Protein 2O0B (pdb70)

GO terms:
  GO:0003866 3-phosphoshikimate 1-carboxyvinyltransferase activity (F, IDA)
  GO:0009423 chorismate biosynthetic process (P, IDA)
  GO:0003866 3-phosphoshikimate 1-carboxyvinyltransferase activity (F, IMP)
  GO:0003866 3-phosphoshikimate 1-carboxyvinyltransferase activity (F, TAS)
  GO:0009423 chorismate biosynthetic process (P, TAS)
  GO:0005829 cytosol (C, TAS)

CATH classification: 3.65.10.10 (+1 more: 3.65.10.10)

InterPro domains:
  IPR001986 Enolpyruvate transferase domain [PF00275] (8-417)
  IPR006264 3-phosphoshikimate 1-carboxyvinyltransferase [MF_00210] (11-425)
  IPR006264 3-phosphoshikimate 1-carboxyvinyltransferase [PIRSF000505] (2-427)
  IPR006264 3-phosphoshikimate 1-carboxyvinyltransferase [TIGR01356] (16-423)
  IPR006264 3-phosphoshikimate 1-carboxyvinyltransferase [cd01556] (13-422)
  IPR013792 RNA 3'-terminal phosphate cyclase/enolpyruvate transferase, alpha/beta [SSF55205] (10-421)
  IPR023193 3-phosphoshikimate 1-carboxyvinyltransferase, conserved site [PS00104] (90-104)
  IPR023193 3-phosphoshikimate 1-carboxyvinyltransferase, conserved site [PS00885] (338-356)
  IPR036968 Enolpyruvate transferase domain superfamily [G3DSA:3.65.10.10] (15-415)
  IPR036968 Enolpyruvate transferase domain superfamily [G3DSA:3.65.10.10] (23-240)

Structure (mmCIF, N/CA/C/O backbone):
data_2O0B
#
_entry.id   2O0B
#
_cell.length_a   40.592
_cell.length_b   72.794
_cell.length_c   127.679
_cell.angle_alpha   90.00
_cell.angle_beta   90.00
_cell.angle_gamma   90.00
#
_symmetry.space_group_name_H-M   'P 21 21 21'
#
loop_
_entity.id
_entity.type
_entity.pdbx_description
1 polymer '3-phosphoshikimate 1-carboxyvinyltransferase'
2 non-polymer 'PHOSPHATE ION'
3 non-polymer 'SULFATE ION'
4 non-polymer SHIKIMATE-3-PHOSPHATE
5 water water
#
loop_
_atom_site.group_PDB
_atom_site.id
_atom_site.type_symbol
_atom_site.label_atom_id
_atom_site.label_alt_id
_atom_site.label_comp_id
_atom_site.label_asym_id
_atom_site.label_entity_id
_atom_site.label_seq_id
_atom_site.pdbx_PDB_ins_code
_atom_site.Cartn_x
_atom_site.Cartn_y
_atom_site.Cartn_z
_atom_site.occupancy
_atom_site.B_iso_or_equiv
_atom_site.auth_seq_id
_atom_site.auth_comp_id
_atom_site.auth_asym_id
_atom_site.auth_atom_id
_atom_site.pdbx_PDB_model_num
ATOM 1 N N . MET A 1 1 ? 3.563 1.471 22.086 1.00 16.52 1 MET A N 1
ATOM 2 C CA . MET A 1 1 ? 4.567 2.354 22.701 1.00 14.70 1 MET A CA 1
ATOM 3 C C . MET A 1 1 ? 4.558 2.247 24.217 1.00 14.21 1 MET A C 1
ATOM 4 O O . MET A 1 1 ? 3.501 2.373 24.818 1.00 14.42 1 MET A O 1
ATOM 9 N N . LYS A 1 2 ? 5.711 2.081 24.840 1.00 13.07 2 LYS A N 1
ATOM 10 C CA . LYS A 1 2 ? 5.823 2.133 26.283 1.00 11.78 2 LYS A CA 1
ATOM 11 C C . LYS A 1 2 ? 5.467 3.550 26.795 1.00 11.58 2 LYS A C 1
ATOM 12 O O . LYS A 1 2 ? 5.791 4.572 26.182 1.00 12.25 2 LYS A O 1
ATOM 18 N N . THR A 1 3 ? 4.796 3.596 27.920 1.00 10.25 3 THR A N 1
ATOM 19 C CA . THR A 1 3 ? 4.548 4.883 28.582 1.00 9.59 3 THR A CA 1
ATOM 20 C C . THR A 1 3 ? 5.798 5.453 29.174 1.00 9.53 3 THR A C 1
ATOM 21 O O . THR A 1 3 ? 6.809 4.734 29.286 1.00 12.59 3 THR A O 1
ATOM 25 N N . TRP A 1 4 ? 5.749 6.708 29.563 1.00 9.40 4 TRP A N 1
ATOM 26 C CA . TRP A 1 4 ? 6.808 7.395 30.291 1.00 8.82 4 TRP A CA 1
ATOM 27 C C . TRP A 1 4 ? 6.282 7.708 31.682 1.00 8.87 4 TRP A C 1
ATOM 28 O O . TRP A 1 4 ? 5.371 8.497 31.834 1.00 8.87 4 TRP A O 1
ATOM 39 N N . PRO A 1 5 ? 6.883 7.109 32.715 1.00 11.73 5 PRO A N 1
ATOM 40 C CA . PRO A 1 5 ? 6.420 7.378 34.078 1.00 10.99 5 PRO A CA 1
ATOM 41 C C . PRO A 1 5 ? 6.921 8.774 34.489 1.00 11.31 5 PRO A C 1
ATOM 42 O O . PRO A 1 5 ? 8.104 9.073 34.421 1.00 13.56 5 PRO A O 1
ATOM 46 N N . ALA A 1 6 ? 6.016 9.642 34.947 1.00 8.90 6 ALA A N 1
ATOM 47 C CA . ALA A 1 6 ? 6.368 10.986 35.357 1.00 9.51 6 ALA A CA 1
ATOM 48 C C . ALA A 1 6 ? 6.946 10.919 36.750 1.00 9.65 6 ALA A C 1
ATOM 49 O O . ALA A 1 6 ? 6.247 10.469 37.672 1.00 10.26 6 ALA A O 1
ATOM 51 N N . PRO A 1 7 ? 8.222 11.285 36.939 1.00 9.07 7 PRO A N 1
ATOM 52 C CA . PRO A 1 7 ? 8.781 11.133 38.285 1.00 9.85 7 PRO A CA 1
ATOM 53 C C . PRO A 1 7 ? 8.089 12.049 39.269 1.00 9.47 7 PRO A C 1
ATOM 54 O O . PRO A 1 7 ? 7.745 13.184 38.975 1.00 10.23 7 PRO A O 1
ATOM 58 N N . THR A 1 8 ? 7.981 11.524 40.497 1.00 9.64 8 THR A N 1
ATOM 59 C CA . THR A 1 8 ? 7.434 12.319 41.582 1.00 10.21 8 THR A CA 1
ATOM 60 C C . THR A 1 8 ? 8.496 13.136 42.282 1.00 10.43 8 THR A C 1
ATOM 61 O O . THR A 1 8 ? 9.684 12.834 42.229 1.00 12.07 8 THR A O 1
ATOM 65 N N . ALA A 1 9 ? 8.036 14.187 42.949 1.00 10.29 9 ALA A N 1
ATOM 66 C CA . ALA A 1 9 ? 8.855 15.075 43.794 1.00 12.18 9 ALA A CA 1
ATOM 67 C C . ALA A 1 9 ? 8.347 14.942 45.241 1.00 13.33 9 ALA A C 1
ATOM 68 O O . ALA A 1 9 ? 7.457 15.644 45.680 1.00 14.46 9 ALA A O 1
ATOM 70 N N . PRO A 1 10 ? 8.835 13.954 46.008 1.00 13.91 10 PRO A N 1
ATOM 71 C CA . PRO A 1 10 ? 8.426 13.830 47.413 1.00 14.20 10 PRO A CA 1
ATOM 72 C C . PRO A 1 10 ? 8.994 14.939 48.303 1.00 15.71 10 PRO A C 1
ATOM 73 O O . PRO A 1 10 ? 8.545 15.058 49.431 1.00 17.85 10 PRO A O 1
ATOM 77 N N . THR A 1 11 ? 9.959 15.722 47.784 1.00 15.28 11 THR A N 1
ATOM 78 C CA . THR A 1 11 ? 10.624 16.853 48.455 1.00 15.64 11 THR A CA 1
ATOM 79 C C . THR A 1 11 ? 10.875 17.905 47.401 1.00 15.76 11 THR A C 1
ATOM 80 O O . THR A 1 11 ? 10.766 17.648 46.204 1.00 16.34 11 THR A O 1
ATOM 84 N N . PRO A 1 12 ? 11.180 19.109 47.835 1.00 15.20 12 PRO A N 1
ATOM 85 C CA . PRO A 1 12 ? 11.310 20.216 46.852 1.00 16.21 12 PRO A CA 1
ATOM 86 C C . PRO A 1 12 ? 12.294 19.956 45.752 1.00 15.00 12 PRO A C 1
ATOM 87 O O . PRO A 1 12 ? 13.407 19.492 45.995 1.00 17.17 12 PRO A O 1
ATOM 91 N N . VAL A 1 13 ? 11.935 20.353 44.528 1.00 14.42 13 VAL A N 1
ATOM 92 C CA . VAL A 1 13 ? 12.841 20.264 43.403 1.00 14.79 13 VAL A CA 1
ATOM 93 C C . VAL A 1 13 ? 13.805 21.397 43.460 1.00 14.97 13 VAL A C 1
ATOM 94 O O . VAL A 1 13 ? 13.392 22.561 43.536 1.00 18.30 13 VAL A O 1
ATOM 98 N N . ARG A 1 14 ? 15.116 21.103 43.327 1.00 14.33 14 ARG A N 1
ATOM 99 C CA . ARG A 1 14 ? 16.224 22.082 43.300 1.00 14.11 14 ARG A CA 1
ATOM 100 C C . ARG A 1 14 ? 17.132 21.812 42.134 1.00 13.61 14 ARG A C 1
ATOM 101 O O . ARG A 1 14 ? 17.788 20.770 42.066 1.00 15.09 14 ARG A O 1
ATOM 109 N N . ALA A 1 15 ? 17.195 22.726 41.174 1.00 11.15 15 ALA A N 1
ATOM 110 C CA . ALA A 1 15 ? 17.912 22.456 39.939 1.00 10.84 15 ALA A CA 1
ATOM 111 C C . ALA A 1 15 ? 18.229 23.723 39.180 1.00 10.55 15 ALA A C 1
ATOM 112 O O . ALA A 1 15 ? 17.480 24.718 39.253 1.00 12.20 15 ALA A O 1
ATOM 114 N N . THR A 1 16 ? 19.283 23.640 38.376 1.00 12.26 16 THR A N 1
ATOM 115 C CA . THR A 1 16 ? 19.613 24.604 37.333 1.00 11.68 16 THR A CA 1
ATOM 116 C C . THR A 1 16 ? 19.374 23.898 36.022 1.00 11.79 16 THR A C 1
ATOM 117 O O . THR A 1 16 ? 19.905 22.804 35.818 1.00 13.62 16 THR A O 1
ATOM 121 N N . VAL A 1 17 ? 18.590 24.520 35.125 1.00 10.19 17 VAL A N 1
ATOM 122 C CA . VAL A 1 17 ? 18.199 23.938 33.856 1.00 9.50 17 VAL A CA 1
ATOM 123 C C . VAL A 1 17 ? 18.560 24.876 32.731 1.00 8.53 17 VAL A C 1
ATOM 124 O O . VAL A 1 17 ? 18.375 26.099 32.823 1.00 9.14 17 VAL A O 1
ATOM 128 N N . THR A 1 18 ? 19.072 24.316 31.635 1.00 8.50 18 THR A N 1
ATOM 129 C CA . THR A 1 18 ? 19.233 25.022 30.378 1.00 8.37 18 THR A CA 1
ATOM 130 C C . THR A 1 18 ? 18.204 24.483 29.391 1.00 8.99 18 THR A C 1
ATOM 131 O O . THR A 1 18 ? 18.215 23.292 29.073 1.00 9.35 18 THR A O 1
ATOM 135 N N . VAL A 1 19 ? 17.330 25.365 28.913 1.00 8.87 19 VAL A N 1
ATOM 136 C CA . VAL A 1 19 ? 16.381 25.043 27.847 1.00 9.45 19 VAL A CA 1
ATOM 137 C C . VAL A 1 19 ? 16.965 25.493 26.521 1.00 9.17 19 VAL A C 1
ATOM 138 O O . VAL A 1 19 ? 17.639 26.510 26.456 1.00 10.07 19 VAL A O 1
ATOM 145 N N . PRO A 1 20 ? 16.697 24.727 25.462 1.00 8.67 20 PRO A N 1
ATOM 146 C CA . PRO A 1 20 ? 17.174 25.093 24.144 1.00 8.65 20 PRO A CA 1
ATOM 147 C C . PRO A 1 20 ? 16.406 26.317 23.572 1.00 8.02 20 PRO A C 1
ATOM 148 O O . PRO A 1 20 ? 15.550 26.914 24.254 1.00 8.77 20 PRO A O 1
ATOM 152 N N . GLY A 1 21 ? 16.747 26.688 22.348 1.00 7.81 21 GLY A N 1
ATOM 153 C CA . GLY A 1 21 ? 16.252 27.920 21.764 1.00 7.75 21 GLY A CA 1
ATOM 154 C C . GLY A 1 21 ? 14.773 27.997 21.592 1.00 7.48 21 GLY A C 1
ATOM 155 O O . GLY A 1 21 ? 14.042 27.019 21.504 1.00 7.73 21 GLY A O 1
ATOM 156 N N . SER A 1 22 ? 14.308 29.222 21.444 1.00 7.47 22 SER A N 1
ATOM 157 C CA . SER A 1 22 ? 12.879 29.532 21.122 1.00 7.66 22 SER A CA 1
ATOM 158 C C . SER A 1 22 ? 12.497 28.998 19.772 1.00 7.42 22 SER A C 1
ATOM 159 O O . SER A 1 22 ? 13.133 29.344 18.745 1.00 7.58 22 SER A O 1
ATOM 162 N N . LYS A 1 23 ? 11.418 28.215 19.711 1.00 7.04 23 LYS A N 1
ATOM 163 C CA . LYS A 1 23 ? 10.906 27.765 18.421 1.00 7.50 23 LYS A CA 1
ATOM 164 C C . LYS A 1 23 ? 10.425 28.956 17.586 1.00 7.07 23 LYS A C 1
ATOM 165 O O . LYS A 1 23 ? 10.673 29.028 16.384 1.00 7.57 23 LYS A O 1
ATOM 171 N N . SER A 1 24 ? 9.674 29.846 18.222 1.00 7.26 24 SER A N 1
ATOM 172 C CA . SER A 1 24 ? 9.085 30.990 17.492 1.00 7.23 24 SER A CA 1
ATOM 173 C C . SER A 1 24 ? 10.176 31.864 16.891 1.00 6.54 24 SER A C 1
ATOM 174 O O . SER A 1 24 ? 10.042 32.337 15.756 1.00 6.85 24 SER A O 1
ATOM 177 N N . GLN A 1 25 ? 11.223 32.143 17.680 1.00 6.90 25 GLN A N 1
ATOM 178 C CA . GLN A 1 25 ? 12.294 32.981 17.173 1.00 7.18 25 GLN A CA 1
ATOM 179 C C . GLN A 1 25 ? 13.117 32.271 16.137 1.00 6.24 25 GLN A C 1
ATOM 180 O O . GLN A 1 25 ? 13.483 32.874 15.132 1.00 6.93 25 GLN A O 1
ATOM 186 N N . THR A 1 26 ? 13.402 30.980 16.347 1.00 6.69 26 THR A N 1
ATOM 187 C CA . THR A 1 26 ? 14.224 30.224 15.368 1.00 6.29 26 THR A CA 1
ATOM 188 C C . THR A 1 26 ? 13.531 30.215 14.019 1.00 6.72 26 THR A C 1
ATOM 189 O O . THR A 1 26 ? 14.162 30.443 12.978 1.00 7.22 26 THR A O 1
ATOM 193 N N . ASN A 1 27 ? 12.234 29.928 14.010 1.00 6.58 27 ASN A N 1
ATOM 194 C CA . ASN A 1 27 ? 11.519 29.762 12.749 1.00 6.68 27 ASN A CA 1
ATOM 195 C C . ASN A 1 27 ? 11.326 31.100 12.044 1.00 6.48 27 ASN A C 1
ATOM 196 O O . ASN A 1 27 ? 11.402 31.144 10.813 1.00 7.30 27 ASN A O 1
ATOM 201 N N . ARG A 1 28 ? 11.166 32.220 12.770 1.00 6.36 28 ARG A N 1
ATOM 202 C CA . ARG A 1 28 ? 11.186 33.544 12.121 1.00 6.43 28 ARG A CA 1
ATOM 203 C C . ARG A 1 28 ? 12.552 33.823 11.523 1.00 6.78 28 ARG A C 1
ATOM 204 O O . ARG A 1 28 ? 12.642 34.376 10.420 1.00 7.42 28 ARG A O 1
ATOM 212 N N . ALA A 1 29 ? 13.626 33.541 12.248 1.00 6.93 29 ALA A N 1
ATOM 213 C CA . ALA A 1 29 ? 14.981 33.838 11.768 1.00 7.20 29 ALA A CA 1
ATOM 214 C C . ALA A 1 29 ? 15.257 33.013 10.516 1.00 7.47 29 ALA A C 1
ATOM 215 O O . ALA A 1 29 ? 15.891 33.502 9.601 1.00 7.81 29 ALA A O 1
ATOM 217 N N . LEU A 1 30 ? 14.805 31.759 10.462 1.00 6.77 30 LEU A N 1
ATOM 218 C CA . LEU A 1 30 ? 14.989 30.938 9.252 1.00 7.02 30 LEU A CA 1
ATOM 219 C C . LEU A 1 30 ? 14.287 31.611 8.058 1.00 7.31 30 LEU A C 1
ATOM 220 O O . LEU A 1 30 ? 14.852 31.674 6.994 1.00 7.78 30 LEU A O 1
ATOM 225 N N . VAL A 1 31 ? 13.022 32.048 8.231 1.00 7.40 31 VAL A N 1
ATOM 226 C CA . VAL A 1 31 ? 12.307 32.700 7.173 1.00 7.55 31 VAL A CA 1
ATOM 227 C C . VAL A 1 31 ? 12.993 33.983 6.720 1.00 7.84 31 VAL A C 1
ATOM 228 O O . VAL A 1 31 ? 13.151 34.209 5.520 1.00 8.09 31 VAL A O 1
ATOM 232 N N . LEU A 1 32 ? 13.408 34.817 7.658 1.00 7.40 32 LEU A N 1
ATOM 233 C CA . LEU A 1 32 ? 14.066 36.083 7.319 1.00 8.40 32 LEU A CA 1
ATOM 234 C C . LEU A 1 32 ? 15.415 35.829 6.626 1.00 8.60 32 LEU A C 1
ATOM 235 O O . LEU A 1 32 ? 15.777 36.530 5.673 1.00 9.69 32 LEU A O 1
ATOM 240 N N . ALA A 1 33 ? 16.180 34.856 7.101 1.00 8.66 33 ALA A N 1
ATOM 241 C CA . ALA A 1 33 ? 17.434 34.505 6.458 1.00 9.08 33 ALA A CA 1
ATOM 242 C C . ALA A 1 33 ? 17.202 34.006 5.045 1.00 8.74 33 ALA A C 1
ATOM 243 O O . ALA A 1 33 ? 17.972 34.303 4.116 1.00 9.57 33 ALA A O 1
ATOM 245 N N . ALA A 1 34 ? 16.141 33.250 4.844 1.00 8.99 34 ALA A N 1
ATOM 246 C CA . ALA A 1 34 ? 15.769 32.765 3.514 1.00 10.41 34 ALA A CA 1
ATOM 247 C C . ALA A 1 34 ? 15.438 33.908 2.565 1.00 9.44 34 ALA A C 1
ATOM 248 O O . ALA A 1 34 ? 15.889 33.919 1.426 1.00 10.62 34 ALA A O 1
ATOM 250 N N . LEU A 1 35 ? 14.696 34.895 3.057 1.00 9.32 35 LEU A N 1
ATOM 251 C CA . LEU A 1 35 ? 14.371 36.069 2.254 1.00 10.14 35 LEU A CA 1
ATOM 252 C C . LEU A 1 35 ? 15.603 36.848 1.884 1.00 9.72 35 LEU A C 1
ATOM 253 O O . LEU A 1 35 ? 15.717 37.243 0.690 1.00 11.96 35 LEU A O 1
ATOM 258 N N . ALA A 1 36 ? 16.498 37.044 2.822 1.00 9.65 36 ALA A N 1
ATOM 259 C CA . ALA A 1 36 ? 17.759 37.779 2.542 1.00 10.30 36 ALA A CA 1
ATOM 260 C C . ALA A 1 36 ? 18.577 37.045 1.511 1.00 9.97 36 ALA A C 1
ATOM 261 O O . ALA A 1 36 ? 19.083 37.637 0.528 1.00 11.23 36 ALA A O 1
ATOM 263 N N . ALA A 1 37 ? 18.680 35.733 1.653 1.00 10.39 37 ALA A N 1
ATOM 264 C CA . ALA A 1 37 ? 19.476 34.928 0.721 1.00 11.55 37 ALA A CA 1
ATOM 265 C C . ALA A 1 37 ? 18.853 34.972 -0.667 1.00 12.06 37 ALA A C 1
ATOM 266 O O . ALA A 1 37 ? 19.526 35.178 -1.714 1.00 12.25 37 ALA A O 1
ATOM 268 N N . ALA A 1 38 ? 17.526 34.821 -0.722 1.00 11.95 38 ALA A N 1
ATOM 269 C CA . ALA A 1 38 ? 16.798 34.820 -1.962 1.00 13.49 38 ALA A CA 1
ATOM 270 C C . ALA A 1 38 ? 16.872 36.103 -2.725 1.00 14.75 38 ALA A C 1
ATOM 271 O O . ALA A 1 38 ? 16.857 36.055 -3.977 1.00 16.59 38 ALA A O 1
ATOM 273 N N . GLN A 1 39 ? 17.016 37.214 -2.003 1.00 14.90 39 GLN A N 1
ATOM 274 C CA . GLN A 1 39 ? 17.178 38.560 -2.576 1.00 16.13 39 GLN A CA 1
ATOM 275 C C . GLN A 1 39 ? 18.627 38.848 -2.999 1.00 14.64 39 GLN A C 1
ATOM 276 O O . GLN A 1 39 ? 18.905 39.921 -3.481 1.00 17.12 39 GLN A O 1
ATOM 282 N N . GLY A 1 40 ? 19.550 37.939 -2.746 1.00 14.36 40 GLY A N 1
ATOM 283 C CA . GLY A 1 40 ? 20.943 38.125 -3.122 1.00 13.86 40 GLY A CA 1
ATOM 284 C C . GLY A 1 40 ? 21.868 38.733 -2.128 1.00 15.21 40 GLY A C 1
ATOM 285 O O . GLY A 1 40 ? 22.960 39.180 -2.503 1.00 18.22 40 GLY A O 1
ATOM 286 N N . ARG A 1 41 ? 21.465 38.711 -0.861 1.00 13.24 41 ARG A N 1
ATOM 287 C CA . ARG A 1 41 ? 22.239 39.337 0.190 1.00 14.35 41 ARG A CA 1
ATOM 288 C C . ARG A 1 41 ? 23.271 38.438 0.864 1.00 13.81 41 ARG A C 1
ATOM 289 O O . ARG A 1 41 ? 24.010 38.883 1.725 1.00 17.16 41 ARG A O 1
ATOM 297 N N . GLY A 1 42 ? 23.327 37.192 0.422 1.00 13.71 42 GLY A N 1
ATOM 298 C CA . GLY A 1 42 ? 24.256 36.236 0.940 1.00 13.08 42 GLY A CA 1
ATOM 299 C C . GLY A 1 42 ? 23.694 35.447 2.107 1.00 11.62 42 GLY A C 1
ATOM 300 O O . GLY A 1 42 ? 22.511 35.483 2.420 1.00 13.41 42 GLY A O 1
ATOM 301 N N . ALA A 1 43 ? 24.583 34.717 2.705 1.00 11.67 43 ALA A N 1
ATOM 302 C CA . ALA A 1 43 ? 24.282 33.749 3.751 1.00 10.35 43 ALA A CA 1
ATOM 303 C C . ALA A 1 43 ? 24.127 34.414 5.110 1.00 10.99 43 ALA A C 1
ATOM 304 O O . ALA A 1 43 ? 24.691 35.484 5.333 1.00 14.69 43 ALA A O 1
ATOM 306 N N . SER A 1 44 ? 23.305 33.850 5.973 1.00 10.76 44 SER A N 1
ATOM 307 C CA . SER A 1 44 ? 23.030 34.300 7.327 1.00 12.04 44 SER A CA 1
ATOM 308 C C . SER A 1 44 ? 23.223 33.092 8.256 1.00 9.50 44 SER A C 1
ATOM 309 O O . SER A 1 44 ? 22.825 32.008 7.863 1.00 10.98 44 SER A O 1
ATOM 312 N N . THR A 1 45 ? 23.724 33.296 9.473 1.00 9.58 45 THR A N 1
ATOM 313 C CA . THR A 1 45 ? 23.847 32.274 10.489 1.00 9.69 45 THR A CA 1
ATOM 314 C C . THR A 1 45 ? 22.943 32.610 11.669 1.00 9.22 45 THR A C 1
ATOM 315 O O . THR A 1 45 ? 22.860 33.755 12.133 1.00 10.90 45 THR A O 1
ATOM 319 N N . ILE A 1 46 ? 22.304 31.562 12.152 1.00 8.54 46 ILE A N 1
ATOM 320 C CA . ILE A 1 46 ? 21.445 31.611 13.321 1.00 9.05 46 ILE A CA 1
ATOM 321 C C . ILE A 1 46 ? 22.133 30.833 14.430 1.00 8.24 46 ILE A C 1
ATOM 322 O O . ILE A 1 46 ? 22.349 29.607 14.263 1.00 10.53 46 ILE A O 1
ATOM 327 N N . SER A 1 47 ? 22.518 31.509 15.507 1.00 8.17 47 SER A N 1
ATOM 328 C CA . SER A 1 47 ? 23.250 30.936 16.625 1.00 8.11 47 SER A CA 1
ATOM 329 C C . SER A 1 47 ? 22.314 30.622 17.755 1.00 7.92 47 SER A C 1
ATOM 330 O O . SER A 1 47 ? 21.467 31.451 18.117 1.00 9.40 47 SER A O 1
ATOM 333 N N . GLY A 1 48 ? 22.461 29.445 18.345 1.00 8.32 48 GLY A N 1
ATOM 334 C CA . GLY A 1 48 ? 21.569 29.028 19.411 1.00 8.43 48 GLY A CA 1
ATOM 335 C C . GLY A 1 48 ? 20.215 28.555 18.898 1.00 7.78 48 GLY A C 1
ATOM 336 O O . GLY A 1 48 ? 19.264 28.474 19.692 1.00 8.80 48 GLY A O 1
ATOM 337 N N . ALA A 1 49 ? 20.086 28.300 17.614 1.00 8.26 49 ALA A N 1
ATOM 338 C CA . ALA A 1 49 ? 18.835 27.809 17.041 1.00 7.66 49 ALA A CA 1
ATOM 339 C C . ALA A 1 49 ? 18.354 26.586 17.791 1.00 7.43 49 ALA A C 1
ATOM 340 O O . ALA A 1 49 ? 19.149 25.712 18.157 1.00 8.63 49 ALA A O 1
ATOM 342 N N . LEU A 1 50 ? 17.042 26.506 17.932 1.00 6.86 50 LEU A N 1
ATOM 343 C CA . LEU A 1 50 ? 16.420 25.248 18.379 1.00 7.47 50 LEU A CA 1
ATOM 344 C C . LEU A 1 50 ? 16.531 24.223 17.282 1.00 6.87 50 LEU A C 1
ATOM 345 O O . LEU A 1 50 ? 16.186 24.465 16.131 1.00 7.35 50 LEU A O 1
ATOM 350 N N . ARG A 1 51 ? 16.885 23.004 17.682 1.00 7.21 51 ARG A N 1
ATOM 351 C CA . ARG A 1 51 ? 16.782 21.797 16.855 1.00 7.49 51 ARG A CA 1
ATOM 352 C C . ARG A 1 51 ? 15.656 20.931 17.403 1.00 7.66 51 ARG A C 1
ATOM 353 O O . ARG A 1 51 ? 15.769 20.377 18.462 1.00 9.91 51 ARG A O 1
ATOM 361 N N . SER A 1 52 ? 14.549 20.889 16.709 1.00 7.24 52 SER A N 1
ATOM 362 C CA . SER A 1 52 ? 13.323 20.186 17.117 1.00 7.49 52 SER A CA 1
ATOM 363 C C . SER A 1 52 ? 12.571 19.832 15.876 1.00 7.54 52 SER A C 1
ATOM 364 O O . SER A 1 52 ? 12.911 20.257 14.764 1.00 7.14 52 SER A O 1
ATOM 367 N N . ARG A 1 53 ? 11.474 19.083 16.006 1.00 6.62 53 ARG A N 1
ATOM 368 C CA . ARG A 1 53 ? 10.727 18.778 14.805 1.00 7.47 53 ARG A CA 1
ATOM 369 C C . ARG A 1 53 ? 10.214 20.025 14.075 1.00 7.11 53 ARG A C 1
ATOM 370 O O . ARG A 1 53 ? 10.317 20.092 12.848 1.00 7.38 53 ARG A O 1
ATOM 378 N N . ASP A 1 54 ? 9.665 20.998 14.811 1.00 6.83 54 ASP A N 1
ATOM 379 C CA . ASP A 1 54 ? 9.152 22.177 14.124 1.00 6.97 54 ASP A CA 1
ATOM 380 C C . ASP A 1 54 ? 10.236 22.943 13.389 1.00 6.98 54 ASP A C 1
ATOM 381 O O . ASP A 1 54 ? 9.956 23.517 12.329 1.00 7.74 54 ASP A O 1
ATOM 386 N N . THR A 1 55 ? 11.427 23.059 13.950 1.00 6.49 55 THR A N 1
ATOM 387 C CA . THR A 1 55 ? 12.463 23.785 13.210 1.00 6.57 55 THR A CA 1
ATOM 388 C C . THR A 1 55 ? 13.084 22.961 12.076 1.00 6.56 55 THR A C 1
ATOM 389 O O . THR A 1 55 ? 13.509 23.503 11.070 1.00 7.42 55 THR A O 1
ATOM 393 N N . GLU A 1 56 ? 13.123 21.639 12.250 1.00 6.86 56 GLU A N 1
ATOM 394 C CA . GLU A 1 56 ? 13.558 20.770 11.167 1.00 7.31 56 GLU A CA 1
ATOM 395 C C . GLU A 1 56 ? 12.561 20.827 9.994 1.00 7.88 56 GLU A C 1
ATOM 396 O O . GLU A 1 56 ? 12.956 20.847 8.837 1.00 7.65 56 GLU A O 1
ATOM 402 N N . LEU A 1 57 ? 11.264 20.836 10.305 1.00 7.19 57 LEU A N 1
ATOM 403 C CA . LEU A 1 57 ? 10.230 20.986 9.265 1.00 7.04 57 LEU A CA 1
ATOM 404 C C . LEU A 1 57 ? 10.443 22.331 8.548 1.00 7.15 57 LEU A C 1
ATOM 405 O O . LEU A 1 57 ? 10.288 22.398 7.329 1.00 7.66 57 LEU A O 1
ATOM 410 N N . MET A 1 58 ? 10.792 23.378 9.298 1.00 6.37 58 MET A N 1
ATOM 411 C CA . MET A 1 58 ? 10.999 24.671 8.666 1.00 7.08 58 MET A CA 1
ATOM 412 C C A MET A 1 58 ? 12.273 24.635 7.798 0.50 7.10 58 MET A C 1
ATOM 413 C C B MET A 1 58 ? 12.298 24.553 7.841 0.50 6.31 58 MET A C 1
ATOM 414 O O A MET A 1 58 ? 12.252 25.059 6.646 0.50 6.39 58 MET A O 1
ATOM 415 O O B MET A 1 58 ? 12.323 24.940 6.669 0.50 6.94 58 MET A O 1
ATOM 420 N N A LEU A 1 59 ? 13.387 24.159 8.339 0.50 6.71 59 LEU A N 1
ATOM 421 N N B LEU A 1 59 ? 13.390 24.129 8.391 0.50 7.73 59 LEU A N 1
ATOM 422 C CA A LEU A 1 59 ? 14.554 24.095 7.489 0.50 7.56 59 LEU A CA 1
ATOM 423 C CA B LEU A 1 59 ? 14.641 23.927 7.615 0.50 7.21 59 LEU A CA 1
ATOM 424 C C A LEU A 1 59 ? 14.380 23.155 6.270 0.50 7.47 59 LEU A C 1
ATOM 425 C C B LEU A 1 59 ? 14.364 23.138 6.309 0.50 7.21 59 LEU A C 1
ATOM 426 O O A LEU A 1 59 ? 14.804 23.500 5.184 0.50 8.62 59 LEU A O 1
ATOM 427 O O B LEU A 1 59 ? 14.785 23.517 5.223 0.50 6.55 59 LEU A O 1
ATOM 436 N N A ASP A 1 60 ? 13.684 22.056 6.435 0.50 8.23 60 ASP A N 1
ATOM 437 N N B ASP A 1 60 ? 13.657 22.030 6.440 0.50 8.04 60 ASP A N 1
ATOM 438 C CA . ASP A 1 60 ? 13.346 21.203 5.290 1.00 8.93 60 ASP A CA 1
ATOM 439 C C . ASP A 1 60 ? 12.448 21.934 4.270 1.00 8.37 60 ASP A C 1
ATOM 440 O O . ASP A 1 60 ? 12.579 21.724 3.075 1.00 8.29 60 ASP A O 1
ATOM 445 N N . ALA A 1 61 ? 11.502 22.745 4.751 1.00 8.05 61 ALA A N 1
ATOM 446 C CA . ALA A 1 61 ? 10.628 23.476 3.887 1.00 7.86 61 ALA A CA 1
ATOM 447 C C . ALA A 1 61 ? 11.450 24.477 3.078 1.00 7.78 61 ALA A C 1
ATOM 448 O O . ALA A 1 61 ? 11.252 24.603 1.889 1.00 8.30 61 ALA A O 1
ATOM 450 N N . LEU A 1 62 ? 12.399 25.161 3.699 1.00 8.14 62 LEU A N 1
ATOM 451 C CA . LEU A 1 62 ? 13.273 26.060 2.945 1.00 8.07 62 LEU A CA 1
ATOM 452 C C . LEU A 1 62 ? 14.089 25.307 1.897 1.00 7.58 62 LEU A C 1
ATOM 453 O O . LEU A 1 62 ? 14.278 25.770 0.790 1.00 8.19 62 LEU A O 1
ATOM 458 N N . GLN A 1 63 ? 14.538 24.100 2.245 1.00 8.07 63 GLN A N 1
ATOM 459 C CA . GLN A 1 63 ? 15.306 23.294 1.267 1.00 7.60 63 GLN A CA 1
ATOM 460 C C . GLN A 1 63 ? 14.421 22.776 0.164 1.00 8.12 63 GLN A C 1
ATOM 461 O O . GLN A 1 63 ? 14.852 22.718 -0.985 1.00 8.58 63 GLN A O 1
ATOM 467 N N . THR A 1 64 ? 13.155 22.511 0.442 1.00 7.89 64 THR A N 1
ATOM 468 C CA . THR A 1 64 ? 12.165 22.165 -0.581 1.00 8.01 64 THR A CA 1
ATOM 469 C C . THR A 1 64 ? 11.998 23.361 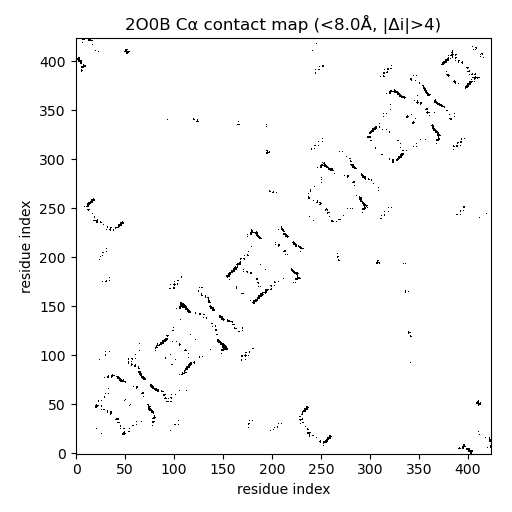-1.571 1.00 7.96 64 THR A C 1
ATOM 470 O O . THR A 1 64 ? 11.776 23.151 -2.774 1.00 8.94 64 THR A O 1
ATOM 474 N N . LEU A 1 65 ? 12.099 24.587 -1.073 1.00 7.95 65 LEU A N 1
ATOM 475 C CA . LEU A 1 65 ? 12.061 25.765 -1.892 1.00 8.88 65 LEU A CA 1
ATOM 476 C C . LEU A 1 65 ? 13.339 26.047 -2.649 1.00 9.18 65 LEU A C 1
ATOM 477 O O . LEU A 1 65 ? 13.358 26.942 -3.473 1.00 10.31 65 LEU A O 1
ATOM 482 N N . GLY A 1 66 ? 14.386 25.275 -2.395 1.00 9.35 66 GLY A N 1
ATOM 483 C CA . GLY A 1 66 ? 15.678 25.371 -3.102 1.00 9.54 66 GLY A CA 1
ATOM 484 C C . GLY A 1 66 ? 16.807 25.933 -2.313 1.00 9.84 66 GLY A C 1
ATOM 485 O O . GLY A 1 66 ? 17.951 25.913 -2.798 1.00 10.68 66 GLY A O 1
ATOM 486 N N . LEU A 1 67 ? 16.539 26.470 -1.126 1.00 9.12 67 LEU A N 1
ATOM 487 C CA . LEU A 1 67 ? 17.615 26.983 -0.286 1.00 10.21 67 LEU A CA 1
ATOM 488 C C . LEU A 1 67 ? 18.447 25.863 0.314 1.00 9.08 67 LEU A C 1
ATOM 489 O O . LEU A 1 67 ? 18.055 24.712 0.316 1.00 9.44 67 LEU A O 1
ATOM 494 N N . ARG A 1 68 ? 19.610 26.242 0.812 1.00 9.33 68 ARG A N 1
ATOM 495 C CA . ARG A 1 68 ? 20.489 25.352 1.554 1.00 8.85 68 ARG A CA 1
ATOM 496 C C . ARG A 1 68 ? 20.581 25.780 3.023 1.00 9.12 68 ARG A C 1
ATOM 497 O O . ARG A 1 68 ? 20.786 26.941 3.314 1.00 9.59 68 ARG A O 1
ATOM 505 N N . VAL A 1 69 ? 20.409 24.832 3.938 1.00 9.30 69 VAL A N 1
ATOM 506 C CA . VAL A 1 69 ? 20.545 25.123 5.371 1.00 9.30 69 VAL A CA 1
ATOM 507 C C . VAL A 1 69 ? 21.552 24.137 5.946 1.00 10.42 69 VAL A C 1
ATOM 508 O O . VAL A 1 69 ? 21.280 22.952 5.992 1.00 14.33 69 VAL A O 1
ATOM 512 N N . ASP A 1 70 ? 22.706 24.606 6.381 1.00 10.32 70 ASP A N 1
ATOM 513 C CA . ASP A 1 70 ? 23.781 23.809 6.920 1.00 11.12 70 ASP A CA 1
ATOM 514 C C . ASP A 1 70 ? 23.818 23.930 8.441 1.00 10.06 70 ASP A C 1
ATOM 515 O O . ASP A 1 70 ? 23.536 24.980 9.000 1.00 12.01 70 ASP A O 1
ATOM 520 N N . GLY A 1 71 ? 24.305 22.888 9.087 1.00 10.79 71 GLY A N 1
ATOM 521 C CA . GLY A 1 71 ? 24.625 22.858 10.504 1.00 11.72 71 GLY A CA 1
ATOM 522 C C . GLY A 1 71 ? 24.070 21.690 11.232 1.00 11.83 71 GLY A C 1
ATOM 523 O O . GLY A 1 71 ? 22.854 21.389 11.073 1.00 12.28 71 GLY A O 1
ATOM 524 N N . VAL A 1 72 ? 24.902 20.986 12.005 1.00 11.55 72 VAL A N 1
ATOM 525 C CA . VAL A 1 72 ? 24.442 19.792 12.674 1.00 11.61 72 VAL A CA 1
ATOM 526 C C . VAL A 1 72 ? 24.042 20.079 14.138 1.00 11.36 72 VAL A C 1
ATOM 527 O O . VAL A 1 72 ? 23.499 19.176 14.809 1.00 12.99 72 VAL A O 1
ATOM 531 N N . GLY A 1 73 ? 24.355 21.240 14.640 1.00 10.85 73 GLY A N 1
ATOM 532 C CA . GLY A 1 73 ? 24.037 21.647 16.004 1.00 11.11 73 GLY A CA 1
ATOM 533 C C . GLY A 1 73 ? 23.126 22.845 16.012 1.00 9.79 73 GLY A C 1
ATOM 534 O O . GLY A 1 73 ? 22.241 22.988 15.169 1.00 10.76 73 GLY A O 1
ATOM 535 N N . SER A 1 74 ? 23.360 23.730 16.968 1.00 8.74 74 SER A N 1
ATOM 536 C CA . SER A 1 74 ? 22.518 24.910 17.106 1.00 9.03 74 SER A CA 1
ATOM 537 C C . SER A 1 74 ? 22.892 26.061 16.211 1.00 8.76 74 SER A C 1
ATOM 538 O O . SER A 1 74 ? 22.281 27.125 16.241 1.00 9.85 74 SER A O 1
ATOM 541 N N . GLU A 1 75 ? 23.927 25.933 15.398 1.00 8.02 75 GLU A N 1
ATOM 542 C CA . GLU A 1 75 ? 24.359 27.027 14.521 1.00 9.59 75 GLU A CA 1
ATOM 543 C C . GLU A 1 75 ? 23.963 26.638 13.110 1.00 8.93 75 GLU A C 1
ATOM 544 O O . GLU A 1 75 ? 24.562 25.744 12.497 1.00 10.50 75 GLU A O 1
ATOM 550 N N . LEU A 1 76 ? 22.953 27.337 12.568 1.00 8.81 76 LEU A N 1
ATOM 551 C CA . LEU A 1 76 ? 22.398 27.065 11.225 1.00 8.98 76 LEU A CA 1
ATOM 552 C C . LEU A 1 76 ? 22.741 28.147 10.274 1.00 9.09 76 LEU A C 1
ATOM 553 O O . LEU A 1 76 ? 22.581 29.305 10.618 1.00 12.01 76 LEU A O 1
ATOM 558 N N . THR A 1 77 ? 23.196 27.807 9.065 1.00 9.16 77 THR A N 1
ATOM 559 C CA . THR A 1 77 ? 23.511 28.784 8.032 1.00 8.89 77 THR A CA 1
ATOM 560 C C . THR A 1 77 ? 22.630 28.574 6.850 1.00 8.96 77 THR A C 1
ATOM 561 O O . THR A 1 77 ? 22.594 27.496 6.308 1.00 10.23 77 THR A O 1
ATOM 565 N N . VAL A 1 78 ? 21.952 29.659 6.451 1.00 8.78 78 VAL A N 1
ATOM 566 C CA . VAL A 1 78 ? 21.034 29.649 5.315 1.00 8.36 78 VAL A CA 1
ATOM 567 C C . VAL A 1 78 ? 21.631 30.369 4.141 1.00 9.12 78 VAL A C 1
ATOM 568 O O . VAL A 1 78 ? 22.178 31.472 4.287 1.00 9.31 78 VAL A O 1
ATOM 572 N N . SER A 1 79 ? 21.556 29.769 2.956 1.00 8.99 79 SER A N 1
ATOM 573 C CA . SER A 1 79 ? 22.115 30.402 1.769 1.00 10.04 79 SER A CA 1
ATOM 574 C C . SER A 1 79 ? 21.340 29.897 0.555 1.00 10.14 79 SER A C 1
ATOM 575 O O . SER A 1 79 ? 20.511 28.969 0.629 1.00 10.71 79 SER A O 1
ATOM 578 N N . GLY A 1 80 ? 21.545 30.544 -0.611 1.00 11.08 80 GLY A N 1
ATOM 579 C CA . GLY A 1 80 ? 20.933 30.113 -1.852 1.00 12.85 80 GLY A CA 1
ATOM 580 C C . GLY A 1 80 ? 19.814 30.989 -2.321 1.00 12.19 80 GLY A C 1
ATOM 581 O O . GLY A 1 80 ? 19.724 32.166 -2.000 1.00 14.16 80 GLY A O 1
ATOM 582 N N . ARG A 1 81 ? 18.946 30.363 -3.120 1.00 13.18 81 ARG A N 1
ATOM 583 C CA . ARG A 1 81 ? 17.894 31.033 -3.888 1.00 14.73 81 ARG A CA 1
ATOM 584 C C . ARG A 1 81 ? 16.582 30.263 -3.720 1.00 13.70 81 ARG A C 1
ATOM 585 O O . ARG A 1 81 ? 16.597 29.070 -3.455 1.00 14.26 81 ARG A O 1
ATOM 593 N N . ILE A 1 82 ? 15.456 30.936 -3.887 1.00 13.55 82 ILE A N 1
ATOM 594 C CA . ILE A 1 82 ? 14.184 30.224 -4.017 1.00 13.13 82 ILE A CA 1
ATOM 595 C C . ILE A 1 82 ? 14.071 29.713 -5.486 1.00 12.61 82 ILE A C 1
ATOM 596 O O . ILE A 1 82 ? 14.002 30.498 -6.430 1.00 15.96 82 ILE A O 1
ATOM 601 N N . GLU A 1 83 ? 14.212 28.414 -5.623 1.00 11.34 83 GLU A N 1
ATOM 602 C CA . GLU A 1 83 ? 14.232 27.745 -6.932 1.00 11.36 83 GLU A CA 1
ATOM 603 C C . GLU A 1 83 ? 13.698 26.331 -6.787 1.00 10.49 83 GLU A C 1
ATOM 604 O O . GLU A 1 83 ? 14.439 25.354 -6.776 1.00 11.45 83 GLU A O 1
ATOM 610 N N . PRO A 1 84 ? 12.404 26.206 -6.472 1.00 10.23 84 PRO A N 1
ATOM 611 C CA . PRO A 1 84 ? 11.866 24.897 -6.152 1.00 10.16 84 PRO A CA 1
ATOM 612 C C . PRO A 1 84 ? 11.871 23.938 -7.354 1.00 9.82 84 PRO A C 1
ATOM 613 O O . PRO A 1 84 ? 11.766 24.406 -8.504 1.00 10.83 84 PRO A O 1
ATOM 617 N N . GLY A 1 85 ? 12.048 22.651 -7.108 1.00 10.06 85 GLY A N 1
ATOM 618 C CA . GLY A 1 85 ? 12.020 21.646 -8.157 1.00 11.79 85 GLY A CA 1
ATOM 619 C C . GLY A 1 85 ? 10.596 21.397 -8.615 1.00 11.84 85 GLY A C 1
ATOM 620 O O . GLY A 1 85 ? 9.641 21.827 -7.984 1.00 11.67 85 GLY A O 1
ATOM 621 N N . PRO A 1 86 ? 10.474 20.687 -9.729 1.00 12.96 86 PRO A N 1
ATOM 622 C CA . PRO A 1 86 ? 9.167 20.273 -10.226 1.00 15.51 86 PRO A CA 1
ATOM 623 C C . PRO A 1 86 ? 8.371 19.494 -9.169 1.00 17.02 86 PRO A C 1
ATOM 624 O O . PRO A 1 86 ? 8.879 18.562 -8.607 1.00 21.75 86 PRO A O 1
ATOM 628 N N . GLY A 1 87 ? 7.149 19.914 -8.923 1.00 18.94 87 GLY A N 1
ATOM 629 C CA . GLY A 1 87 ? 6.307 19.267 -7.923 1.00 18.19 87 GLY A CA 1
ATOM 630 C C . GLY A 1 87 ? 6.807 19.362 -6.482 1.00 16.43 87 GLY A C 1
ATOM 631 O O . GLY A 1 87 ? 6.432 18.510 -5.622 1.00 20.12 87 GLY A O 1
ATOM 632 N N . ALA A 1 88 ? 7.510 20.432 -6.177 1.00 13.73 88 ALA A N 1
ATOM 633 C CA . ALA A 1 88 ? 7.960 20.689 -4.824 1.00 10.43 88 ALA A CA 1
ATOM 634 C C . ALA A 1 88 ? 6.780 20.545 -3.870 1.00 10.69 88 ALA A C 1
ATOM 635 O O . ALA A 1 88 ? 5.706 21.127 -4.120 1.00 12.93 88 ALA A O 1
ATOM 637 N N . ARG A 1 89 ? 7.021 19.867 -2.749 1.00 9.76 89 ARG A N 1
ATOM 638 C CA . ARG A 1 89 ? 6.014 19.567 -1.759 1.00 10.06 89 ARG A CA 1
ATOM 639 C C . ARG A 1 89 ? 6.576 19.797 -0.381 1.00 8.49 89 ARG A C 1
ATOM 640 O O . ARG A 1 89 ? 7.426 19.060 0.112 1.00 8.65 89 ARG A O 1
ATOM 653 N N . VAL A 1 90 ? 6.079 20.822 0.299 1.00 8.53 90 VAL A N 1
ATOM 654 C CA . VAL A 1 90 ? 6.474 21.140 1.672 1.00 8.36 90 VAL A CA 1
ATOM 655 C C . VAL A 1 90 ? 5.662 20.304 2.634 1.00 8.50 90 VAL A C 1
ATOM 656 O O . VAL A 1 90 ? 4.433 20.315 2.633 1.00 9.15 90 VAL A O 1
ATOM 660 N N . ASP A 1 91 ? 6.361 19.606 3.501 1.00 8.30 91 ASP A N 1
ATOM 661 C CA . ASP A 1 91 ? 5.762 18.874 4.616 1.00 8.80 91 ASP A CA 1
ATOM 662 C C . ASP A 1 91 ? 5.664 19.804 5.835 1.00 7.80 91 ASP A C 1
ATOM 663 O O . ASP A 1 91 ? 6.668 20.234 6.383 1.00 9.09 91 ASP A O 1
ATOM 668 N N . CYS A 1 92 ? 4.444 20.126 6.236 1.00 7.71 92 CYS A N 1
ATOM 669 C CA . CYS A 1 92 ? 4.242 21.004 7.334 1.00 8.65 92 CYS A CA 1
ATOM 670 C C . CYS A 1 92 ? 4.190 20.317 8.710 1.00 8.14 92 CYS A C 1
ATOM 671 O O . CYS A 1 92 ? 4.147 21.010 9.733 1.00 7.94 92 CYS A O 1
ATOM 674 N N . GLY A 1 93 ? 4.176 18.979 8.728 1.00 8.07 93 GLY A N 1
ATOM 675 C CA . GLY A 1 93 ? 4.083 18.256 10.004 1.00 7.93 93 GLY A CA 1
ATOM 676 C C . GLY A 1 93 ? 2.865 18.749 10.769 1.00 7.73 93 GLY A C 1
ATOM 677 O O . GLY A 1 93 ? 1.764 18.855 10.186 1.00 8.45 93 GLY A O 1
ATOM 678 N N . LEU A 1 94 ? 3.074 19.095 12.045 1.00 7.76 94 LEU A N 1
ATOM 679 C CA . LEU A 1 94 ? 2.036 19.731 12.860 1.00 8.78 94 LEU A CA 1
ATOM 680 C C . LEU A 1 94 ? 2.505 21.156 13.185 1.00 7.87 94 LEU A C 1
ATOM 681 O O . LEU A 1 94 ? 1.977 21.777 14.112 1.00 9.76 94 LEU A O 1
ATOM 686 N N . ALA A 1 95 ? 3.461 21.703 12.428 1.00 7.30 95 ALA A N 1
ATOM 687 C CA . ALA A 1 95 ? 4.038 23.036 12.669 1.00 7.36 95 ALA A CA 1
ATOM 688 C C . ALA A 1 95 ? 3.216 24.113 12.059 1.00 7.60 95 ALA A C 1
ATOM 689 O O . ALA A 1 95 ? 3.235 24.327 10.843 1.00 8.15 95 ALA A O 1
ATOM 691 N N . GLY A 1 96 ? 2.477 24.843 12.899 1.00 8.09 96 GLY A N 1
ATOM 692 C CA . GLY A 1 96 ? 1.713 25.999 12.431 1.00 7.75 96 GLY A CA 1
ATOM 693 C C . GLY A 1 96 ? 2.611 26.993 11.747 1.00 7.69 96 GLY A C 1
ATOM 694 O O . GLY A 1 96 ? 2.235 27.558 10.735 1.00 7.97 96 GLY A O 1
ATOM 695 N N . THR A 1 97 ? 3.812 27.211 12.258 1.00 7.04 97 THR A N 1
ATOM 696 C CA . THR A 1 97 ? 4.671 28.189 11.670 1.00 7.66 97 THR A CA 1
ATOM 697 C C . THR A 1 97 ? 5.078 27.819 10.244 1.00 6.76 97 THR A C 1
ATOM 698 O O . THR A 1 97 ? 5.245 28.709 9.414 1.00 8.01 97 THR A O 1
ATOM 702 N N . VAL A 1 98 ? 5.245 26.564 9.945 1.00 6.38 98 VAL A N 1
ATOM 703 C CA . VAL A 1 98 ? 5.566 26.171 8.574 1.00 7.44 98 VAL A CA 1
ATOM 704 C C . VAL A 1 98 ? 4.322 26.343 7.684 1.00 7.25 98 VAL A C 1
ATOM 705 O O . VAL A 1 98 ? 4.373 26.922 6.577 1.00 8.12 98 VAL A O 1
ATOM 709 N N . LEU A 1 99 ? 3.185 25.861 8.183 1.00 6.88 99 LEU A N 1
ATOM 710 C CA . LEU A 1 99 ? 1.919 25.964 7.505 1.00 7.60 99 LEU A CA 1
ATOM 711 C C . LEU A 1 99 ? 1.507 27.402 7.149 1.00 7.41 99 LEU A C 1
ATOM 712 O O . LEU A 1 99 ? 0.903 27.629 6.097 1.00 7.45 99 LEU A O 1
ATOM 717 N N . ARG A 1 100 ? 1.791 28.360 8.050 1.00 6.95 100 ARG A N 1
ATOM 718 C CA . ARG A 1 100 ? 1.381 29.721 7.878 1.00 7.16 100 ARG A CA 1
ATOM 719 C C . ARG A 1 100 ? 2.487 30.646 7.347 1.00 6.80 100 ARG A C 1
ATOM 720 O O . ARG A 1 100 ? 2.148 31.622 6.700 1.00 8.12 100 ARG A O 1
ATOM 728 N N . PHE A 1 101 ? 3.770 30.393 7.621 1.00 7.08 101 PHE A N 1
ATOM 729 C CA . PHE A 1 101 ? 4.819 31.308 7.217 1.00 7.43 101 PHE A CA 1
ATOM 730 C C . PHE A 1 101 ? 5.379 30.942 5.843 1.00 7.44 101 PHE A C 1
ATOM 731 O O . PHE A 1 101 ? 5.904 31.833 5.156 1.00 8.30 101 PHE A O 1
ATOM 739 N N . VAL A 1 102 ? 5.315 29.703 5.439 1.00 7.31 102 VAL A N 1
ATOM 740 C CA . VAL A 1 102 ? 5.965 29.274 4.183 1.00 7.63 102 VAL A CA 1
ATOM 741 C C . VAL A 1 102 ? 5.128 29.517 2.948 1.00 8.02 102 VAL A C 1
ATOM 742 O O . VAL A 1 102 ? 5.694 29.897 1.913 1.00 8.48 102 VAL A O 1
ATOM 746 N N . PRO A 1 103 ? 3.780 29.408 2.968 1.00 7.29 103 PRO A N 1
ATOM 747 C CA . PRO A 1 103 ? 3.035 29.739 1.739 1.00 8.01 103 PRO A CA 1
ATOM 748 C C . PRO A 1 103 ? 3.310 31.117 1.152 1.00 9.30 103 PRO A C 1
ATOM 749 O O . PRO A 1 103 ? 3.490 31.233 -0.042 1.00 9.90 103 PRO A O 1
ATOM 753 N N . PRO A 1 104 ? 3.362 32.173 1.976 1.00 9.84 104 PRO A N 1
ATOM 754 C CA . PRO A 1 104 ? 3.723 33.510 1.465 1.00 11.83 104 PRO A CA 1
ATOM 755 C C A PRO A 1 104 ? 5.028 33.578 0.839 0.50 9.62 104 PRO A C 1
ATOM 756 C C B PRO A 1 104 ? 5.164 33.384 0.689 0.50 13.96 104 PRO A C 1
ATOM 757 O O A PRO A 1 104 ? 5.226 34.207 -0.172 0.50 10.06 104 PRO A O 1
ATOM 758 O O B PRO A 1 104 ? 5.377 33.947 -0.418 0.50 16.10 104 PRO A O 1
ATOM 762 N N A LEU A 1 105 ? 5.991 32.944 1.485 0.50 7.46 105 LEU A N 1
ATOM 763 N N B LEU A 1 105 ? 6.165 32.584 1.156 0.50 14.44 105 LEU A N 1
ATOM 764 C CA A LEU A 1 105 ? 7.354 32.944 1.008 0.50 7.37 105 LEU A CA 1
ATOM 765 C CA B LEU A 1 105 ? 7.492 32.365 0.428 0.50 14.35 105 LEU A CA 1
ATOM 766 C C A LEU A 1 105 ? 7.411 32.253 -0.351 0.50 7.70 105 LEU A C 1
ATOM 767 C C B LEU A 1 105 ? 7.369 31.631 -0.898 0.50 16.55 105 LEU A C 1
ATOM 768 O O A LEU A 1 105 ? 7.973 32.793 -1.304 0.50 8.58 105 LEU A O 1
ATOM 769 O O B LEU A 1 105 ? 8.090 31.879 -1.880 0.50 16.21 105 LEU A O 1
ATOM 778 N N A ALA A 1 106 ? 6.759 31.100 -0.465 0.50 8.23 106 ALA A N 1
ATOM 779 N N B ALA A 1 106 ? 6.506 30.655 -0.955 0.50 16.76 106 ALA A N 1
ATOM 780 C CA A ALA A 1 106 ? 6.683 30.370 -1.724 0.50 8.79 106 ALA A CA 1
ATOM 781 C CA B ALA A 1 106 ? 6.360 29.946 -2.172 0.50 16.73 106 ALA A CA 1
ATOM 782 C C A ALA A 1 106 ? 6.011 31.164 -2.867 0.50 9.35 106 ALA A C 1
ATOM 783 C C B ALA A 1 106 ? 5.726 30.932 -3.163 0.50 17.15 106 ALA A C 1
ATOM 784 O O A ALA A 1 106 ? 6.346 31.010 -4.035 0.50 10.58 106 ALA A O 1
ATOM 785 O O B ALA A 1 106 ? 5.984 30.817 -4.377 0.50 17.56 106 ALA A O 1
ATOM 788 N N A ALA A 1 107 ? 5.022 31.966 -2.525 0.50 11.47 107 ALA A N 1
ATOM 789 N N B ALA A 1 107 ? 4.943 31.867 -2.620 0.50 15.67 107 ALA A N 1
ATOM 790 C CA A ALA A 1 107 ? 4.352 32.784 -3.512 0.50 12.43 107 ALA A CA 1
ATOM 791 C CA B ALA A 1 107 ? 4.056 32.786 -3.360 0.50 14.90 107 ALA A CA 1
ATOM 792 C C A ALA A 1 107 ? 5.333 33.766 -4.197 0.50 12.49 107 ALA A C 1
ATOM 793 C C B ALA A 1 107 ? 4.805 33.987 -3.929 0.50 14.40 107 ALA A C 1
ATOM 794 O O A ALA A 1 107 ? 4.992 34.383 -5.198 0.50 13.97 107 ALA A O 1
ATOM 795 O O B ALA A 1 107 ? 4.330 34.575 -4.871 0.50 14.96 107 ALA A O 1
ATOM 798 N N A LEU A 1 108 ? 6.564 33.870 -3.683 0.50 11.66 108 LEU A N 1
ATOM 799 N N B LEU A 1 108 ? 5.934 34.377 -3.342 0.50 15.16 108 LEU A N 1
ATOM 800 C CA A LEU A 1 108 ? 7.618 34.700 -4.303 0.50 12.16 108 LEU A CA 1
ATOM 801 C CA B LEU A 1 108 ? 6.695 35.514 -3.876 0.50 16.08 108 LEU A CA 1
ATOM 802 C C A LEU A 1 108 ? 8.339 34.004 -5.454 0.50 13.80 108 LEU A C 1
ATOM 803 C C B LEU A 1 108 ? 7.374 35.081 -5.177 0.50 16.51 108 LEU A C 1
ATOM 804 O O A LEU A 1 108 ? 8.996 34.664 -6.252 0.50 16.51 108 LEU A O 1
ATOM 805 O O B LEU A 1 108 ? 7.846 35.918 -5.969 0.50 18.84 108 LEU A O 1
ATOM 814 N N A GLY A 1 109 ? 8.265 32.685 -5.536 0.50 12.68 109 GLY A N 1
ATOM 815 N N B GLY A 1 109 ? 7.410 33.784 -5.430 0.50 16.74 109 GLY A N 1
ATOM 816 C CA A GLY A 1 109 ? 8.947 31.950 -6.584 0.50 13.94 109 GLY A CA 1
ATOM 817 C CA B GLY A 1 109 ? 8.046 33.210 -6.605 0.50 17.76 109 GLY A CA 1
ATOM 818 C C A GLY A 1 109 ? 8.094 31.865 -7.837 0.50 14.04 109 GLY A C 1
ATOM 819 C C B GLY A 1 109 ? 7.076 32.887 -7.749 0.50 18.28 109 GLY A C 1
ATOM 820 O O A GLY A 1 109 ? 7.024 32.439 -7.892 0.50 13.98 109 GLY A O 1
ATOM 821 O O B GLY A 1 109 ? 5.859 33.110 -7.663 0.50 20.17 109 GLY A O 1
ATOM 822 N N A SER A 1 110 ? 8.591 31.160 -8.850 0.50 14.15 110 SER A N 1
ATOM 823 N N B SER A 1 110 ? 7.644 32.321 -8.810 0.50 19.91 110 SER A N 1
ATOM 824 C CA A SER A 1 110 ? 7.894 31.088 -10.141 0.50 14.07 110 SER A CA 1
ATOM 825 C CA B SER A 1 110 ? 6.958 31.939 -10.023 0.50 19.29 110 SER A CA 1
ATOM 826 C C A SER A 1 110 ? 7.482 29.666 -10.414 0.50 14.20 110 SER A C 1
ATOM 827 C C B SER A 1 110 ? 6.594 30.426 -9.995 0.50 17.34 110 SER A C 1
ATOM 828 O O A SER A 1 110 ? 7.141 29.285 -11.527 0.50 16.35 110 SER A O 1
ATOM 829 O O B SER A 1 110 ? 5.698 29.956 -10.701 0.50 20.76 110 SER A O 1
ATOM 834 N N A VAL A 1 111 ? 7.521 28.893 -9.355 0.50 13.99 111 VAL A N 1
ATOM 835 N N B VAL A 1 111 ? 7.314 29.637 -9.213 0.50 16.66 111 VAL A N 1
ATOM 836 C CA A VAL A 1 111 ? 7.262 27.498 -9.432 0.50 14.11 111 VAL A CA 1
ATOM 837 C CA B VAL A 1 111 ? 7.152 28.167 -9.323 0.50 15.55 111 VAL A CA 1
ATOM 838 C C A VAL A 1 111 ? 6.201 27.250 -8.372 0.50 14.71 111 VAL A C 1
ATOM 839 C C B VAL A 1 111 ? 6.094 27.653 -8.317 0.50 16.15 111 VAL A C 1
ATOM 840 O O A VAL A 1 111 ? 6.288 27.717 -7.243 0.50 15.85 111 VAL A O 1
ATOM 841 O O B VAL A 1 111 ? 6.104 28.101 -7.174 0.50 16.10 111 VAL A O 1
ATOM 848 N N A PRO A 1 112 ? 5.197 26.504 -8.769 0.50 13.26 112 PRO A N 1
ATOM 849 N N B PRO A 1 112 ? 5.280 26.631 -8.721 0.50 15.99 112 PRO A N 1
ATOM 850 C CA A PRO A 1 112 ? 4.158 26.100 -7.826 0.50 13.01 112 PRO A CA 1
ATOM 851 C CA B PRO A 1 112 ? 4.269 26.102 -7.787 0.50 15.85 112 PRO A CA 1
ATOM 852 C C A PRO A 1 112 ? 4.716 25.165 -6.746 0.50 13.46 112 PRO A C 1
ATOM 853 C C B PRO A 1 112 ? 4.899 25.303 -6.673 0.50 15.10 112 PRO A C 1
ATOM 854 O O A PRO A 1 112 ? 5.526 24.294 -7.007 0.50 12.72 112 PRO A O 1
ATOM 855 O O B PRO A 1 112 ? 5.868 24.578 -6.871 0.50 14.15 112 PRO A O 1
ATOM 862 N N A VAL A 1 113 ? 4.258 25.410 -5.531 0.50 12.28 113 VAL A N 1
ATOM 863 N N B VAL A 1 113 ? 4.252 25.371 -5.511 0.50 13.32 113 VAL A N 1
ATOM 864 C CA . VAL A 1 113 ? 4.657 24.625 -4.319 1.00 12.20 113 VAL A CA 1
ATOM 865 C C . VAL A 1 113 ? 3.386 24.120 -3.650 1.00 12.22 113 VAL A C 1
ATOM 866 O O . VAL A 1 113 ? 2.469 24.868 -3.329 1.00 12.44 113 VAL A O 1
ATOM 870 N N . THR A 1 114 ? 3.329 22.816 -3.486 1.00 11.18 114 THR A N 1
ATOM 871 C CA . THR A 1 114 ? 2.311 22.109 -2.714 1.00 11.26 114 THR A CA 1
ATOM 872 C C . THR A 1 114 ? 2.671 22.047 -1.245 1.00 9.77 114 THR A C 1
ATOM 873 O O . THR A 1 114 ? 3.858 21.929 -0.891 1.00 11.37 114 THR A O 1
ATOM 877 N N . PHE A 1 115 ? 1.638 22.108 -0.392 1.00 8.74 115 PHE A N 1
ATOM 878 C CA . PHE A 1 115 ? 1.757 22.020 1.072 1.00 8.85 115 PHE A CA 1
ATOM 879 C C . PHE A 1 115 ? 0.861 20.885 1.543 1.00 8.71 115 PHE A C 1
ATOM 880 O O . PHE A 1 115 ? -0.314 20.824 1.207 1.00 9.10 115 PHE A O 1
ATOM 888 N N . ASP A 1 116 ? 1.459 20.001 2.326 1.00 8.31 116 ASP A N 1
ATOM 889 C CA . ASP A 1 116 ? 0.750 18.918 3.000 1.00 8.71 116 ASP A CA 1
ATOM 890 C C . ASP A 1 116 ? 1.176 18.904 4.457 1.00 9.20 116 ASP A C 1
ATOM 891 O O . ASP A 1 116 ? 2.103 19.601 4.822 1.00 10.91 116 ASP A O 1
ATOM 896 N N . GLY A 1 117 ? 0.519 18.098 5.285 1.00 10.37 117 GLY A N 1
ATOM 897 C CA . GLY A 1 117 ? 0.953 17.979 6.680 1.00 10.66 117 GLY A CA 1
ATOM 898 C C . GLY A 1 117 ? 0.427 16.708 7.281 1.00 10.12 117 GLY A C 1
ATOM 899 O O . GLY A 1 117 ? -0.208 15.891 6.622 1.00 13.22 117 GLY A O 1
ATOM 900 N N . ASP A 1 118 ? 0.636 16.576 8.564 1.00 9.61 118 ASP A N 1
ATOM 901 C CA . ASP A 1 118 ? 0.142 15.423 9.247 1.00 9.34 118 ASP A CA 1
ATOM 902 C C . ASP A 1 118 ? -1.413 15.433 9.1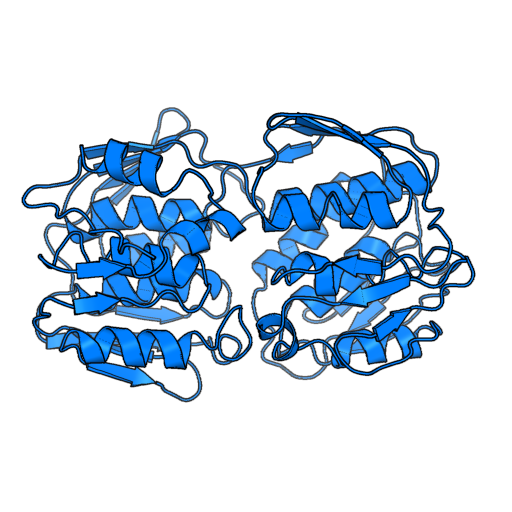75 1.00 9.89 118 ASP A C 1
ATOM 903 O O . ASP A 1 118 ? -2.072 16.459 9.104 1.00 9.50 118 ASP A O 1
ATOM 908 N N . GLN A 1 119 ? -2.008 14.235 9.275 1.00 9.59 119 GLN A N 1
ATOM 909 C CA . GLN A 1 119 ? -3.464 14.073 9.387 1.00 9.01 119 GLN A CA 1
ATOM 910 C C . GLN A 1 119 ? -4.039 15.102 10.394 1.00 9.33 119 GLN A C 1
ATOM 911 O O . GLN A 1 119 ? -5.032 15.780 10.124 1.00 9.71 119 GLN A O 1
ATOM 917 N N . GLN A 1 120 ? -3.426 15.172 11.571 1.00 9.49 120 GLN A N 1
ATOM 918 C CA . GLN A 1 120 ? -3.934 16.019 12.649 1.00 9.35 120 GLN A CA 1
ATOM 919 C C . GLN A 1 120 ? -3.804 17.488 12.293 1.00 9.10 120 GLN A C 1
ATOM 920 O O . GLN A 1 120 ? -4.597 18.271 12.787 1.00 10.57 120 GLN A O 1
ATOM 926 N N . ALA A 1 121 ? -2.848 17.869 11.448 1.00 8.44 121 ALA A N 1
ATOM 927 C CA . ALA A 1 121 ? -2.725 19.279 11.057 1.00 8.69 121 ALA A CA 1
ATOM 928 C C . ALA A 1 121 ? -3.875 19.715 10.220 1.00 8.15 121 ALA A C 1
ATOM 929 O O . ALA A 1 121 ? -4.163 20.891 10.106 1.00 8.74 121 ALA A O 1
ATOM 931 N N . ARG A 1 122 ? -4.515 18.756 9.534 1.00 9.31 122 ARG A N 1
ATOM 932 C CA . ARG A 1 122 ? -5.571 19.089 8.575 1.00 10.59 122 ARG A CA 1
ATOM 933 C C . ARG A 1 122 ? -6.785 19.686 9.252 1.00 10.08 122 ARG A C 1
ATOM 934 O O . ARG A 1 122 ? -7.593 20.300 8.616 1.00 14.49 122 ARG A O 1
ATOM 942 N N . GLY A 1 123 ? -6.888 19.494 10.552 1.00 11.47 123 GLY A N 1
ATOM 943 C CA . GLY A 1 123 ? -7.920 20.119 11.373 1.00 12.85 123 GLY A CA 1
ATOM 944 C C . GLY A 1 123 ? -7.655 21.537 11.817 1.00 12.48 123 GLY A C 1
ATOM 945 O O . GLY A 1 123 ? -8.549 22.125 12.414 1.00 15.14 123 GLY A O 1
ATOM 946 N N . ARG A 1 124 ? -6.483 22.114 11.595 1.00 10.47 124 ARG A N 1
ATOM 947 C CA . ARG A 1 124 ? -6.123 23.416 12.126 1.00 9.19 124 ARG A CA 1
ATOM 948 C C . ARG A 1 124 ? -6.467 24.531 11.150 1.00 8.51 124 ARG A C 1
ATOM 949 O O . ARG A 1 124 ? -6.490 24.348 9.910 1.00 10.60 124 ARG A O 1
ATOM 957 N N . PRO A 1 125 ? -6.719 25.749 11.642 1.00 8.34 125 PRO A N 1
ATOM 958 C CA . PRO A 1 125 ? -7.104 26.831 10.782 1.00 9.32 125 PRO A CA 1
ATOM 959 C C . PRO A 1 125 ? -6.076 27.218 9.732 1.00 8.96 125 PRO A C 1
ATOM 960 O O . PRO A 1 125 ? -4.886 27.425 10.057 1.00 8.78 125 PRO A O 1
ATOM 964 N N . ILE A 1 126 ? -6.535 27.425 8.491 1.00 8.57 126 ILE A N 1
ATOM 965 C CA . ILE A 1 126 ? -5.648 27.871 7.417 1.00 8.37 126 ILE A CA 1
ATOM 966 C C . ILE A 1 126 ? -6.387 28.660 6.353 1.00 8.48 126 ILE A C 1
ATOM 967 O O . ILE A 1 126 ? -5.790 29.522 5.655 1.00 8.47 126 ILE A O 1
ATOM 972 N N . ALA A 1 127 ? -7.683 28.375 6.081 1.00 8.89 127 ALA A N 1
ATOM 973 C CA . ALA A 1 127 ? -8.356 28.962 4.960 1.00 9.97 127 ALA A CA 1
ATOM 974 C C . ALA A 1 127 ? -8.293 30.489 4.879 1.00 9.58 127 ALA A C 1
ATOM 975 O O . ALA A 1 127 ? -8.156 31.071 3.802 1.00 10.39 127 ALA A O 1
ATOM 977 N N . PRO A 1 128 ? -8.393 31.204 6.036 1.00 10.02 128 PRO A N 1
ATOM 978 C CA . PRO A 1 128 ? -8.355 32.697 5.900 1.00 11.26 128 PRO A CA 1
ATOM 979 C C . PRO A 1 128 ? -7.038 33.210 5.303 1.00 9.85 128 PRO A C 1
ATOM 980 O O . PRO A 1 128 ? -7.021 34.190 4.550 1.00 10.07 128 PRO A O 1
ATOM 984 N N . LEU A 1 129 ? -5.914 32.566 5.608 1.00 9.07 129 LEU A N 1
ATOM 985 C CA . LEU A 1 129 ? -4.640 32.995 5.025 1.00 9.04 129 LEU A CA 1
ATOM 986 C C . LEU A 1 129 ? -4.623 32.704 3.516 1.00 9.31 129 LEU A C 1
ATOM 987 O O . LEU A 1 129 ? -4.109 33.523 2.726 1.00 9.79 129 LEU A O 1
ATOM 992 N N . LEU A 1 130 ? -5.140 31.562 3.102 1.00 9.21 130 LEU A N 1
ATOM 993 C CA . LEU A 1 130 ? -5.166 31.218 1.667 1.00 9.63 130 LEU A CA 1
ATOM 994 C C . LEU A 1 130 ? -6.025 32.217 0.892 1.00 10.28 130 LEU A C 1
ATOM 995 O O . LEU A 1 130 ? -5.641 32.659 -0.184 1.00 11.02 130 LEU A O 1
ATOM 1000 N N . ASP A 1 131 ? -7.142 32.629 1.486 1.00 9.42 131 ASP A N 1
ATOM 1001 C CA . ASP A 1 131 ? -7.976 33.657 0.846 1.00 11.24 131 ASP A CA 1
ATOM 1002 C C . ASP A 1 131 ? -7.265 34.998 0.760 1.00 10.96 131 ASP A C 1
ATOM 1003 O O . ASP A 1 131 ? -7.419 35.703 -0.228 1.00 12.41 131 ASP A O 1
ATOM 1008 N N . ALA A 1 132 ? -6.512 35.360 1.793 1.00 10.94 132 ALA A N 1
ATOM 1009 C CA . ALA A 1 132 ? -5.754 36.609 1.778 1.00 10.23 132 ALA A CA 1
ATOM 1010 C C . ALA A 1 132 ? -4.698 36.527 0.654 1.00 11.31 132 ALA A C 1
ATOM 1011 O O . ALA A 1 132 ? -4.527 37.511 -0.093 1.00 11.95 132 ALA A O 1
ATOM 1013 N N . LEU A 1 133 ? -4.028 35.395 0.493 1.00 11.17 133 LEU A N 1
ATOM 1014 C CA . LEU A 1 133 ? -3.079 35.263 -0.598 1.00 11.11 133 LEU A CA 1
ATOM 1015 C C . LEU A 1 133 ? -3.741 35.392 -1.952 1.00 11.69 133 LEU A C 1
ATOM 1016 O O . LEU A 1 133 ? -3.208 36.030 -2.868 1.00 12.73 133 LEU A O 1
ATOM 1021 N N . ARG A 1 134 ? -4.912 34.821 -2.107 1.00 11.45 134 ARG A N 1
ATOM 1022 C CA . ARG A 1 134 ? -5.641 34.995 -3.384 1.00 13.81 134 ARG A CA 1
ATOM 1023 C C . ARG A 1 134 ? -6.010 36.427 -3.626 1.00 14.30 134 ARG A C 1
ATOM 1024 O O . ARG A 1 134 ? -5.947 36.868 -4.787 1.00 17.15 134 ARG A O 1
ATOM 1032 N N . GLU A 1 135 ? -6.415 37.147 -2.596 1.00 15.03 135 GLU A N 1
ATOM 1033 C CA . GLU A 1 135 ? -6.719 38.567 -2.752 1.00 16.34 135 GLU A CA 1
ATOM 1034 C C . GLU A 1 135 ? -5.520 39.349 -3.159 1.00 16.87 135 GLU A C 1
ATOM 1035 O O . GLU A 1 135 ? -5.630 40.376 -3.881 1.00 22.35 135 GLU A O 1
ATOM 1041 N N . LEU A 1 136 ? -4.347 38.905 -2.777 1.00 16.52 136 LEU A N 1
ATOM 1042 C CA . LEU A 1 136 ? -3.139 39.490 -3.230 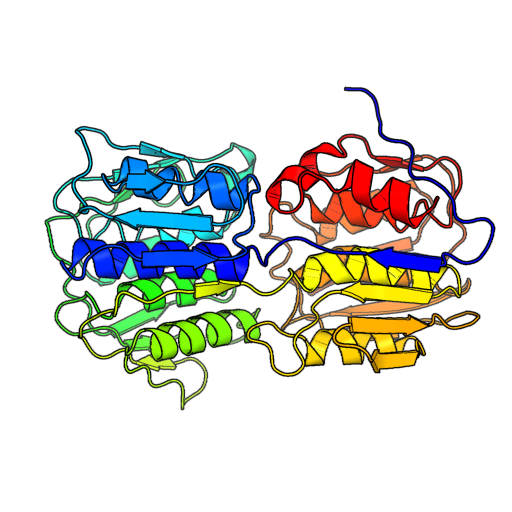1.00 18.71 136 LEU A CA 1
ATOM 1043 C C . LEU A 1 136 ? -2.695 38.944 -4.603 1.00 19.64 136 LEU A C 1
ATOM 1044 O O . LEU A 1 136 ? -1.676 39.413 -5.101 1.00 23.73 136 LEU A O 1
ATOM 1049 N N . GLY A 1 137 ? -3.532 38.189 -5.302 1.00 18.40 137 GLY A N 1
ATOM 1050 C CA . GLY A 1 137 ? -3.234 37.771 -6.668 1.00 18.81 137 GLY A CA 1
ATOM 1051 C C . GLY A 1 137 ? -2.463 36.483 -6.851 1.00 18.93 137 GLY A C 1
ATOM 1052 O O . GLY A 1 137 ? -2.146 36.108 -7.969 1.00 22.08 137 GLY A O 1
ATOM 1053 N N . VAL A 1 138 ? -2.187 35.768 -5.767 1.00 16.00 138 VAL A N 1
ATOM 1054 C CA . VAL A 1 138 ? -1.530 34.477 -5.846 1.00 15.59 138 VAL A CA 1
ATOM 1055 C C . VAL A 1 138 ? -2.561 33.458 -6.204 1.00 13.64 138 VAL A C 1
ATOM 1056 O O . VAL A 1 138 ? -3.615 33.411 -5.597 1.00 17.44 138 VAL A O 1
ATOM 1060 N N . ALA A 1 139 ? -2.289 32.602 -7.153 1.00 14.20 139 ALA A N 1
ATOM 1061 C CA . ALA A 1 139 ? -3.172 31.482 -7.427 1.00 15.20 139 ALA A CA 1
ATOM 1062 C C . ALA A 1 139 ? -2.959 30.437 -6.341 1.00 14.69 139 ALA A C 1
ATOM 1063 O O . ALA A 1 139 ? -1.841 30.001 -6.147 1.00 14.70 139 ALA A O 1
ATOM 1065 N N . VAL A 1 140 ? -4.013 30.033 -5.654 1.00 13.08 140 VAL A N 1
ATOM 1066 C CA . VAL A 1 140 ? -3.912 28.997 -4.688 1.00 11.98 140 VAL A CA 1
ATOM 1067 C C . VAL A 1 140 ? -5.010 27.996 -4.952 1.00 11.90 140 VAL A C 1
ATOM 1068 O O . VAL A 1 140 ? -6.211 28.306 -4.955 1.00 14.65 140 VAL A O 1
ATOM 1072 N N . ASP A 1 141 ? -4.637 26.752 -5.153 1.00 11.09 141 ASP A N 1
ATOM 1073 C CA . ASP A 1 141 ? -5.548 25.651 -5.361 1.00 12.54 141 ASP A CA 1
ATOM 1074 C C . ASP A 1 141 ? -5.771 24.939 -4.037 1.00 12.09 141 ASP A C 1
ATOM 1075 O O . ASP A 1 141 ? -4.849 24.394 -3.441 1.00 12.28 141 ASP A O 1
ATOM 1080 N N . GLY A 1 142 ? -6.993 24.973 -3.545 1.00 12.53 142 GLY A N 1
ATOM 1081 C CA . GLY A 1 142 ? -7.330 24.350 -2.322 1.00 11.71 142 GLY A CA 1
ATOM 1082 C C . GLY A 1 142 ? -7.641 25.345 -1.218 1.00 11.62 142 GLY A C 1
ATOM 1083 O O . GLY A 1 142 ? -7.115 26.478 -1.182 1.00 13.69 142 GLY A O 1
ATOM 1084 N N . THR A 1 143 ? -8.474 24.932 -0.282 1.00 11.65 143 THR A N 1
ATOM 1085 C CA . THR A 1 143 ? -8.805 25.712 0.893 1.00 12.09 143 THR A CA 1
ATOM 1086 C C . THR A 1 143 ? -8.350 25.127 2.220 1.00 12.03 143 THR A C 1
ATOM 1087 O O . THR A 1 143 ? -8.629 25.687 3.292 1.00 14.41 143 THR A O 1
ATOM 1091 N N . GLY A 1 144 ? -7.641 24.029 2.139 1.00 11.45 144 GLY A N 1
ATOM 1092 C CA . GLY A 1 144 ? -7.045 23.392 3.287 1.00 10.26 144 GLY A CA 1
ATOM 1093 C C . GLY A 1 144 ? -6.014 22.425 2.771 1.00 9.90 144 GLY A C 1
ATOM 1094 O O . GLY A 1 144 ? -5.805 22.300 1.574 1.00 10.52 144 GLY A O 1
ATOM 1095 N N . LEU A 1 145 ? -5.344 21.711 3.669 1.00 9.64 145 LEU A N 1
ATOM 1096 C CA . LEU A 1 145 ? -4.299 20.811 3.282 1.00 9.30 145 LEU A CA 1
ATOM 1097 C C . LEU A 1 145 ? -4.862 19.585 2.584 1.00 10.12 145 LEU A C 1
ATOM 1098 O O . LEU A 1 145 ? -5.864 19.059 3.057 1.00 10.65 145 LEU A O 1
ATOM 1103 N N . PRO A 1 146 ? -4.213 19.126 1.492 1.00 10.31 146 PRO A N 1
ATOM 1104 C CA . PRO A 1 146 ? -3.120 19.804 0.764 1.00 9.77 146 PRO A CA 1
ATOM 1105 C C . PRO A 1 146 ? -3.586 20.914 -0.156 1.00 9.12 146 PRO A C 1
ATOM 1106 O O . PRO A 1 146 ? -4.648 20.784 -0.774 1.00 10.67 146 PRO A O 1
ATOM 1110 N N . PHE A 1 147 ? -2.793 21.932 -0.264 1.00 8.62 147 PHE A N 1
ATOM 1111 C CA . PHE A 1 147 ? -3.086 23.045 -1.146 1.00 9.45 147 PHE A CA 1
ATOM 1112 C C . PHE A 1 147 ? -1.797 23.386 -1.919 1.00 9.39 147 PHE A C 1
ATOM 1113 O O . PHE A 1 147 ? -0.720 22.930 -1.568 1.00 10.61 147 PHE A O 1
ATOM 1121 N N . ARG A 1 148 ? -1.942 24.144 -3.006 1.00 9.54 148 ARG A N 1
ATOM 1122 C CA . ARG A 1 148 ? -0.822 24.492 -3.882 1.00 10.31 148 ARG A CA 1
ATOM 1123 C C . ARG A 1 148 ? -0.827 25.969 -4.167 1.00 11.18 148 ARG A C 1
ATOM 1124 O O . ARG A 1 148 ? -1.834 26.540 -4.543 1.00 13.97 148 ARG A O 1
ATOM 1132 N N . VAL A 1 149 ? 0.320 26.587 -3.948 1.00 10.58 149 VAL A N 1
ATOM 1133 C CA . VAL A 1 149 ? 0.508 28.002 -4.202 1.00 12.45 149 VAL A CA 1
ATOM 1134 C C A VAL A 1 149 ? 1.218 28.071 -5.563 0.50 12.86 149 VAL A C 1
ATOM 1135 C C B VAL A 1 149 ? 1.189 28.228 -5.489 0.50 11.16 149 VAL A C 1
ATOM 1136 O O A VAL A 1 149 ? 2.237 27.450 -5.758 0.50 12.53 149 VAL A O 1
ATOM 1137 O O B VAL A 1 149 ? 2.224 27.576 -5.658 0.50 9.81 149 VAL A O 1
ATOM 1141 N N A ARG A 1 150 ? 0.656 28.817 -6.498 0.50 13.48 150 ARG A N 1
ATOM 1142 N N B ARG A 1 150 ? 0.835 29.371 -6.263 0.50 12.58 150 ARG A N 1
ATOM 1143 C CA A ARG A 1 150 ? 1.165 28.784 -7.872 0.50 15.88 150 ARG A CA 1
ATOM 1144 C CA B ARG A 1 150 ? 1.661 29.868 -7.386 0.50 16.22 150 ARG A CA 1
ATOM 1145 C C A ARG A 1 150 ? 1.874 30.091 -8.110 0.50 14.67 150 ARG A C 1
ATOM 1146 C C B ARG A 1 150 ? 1.564 31.393 -7.551 0.50 15.87 150 ARG A C 1
ATOM 1147 O O A ARG A 1 150 ? 1.419 30.945 -8.834 0.50 14.25 150 ARG A O 1
ATOM 1148 O O B ARG A 1 150 ? 0.486 31.938 -7.838 0.50 14.91 150 ARG A O 1
ATOM 1163 N N A GLY A 1 151 ? 3.031 30.239 -7.501 0.50 15.58 151 GLY A N 1
ATOM 1164 N N B GLY A 1 151 ? 2.684 32.087 -7.360 0.50 16.49 151 GLY A N 1
ATOM 1165 C CA A GLY A 1 151 ? 3.796 31.442 -7.685 0.50 16.21 151 GLY A CA 1
ATOM 1166 C CA B GLY A 1 151 ? 2.766 33.541 -7.611 0.50 18.01 151 GLY A CA 1
ATOM 1167 C C A GLY A 1 151 ? 4.228 31.643 -9.127 0.50 17.15 151 GLY A C 1
ATOM 1168 C C B GLY A 1 151 ? 3.279 33.691 -9.048 0.50 18.43 151 GLY A C 1
ATOM 1169 O O A GLY A 1 151 ? 4.497 30.703 -9.868 0.50 16.53 151 GLY A O 1
ATOM 1170 O O B GLY A 1 151 ? 3.400 32.713 -9.771 0.50 18.58 151 GLY A O 1
ATOM 1171 N N A ASN A 1 152 ? 4.294 32.903 -9.509 0.50 17.13 152 ASN A N 1
ATOM 1172 N N B ASN A 1 152 ? 3.596 34.883 -9.525 0.50 20.37 152 ASN A N 1
ATOM 1173 C CA A ASN A 1 152 ? 4.808 33.269 -10.821 0.50 20.33 152 ASN A CA 1
ATOM 1174 C CA B ASN A 1 152 ? 4.321 34.829 -10.820 0.50 22.08 152 ASN A CA 1
ATOM 1175 C C A ASN A 1 152 ? 5.948 34.292 -10.783 0.50 19.87 152 ASN A C 1
ATOM 1176 C C B ASN A 1 152 ? 5.761 35.323 -10.752 0.50 23.27 152 ASN A C 1
ATOM 1177 O O A ASN A 1 152 ? 6.200 34.984 -11.757 0.50 22.09 152 ASN A O 1
ATOM 1178 O O B ASN A 1 152 ? 6.151 36.238 -11.512 0.50 23.50 152 ASN A O 1
ATOM 1187 N N A GLY A 1 153 ? 6.646 34.358 -9.664 0.50 21.07 153 GLY A N 1
ATOM 1188 N N B GLY A 1 153 ? 6.558 34.647 -9.901 0.50 22.49 153 GLY A N 1
ATOM 1189 C CA . GLY A 1 153 ? 7.969 34.937 -9.631 0.50 20.85 153 GLY A CA 1
ATOM 1190 C C . GLY A 1 153 ? 7.920 36.310 -9.009 0.50 20.13 153 GLY A C 1
ATOM 1191 O O . GLY A 1 153 ? 8.940 36.945 -8.779 0.50 20.41 153 GLY A O 1
ATOM 1192 N N . SER A 1 154 ? 6.711 36.739 -8.698 0.50 20.98 154 SER A N 1
ATOM 1193 C CA . SER A 1 154 ? 6.535 37.906 -7.851 0.50 21.25 154 SER A CA 1
ATOM 1194 C C . SER A 1 154 ? 5.167 37.889 -7.185 0.50 21.26 154 SER A C 1
ATOM 1195 O O . SER A 1 154 ? 4.281 37.159 -7.605 0.50 22.57 154 SER A O 1
ATOM 1198 N N A LEU A 1 155 ? 5.028 38.645 -6.102 0.50 19.65 155 LEU A N 1
ATOM 1199 N N B LEU A 1 155 ? 5.126 39.169 -6.443 0.50 23.51 155 LEU A N 1
ATOM 1200 C CA A LEU A 1 155 ? 3.717 38.855 -5.477 0.50 19.05 155 LEU A CA 1
ATOM 1201 C CA B LEU A 1 155 ? 3.860 39.733 -5.928 0.50 24.13 155 LEU A CA 1
ATOM 1202 C C A LEU A 1 155 ? 3.501 40.350 -5.361 0.50 18.16 155 LEU A C 1
ATOM 1203 C C B LEU A 1 155 ? 3.873 41.309 -5.812 0.50 25.20 155 LEU A C 1
ATOM 1204 O O A LEU A 1 155 ? 4.327 41.055 -4.816 0.50 16.70 155 LEU A O 1
ATOM 1205 O O B LEU A 1 155 ? 4.835 41.879 -5.328 0.50 24.50 155 LEU A O 1
ATOM 1214 N N A ALA A 1 156 ? 2.386 40.837 -5.891 0.50 18.12 156 ALA A N 1
ATOM 1215 N N B ALA A 1 156 ? 2.820 42.004 -6.266 0.50 23.94 156 ALA A N 1
ATOM 1216 C CA A ALA A 1 156 ? 2.177 42.276 -6.011 0.50 18.84 156 ALA A CA 1
ATOM 1217 C CA B ALA A 1 156 ? 2.682 43.454 -6.030 0.50 23.00 156 ALA A CA 1
ATOM 1218 C C A ALA A 1 156 ? 2.057 42.980 -4.628 0.50 18.36 156 ALA A C 1
ATOM 1219 C C B ALA A 1 156 ? 2.290 43.813 -4.563 0.50 21.96 156 ALA A C 1
ATOM 1220 O O A ALA A 1 156 ? 2.536 44.083 -4.439 0.50 17.12 156 ALA A O 1
ATOM 1221 O O B ALA A 1 156 ? 2.716 44.879 -4.040 0.50 20.73 156 ALA A O 1
ATOM 1224 N N A GLY A 1 157 ? 1.427 42.306 -3.684 0.50 19.22 157 GLY A N 1
ATOM 1225 N N B GLY A 1 157 ? 1.509 42.915 -3.949 0.50 22.32 157 GLY A N 1
ATOM 1226 C CA . GLY A 1 157 ? 1.060 42.956 -2.440 1.00 21.03 157 GLY A CA 1
ATOM 1227 C C . GLY A 1 157 ? -0.019 44.016 -2.576 1.00 20.79 157 GLY A C 1
ATOM 1228 O O . GLY A 1 157 ? -0.849 43.936 -3.466 1.00 24.55 157 GLY A O 1
ATOM 1229 N N . GLY A 1 158 ? -0.022 44.984 -1.666 1.00 19.82 158 GLY A N 1
ATOM 1230 C CA . GLY A 1 158 ? -1.060 45.959 -1.551 1.00 18.76 158 GLY A CA 1
ATOM 1231 C C . GLY A 1 158 ? -1.792 45.852 -0.200 1.00 17.28 158 GLY A C 1
ATOM 1232 O O . GLY A 1 158 ? -1.203 45.629 0.808 1.00 20.79 158 GLY A O 1
ATOM 1233 N N . THR A 1 159 ? -3.087 46.013 -0.172 1.00 16.25 159 THR A N 1
ATOM 1234 C CA . THR A 1 159 ? -3.871 46.016 1.041 1.00 16.72 159 THR A CA 1
ATOM 1235 C C . THR A 1 159 ? -4.718 44.785 1.106 1.00 15.29 159 THR A C 1
ATOM 1236 O O . THR A 1 159 ? -5.259 44.371 0.093 1.00 18.45 159 THR A O 1
ATOM 1243 N N . VAL A 1 160 ? -4.853 44.206 2.295 1.00 13.19 160 VAL A N 1
ATOM 1244 C CA . VAL A 1 160 ? -5.717 43.079 2.479 1.00 12.64 160 VAL A CA 1
ATOM 1245 C C . VAL A 1 160 ? -6.293 43.067 3.900 1.00 12.04 160 VAL A C 1
ATOM 1246 O O . VAL A 1 160 ? -5.633 43.455 4.853 1.00 13.29 160 VAL A O 1
ATOM 1250 N N . ALA A 1 161 ? -7.558 42.668 4.006 1.00 12.34 161 ALA A N 1
ATOM 1251 C CA . ALA A 1 161 ? -8.278 42.491 5.232 1.00 12.40 161 ALA A CA 1
ATOM 1252 C C . ALA A 1 161 ? -8.443 41.023 5.514 1.00 11.76 161 ALA A C 1
ATOM 1253 O O . ALA A 1 161 ? -8.788 40.272 4.631 1.00 14.08 161 ALA A O 1
ATOM 1255 N N . ILE A 1 162 ? -8.185 40.620 6.768 1.00 11.58 162 ILE A N 1
ATOM 1256 C CA . ILE A 1 162 ? -8.247 39.224 7.192 1.00 11.03 162 ILE A CA 1
ATOM 1257 C C . ILE A 1 162 ? -8.845 39.113 8.550 1.00 11.06 162 ILE A C 1
ATOM 1258 O O . ILE A 1 162 ? -8.572 39.914 9.415 1.00 11.37 162 ILE A O 1
ATOM 1263 N N . ASP A 1 163 ? -9.630 38.052 8.758 1.00 10.39 163 ASP A N 1
ATOM 1264 C CA . ASP A 1 163 ? -10.048 37.586 10.080 1.00 11.21 163 ASP A CA 1
ATOM 1265 C C . ASP A 1 163 ? -8.985 36.701 10.656 1.00 9.30 163 ASP A C 1
ATOM 1266 O O . ASP A 1 163 ? -8.879 35.527 10.252 1.00 11.21 163 ASP A O 1
ATOM 1271 N N . ALA A 1 164 ? -8.138 37.219 11.541 1.00 8.96 164 ALA A N 1
ATOM 1272 C CA . ALA A 1 164 ? -7.067 36.433 12.170 1.00 8.29 164 ALA A CA 1
ATOM 1273 C C . ALA A 1 164 ? -7.428 36.032 13.575 1.00 7.63 164 ALA A C 1
ATOM 1274 O O . ALA A 1 164 ? -6.533 35.681 14.368 1.00 8.66 164 ALA A O 1
ATOM 1276 N N . SER A 1 165 ? -8.721 36.004 13.944 1.00 7.45 165 SER A N 1
ATOM 1277 C CA . SER A 1 165 ? -9.091 35.579 15.309 1.00 7.80 165 SER A CA 1
ATOM 1278 C C . SER A 1 165 ? -8.728 34.162 15.614 1.00 7.72 165 SER A C 1
ATOM 1279 O O . SER A 1 165 ? -8.503 33.824 16.794 1.00 8.66 165 SER A O 1
ATOM 1282 N N . ALA A 1 166 ? -8.606 33.284 14.629 1.00 8.11 166 ALA A N 1
ATOM 1283 C CA . ALA A 1 166 ? -8.212 31.934 14.884 1.00 8.27 166 ALA A CA 1
ATOM 1284 C C . ALA A 1 166 ? -6.728 31.751 15.082 1.00 8.69 166 ALA A C 1
ATOM 1285 O O . ALA A 1 166 ? -6.366 30.719 15.653 1.00 10.19 166 ALA A O 1
ATOM 1287 N N . SER A 1 167 ? -5.892 32.661 14.601 1.00 8.14 167 SER A N 1
ATOM 1288 C CA . SER A 1 167 ? -4.432 32.498 14.733 1.00 8.19 167 SER A CA 1
ATOM 1289 C C . SER A 1 167 ? -3.747 33.797 14.409 1.00 7.36 167 SER A C 1
ATOM 1290 O O . SER A 1 167 ? -3.833 34.318 13.292 1.00 8.30 167 SER A O 1
ATOM 1293 N N . SER A 1 168 ? -2.895 34.205 15.309 1.00 7.82 168 SER A N 1
ATOM 1294 C CA . SER A 1 168 ? -1.968 35.337 15.034 1.00 8.22 168 SER A CA 1
ATOM 1295 C C . SER A 1 168 ? -1.002 35.014 13.912 1.00 7.57 168 SER A C 1
ATOM 1296 O O . SER A 1 168 ? -0.460 35.931 13.305 1.00 7.58 168 SER A O 1
ATOM 1299 N N . GLN A 1 169 ? -0.764 33.734 13.627 1.00 6.73 169 GLN A N 1
ATOM 1300 C CA . GLN A 1 169 ? 0.194 33.357 12.619 1.00 7.09 169 GLN A CA 1
ATOM 1301 C C . GLN A 1 169 ? -0.232 33.769 11.241 1.00 7.91 169 GLN A C 1
ATOM 1302 O O . GLN A 1 169 ? 0.562 33.859 10.329 1.00 8.33 169 GLN A O 1
ATOM 1308 N N . PHE A 1 170 ? -1.557 33.977 11.061 1.00 8.00 170 PHE A N 1
ATOM 1309 C CA . PHE A 1 170 ? -1.999 34.523 9.780 1.00 9.02 170 PHE A CA 1
ATOM 1310 C C . PHE A 1 170 ? -1.403 35.905 9.537 1.00 9.37 170 PHE A C 1
ATOM 1311 O O . PHE A 1 170 ? -1.000 36.223 8.405 1.00 12.68 170 PHE A O 1
ATOM 1319 N N . VAL A 1 171 ? -1.375 36.734 10.578 1.00 7.00 171 VAL A N 1
ATOM 1320 C CA . VAL A 1 171 ? -0.751 38.050 10.467 1.00 7.70 171 VAL A CA 1
ATOM 1321 C C . VAL A 1 171 ? 0.747 37.897 10.352 1.00 6.85 171 VAL A C 1
ATOM 1322 O O . VAL A 1 171 ? 1.354 38.433 9.407 1.00 7.73 171 VAL A O 1
ATOM 1326 N N . SER A 1 172 ? 1.410 37.180 11.230 1.00 6.71 172 SER A N 1
ATOM 1327 C CA . SER A 1 172 ? 2.848 37.042 11.168 1.00 6.98 172 SER A CA 1
ATOM 1328 C C . SER A 1 172 ? 3.318 36.508 9.832 1.00 7.39 172 SER A C 1
ATOM 1329 O O . SER A 1 172 ? 4.334 36.964 9.272 1.00 7.77 172 SER A O 1
ATOM 1332 N N . GLY A 1 173 ? 2.637 35.504 9.279 1.00 7.52 173 GLY A N 1
ATOM 1333 C CA . GLY A 1 173 ? 3.053 34.914 8.010 1.00 7.89 173 GLY A CA 1
ATOM 1334 C C . GLY A 1 173 ? 3.014 35.929 6.863 1.00 8.38 173 GLY A C 1
ATOM 1335 O O . GLY A 1 173 ? 3.893 35.929 6.006 1.00 9.99 173 GLY A O 1
ATOM 1336 N N . LEU A 1 174 ? 1.991 36.747 6.816 1.00 8.01 174 LEU A N 1
ATOM 1337 C CA . LEU A 1 174 ? 1.938 37.821 5.816 1.00 8.89 174 LEU A CA 1
ATOM 1338 C C . LEU A 1 174 ? 3.006 38.838 6.030 1.00 8.82 174 LEU A C 1
ATOM 1339 O O . LEU A 1 174 ? 3.649 39.320 5.075 1.00 10.68 174 LEU A O 1
ATOM 1344 N N . LEU A 1 175 ? 3.255 39.248 7.256 1.00 7.85 175 LEU A N 1
ATOM 1345 C CA . LEU A 1 175 ? 4.231 40.285 7.564 1.00 8.53 175 LEU A CA 1
ATOM 1346 C C . LEU A 1 175 ? 5.641 39.841 7.211 1.00 8.08 175 LEU A C 1
ATOM 1347 O O . LEU A 1 175 ? 6.433 40.681 6.752 1.00 8.83 175 LEU A O 1
ATOM 1352 N N . LEU A 1 176 ? 6.004 38.582 7.437 1.00 8.10 176 LEU A N 1
ATOM 1353 C CA . LEU A 1 176 ? 7.384 38.151 7.222 1.00 8.78 176 LEU A CA 1
ATOM 1354 C C . LEU A 1 176 ? 7.868 38.368 5.810 1.00 11.22 176 LEU A C 1
ATOM 1355 O O . LEU A 1 176 ? 9.012 38.754 5.616 1.00 12.96 176 LEU A O 1
ATOM 1360 N N . SER A 1 177 ? 7.020 38.093 4.847 1.00 11.02 177 SER A N 1
ATOM 1361 C CA . SER A 1 177 ? 7.400 38.110 3.424 1.00 11.78 177 SER A CA 1
ATOM 1362 C C . SER A 1 177 ? 7.059 39.413 2.762 1.00 12.45 177 SER A C 1
ATOM 1363 O O . SER A 1 177 ? 7.548 39.684 1.630 1.00 14.89 177 SER A O 1
ATOM 1366 N N . ALA A 1 178 ? 6.299 40.290 3.440 1.00 11.44 178 ALA A N 1
ATOM 1367 C CA . ALA A 1 178 ? 5.756 41.485 2.809 1.00 13.06 178 ALA A CA 1
ATOM 1368 C C . ALA A 1 178 ? 6.792 42.429 2.219 1.00 13.41 178 ALA A C 1
ATOM 1369 O O . ALA A 1 178 ? 6.487 43.096 1.216 1.00 15.11 178 ALA A O 1
ATOM 1371 N N . ALA A 1 179 ? 7.963 42.558 2.813 1.00 13.65 179 ALA A N 1
ATOM 1372 C CA . ALA A 1 179 ? 8.996 43.518 2.307 1.00 14.92 179 ALA A CA 1
ATOM 1373 C C . ALA A 1 179 ? 9.401 43.146 0.884 1.00 15.76 179 ALA A C 1
ATOM 1374 O O . ALA A 1 179 ? 9.883 44.012 0.131 1.00 18.79 179 ALA A O 1
ATOM 1376 N N . SER A 1 180 ? 9.167 41.903 0.481 1.00 14.95 180 SER A N 1
ATOM 1377 C CA . SER A 1 180 ? 9.502 41.423 -0.866 1.00 17.11 180 SER A CA 1
ATOM 1378 C C . SER A 1 180 ? 8.346 41.524 -1.853 1.00 18.76 180 SER A C 1
ATOM 1379 O O . SER A 1 180 ? 8.512 41.153 -3.040 1.00 20.31 180 SER A O 1
ATOM 1382 N N A PHE A 1 181 ? 7.203 41.985 -1.402 0.50 17.46 181 PHE A N 1
ATOM 1383 N N B PHE A 1 181 ? 7.156 41.956 -1.419 0.50 18.50 181 PHE A N 1
ATOM 1384 C CA A PHE A 1 181 ? 6.121 42.231 -2.283 0.50 18.35 181 PHE A CA 1
ATOM 1385 C CA B PHE A 1 181 ? 6.070 42.319 -2.342 0.50 19.52 181 PHE A CA 1
ATOM 1386 C C A PHE A 1 181 ? 6.321 43.623 -2.951 0.50 19.24 181 PHE A C 1
ATOM 1387 C C B PHE A 1 181 ? 6.474 43.554 -3.002 0.50 20.30 181 PHE A C 1
ATOM 1388 O O A PHE A 1 181 ? 6.683 44.636 -2.316 0.50 17.33 181 PHE A O 1
ATOM 1389 O O B PHE A 1 181 ? 7.127 44.369 -2.396 0.50 17.95 181 PHE A O 1
ATOM 1404 N N . THR A 1 182 ? 6.086 43.657 -4.257 1.00 22.55 182 THR A N 1
ATOM 1405 C CA . THR A 1 182 ? 6.306 44.851 -5.035 1.00 23.37 182 THR A CA 1
ATOM 1406 C C . THR A 1 182 ? 5.936 46.181 -4.333 1.00 23.06 182 THR A C 1
ATOM 1407 O O . THR A 1 182 ? 6.741 47.081 -4.240 1.00 25.08 182 THR A O 1
ATOM 1411 N N . ASP A 1 183 ? 4.731 46.272 -3.764 1.00 22.82 183 ASP A N 1
ATOM 1412 C CA . ASP A 1 183 ? 4.314 47.516 -3.074 1.00 21.57 183 ASP A CA 1
ATOM 1413 C C . ASP A 1 183 ? 4.199 47.275 -1.545 1.00 19.59 183 ASP A C 1
ATOM 1414 O O . ASP A 1 183 ? 3.537 48.034 -0.855 1.00 22.10 183 ASP A O 1
ATOM 1419 N N . GLY A 1 184 ? 4.876 46.275 -1.040 1.00 17.09 184 GLY A N 1
ATOM 1420 C CA . GLY A 1 184 ? 4.703 45.946 0.392 1.00 14.83 184 GLY A CA 1
ATOM 1421 C C . GLY A 1 184 ? 3.304 45.469 0.695 1.00 14.35 184 GLY A C 1
ATOM 1422 O O . GLY A 1 184 ? 2.601 44.920 -0.155 1.00 16.10 184 GLY A O 1
ATOM 1423 N N . LEU A 1 185 ? 2.894 45.664 1.927 1.00 11.69 185 LEU A N 1
ATOM 1424 C CA A LEU A 1 185 ? 1.584 45.198 2.329 0.50 11.02 185 LEU A CA 1
ATOM 1425 C CA B LEU A 1 185 ? 1.634 45.137 2.402 0.50 10.85 185 LEU A CA 1
ATOM 1426 C C . LEU A 1 185 ? 1.042 46.046 3.459 1.00 11.28 185 LEU A C 1
ATOM 1427 O O . LEU A 1 185 ? 1.764 46.444 4.390 1.00 14.34 185 LEU A O 1
ATOM 1436 N N . THR A 1 186 ? -0.244 46.287 3.397 1.00 11.05 186 THR A N 1
ATOM 1437 C CA . THR A 1 186 ? -1.014 46.808 4.577 1.00 12.64 186 THR A CA 1
ATOM 1438 C C . THR A 1 186 ? -1.992 45.715 4.939 1.00 12.28 186 THR A C 1
ATOM 1439 O O . THR A 1 186 ? -2.788 45.295 4.084 1.00 14.92 186 THR A O 1
ATOM 1443 N N . VAL A 1 187 ? -1.847 45.093 6.090 1.00 20.00 187 VAL A N 1
ATOM 1444 C CA . VAL A 1 187 ? -2.748 44.064 6.596 1.00 20.00 187 VAL A CA 1
ATOM 1445 C C . VAL A 1 187 ? -3.683 44.627 7.661 1.00 20.00 187 VAL A C 1
ATOM 1446 O O . VAL A 1 187 ? -3.199 45.385 8.548 1.00 10.04 187 VAL A O 1
ATOM 1450 N N . GLN A 1 188 ? -4.951 44.402 7.543 1.00 9.84 188 GLN A N 1
ATOM 1451 C CA . GLN A 1 188 ? -5.938 44.830 8.547 1.00 9.92 188 GLN A CA 1
ATOM 1452 C C . GLN A 1 188 ? -6.620 43.589 9.112 1.00 9.67 188 GLN A C 1
ATOM 1453 O O . GLN A 1 188 ? -7.200 42.830 8.354 1.00 10.42 188 GLN A O 1
ATOM 1459 N N . HIS A 1 189 ? -6.516 43.371 10.413 1.00 9.16 189 HIS A N 1
ATOM 1460 C CA . HIS A 1 189 ? -7.358 42.368 11.050 1.00 9.47 189 HIS A CA 1
ATOM 1461 C C . HIS A 1 189 ? -8.758 42.943 11.266 1.00 11.21 189 HIS A C 1
ATOM 1462 O O . HIS A 1 189 ? -8.924 44.012 11.824 1.00 12.67 189 HIS A O 1
ATOM 1469 N N . THR A 1 190 ? -9.759 42.223 10.796 1.00 10.69 190 THR A N 1
ATOM 1470 C CA A THR A 1 190 ? -11.110 42.729 10.914 0.60 12.75 190 THR A CA 1
ATOM 1471 C CA B THR A 1 190 ? -11.160 42.608 10.879 0.40 13.28 190 THR A CA 1
ATOM 1472 C C A THR A 1 190 ? -11.737 42.146 12.182 0.60 10.43 190 THR A C 1
ATOM 1473 C C B THR A 1 190 ? -12.089 41.530 11.498 0.40 14.30 190 THR A C 1
ATOM 1474 O O A THR A 1 190 ? -11.357 41.047 12.635 0.60 11.92 190 THR A O 1
ATOM 1475 O O B THR A 1 190 ? -13.330 41.597 11.327 0.40 16.52 190 THR A O 1
ATOM 1482 N N A GLY A 1 191 ? -12.674 42.894 12.763 0.60 12.57 191 GLY A N 1
ATOM 1483 N N B GLY A 1 191 ? -11.516 40.558 12.199 0.40 10.63 191 GLY A N 1
ATOM 1484 C CA A GLY A 1 191 ? -13.279 42.512 14.027 0.60 13.28 191 GLY A CA 1
ATOM 1485 C CA B GLY A 1 191 ? -12.294 39.636 13.001 0.40 12.05 191 GLY A CA 1
ATOM 1486 C C A GLY A 1 191 ? -12.348 42.605 15.227 0.60 13.03 191 GLY A C 1
ATOM 1487 C C B GLY A 1 191 ? -12.666 40.136 14.368 0.40 11.04 191 GLY A C 1
ATOM 1488 O O A GLY A 1 191 ? -11.565 43.539 15.357 0.60 13.48 191 GLY A O 1
ATOM 1489 O O B GLY A 1 191 ? -12.929 41.314 14.555 0.40 13.94 191 GLY A O 1
ATOM 1490 N N A SER A 1 192 ? -12.454 41.621 16.112 0.60 13.26 192 SER A N 1
ATOM 1491 N N B SER A 1 192 ? -12.779 39.201 15.316 0.40 10.48 192 SER A N 1
ATOM 1492 C CA A SER A 1 192 ? -11.893 41.713 17.465 0.60 13.51 192 SER A CA 1
ATOM 1493 C CA B SER A 1 192 ? -13.073 39.469 16.703 0.40 11.64 192 SER A CA 1
ATOM 1494 C C A SER A 1 192 ? -11.203 40.396 17.790 0.60 12.19 192 SER A C 1
ATOM 1495 C C B SER A 1 192 ? -11.786 39.686 17.514 0.40 10.54 192 SER A C 1
ATOM 1496 O O A SER A 1 192 ? -10.941 39.619 16.932 0.60 11.73 192 SER A O 1
ATOM 1497 O O B SER A 1 192 ? -10.884 40.436 17.115 0.40 11.72 192 SER A O 1
ATOM 1502 N N A SER A 1 193 ? -10.894 40.206 19.059 0.60 11.76 193 SER A N 1
ATOM 1503 N N B SER A 1 193 ? -11.688 39.023 18.639 0.40 10.06 193 SER A N 1
ATOM 1504 C CA A SER A 1 193 ? -10.393 38.955 19.556 0.60 12.45 193 SER A CA 1
ATOM 1505 C CA B SER A 1 193 ? -10.474 39.115 19.419 0.40 10.88 193 SER A CA 1
ATOM 1506 C C A SER A 1 193 ? -9.232 38.476 18.701 0.60 12.71 193 SER A C 1
ATOM 1507 C C B SER A 1 193 ? -9.272 38.579 18.617 0.40 8.74 193 SER A C 1
ATOM 1508 O O A SER A 1 193 ? -9.311 37.431 18.086 0.60 15.51 193 SER A O 1
ATOM 1509 O O B SER A 1 193 ? -9.373 37.561 17.893 0.40 8.30 193 SER A O 1
ATOM 1514 N N A LEU A 1 194 ? -8.140 39.220 18.715 0.60 10.83 194 LEU A N 1
ATOM 1515 N N B LEU A 1 194 ? -8.105 39.181 18.830 0.40 8.79 194 LEU A N 1
ATOM 1516 C CA . LEU A 1 194 ? -6.851 38.817 18.077 1.00 9.20 194 LEU A CA 1
ATOM 1517 C C . LEU A 1 194 ? -5.903 38.251 19.115 1.00 8.60 194 LEU A C 1
ATOM 1518 O O . LEU A 1 194 ? -5.440 38.972 20.003 1.00 9.85 194 LEU A O 1
ATOM 1523 N N . PRO A 1 195 ? -5.646 36.964 19.071 1.00 7.96 195 PRO A N 1
ATOM 1524 C CA . PRO A 1 195 ? -4.872 36.325 20.132 1.00 8.47 195 PRO A CA 1
ATOM 1525 C C . PRO A 1 195 ? -3.354 36.590 19.907 1.00 7.39 195 PRO A C 1
ATOM 1526 O O . PRO A 1 195 ? -2.913 36.953 18.813 1.00 8.03 195 PRO A O 1
ATOM 1530 N N . SER A 1 196 ? -2.573 36.317 20.947 1.00 7.45 196 SER A N 1
ATOM 1531 C CA . SER A 1 196 ? -1.124 36.178 20.794 1.00 7.32 196 SER A CA 1
ATOM 1532 C C . SER A 1 196 ? -0.466 37.452 20.345 1.00 7.05 196 SER A C 1
ATOM 1533 O O . SER A 1 196 ? 0.515 37.442 19.580 1.00 7.21 196 SER A O 1
ATOM 1536 N N . ALA A 1 197 ? -0.877 38.640 20.840 1.00 7.11 197 ALA A N 1
ATOM 1537 C CA . ALA A 1 197 ? -0.225 39.888 20.526 1.00 7.02 197 ALA A CA 1
ATOM 1538 C C . ALA A 1 197 ? 1.279 39.833 20.636 1.00 6.84 197 ALA A C 1
ATOM 1539 O O . ALA A 1 197 ? 1.965 40.410 19.773 1.00 6.51 197 ALA A O 1
ATOM 1541 N N . PRO A 1 198 ? 1.891 39.195 21.663 1.00 6.04 198 PRO A N 1
ATOM 1542 C CA . PRO A 1 198 ? 3.328 39.163 21.727 1.00 6.84 198 PRO A CA 1
ATOM 1543 C C . PRO A 1 198 ? 3.978 38.501 20.544 1.00 7.34 198 PRO A C 1
ATOM 1544 O O . PRO A 1 198 ? 5.136 38.879 20.203 1.00 7.76 198 PRO A O 1
ATOM 1548 N N . HIS A 1 199 ? 3.364 37.524 19.921 1.00 6.69 199 HIS A N 1
ATOM 1549 C CA . HIS A 1 199 ? 3.980 36.871 18.758 1.00 7.05 199 HIS A CA 1
ATOM 1550 C C . HIS A 1 199 ? 3.933 37.687 17.496 1.00 6.66 199 HIS A C 1
ATOM 1551 O O . HIS A 1 199 ? 4.839 37.632 16.690 1.00 7.38 199 HIS A O 1
ATOM 1558 N N . ILE A 1 200 ? 2.866 38.507 17.333 1.00 6.84 200 ILE A N 1
ATOM 1559 C CA . ILE A 1 200 ? 2.846 39.474 16.244 1.00 7.43 200 ILE A CA 1
ATOM 1560 C C . ILE A 1 200 ? 3.937 40.531 16.467 1.00 7.75 200 ILE A C 1
ATOM 1561 O O . ILE A 1 200 ? 4.679 40.925 15.575 1.00 6.93 200 ILE A O 1
ATOM 1566 N N . ALA A 1 201 ? 4.108 40.950 17.710 1.00 6.59 201 ALA A N 1
ATOM 1567 C CA . ALA A 1 201 ? 5.146 41.912 18.086 1.00 7.52 201 ALA A CA 1
ATOM 1568 C C . ALA A 1 201 ? 6.533 41.345 17.887 1.00 7.38 201 ALA A C 1
ATOM 1569 O O . ALA A 1 201 ? 7.459 42.072 17.520 1.00 7.86 201 ALA A O 1
ATOM 1571 N N . MET A 1 202 ? 6.716 40.054 18.124 1.00 6.94 202 MET A N 1
ATOM 1572 C CA . MET A 1 202 ? 7.975 39.388 17.845 1.00 7.03 202 MET A CA 1
ATOM 1573 C C . MET A 1 202 ? 8.325 39.500 16.366 1.00 7.35 202 MET A C 1
ATOM 1574 O O . MET A 1 202 ? 9.470 39.791 16.017 1.00 7.18 202 MET A O 1
ATOM 1579 N N . THR A 1 203 ? 7.338 39.198 15.524 1.00 6.45 203 THR A N 1
ATOM 1580 C CA . THR A 1 203 ? 7.511 39.337 14.101 1.00 6.56 203 THR A CA 1
ATOM 1581 C C . THR A 1 203 ? 7.966 40.764 13.753 1.00 7.10 203 THR A C 1
ATOM 1582 O O . THR A 1 203 ? 8.922 40.957 12.988 1.00 7.51 203 THR A O 1
ATOM 1586 N N . ALA A 1 204 ? 7.270 41.766 14.244 1.00 6.89 204 ALA A N 1
ATOM 1587 C CA . ALA A 1 204 ? 7.610 43.153 13.938 1.00 7.61 204 ALA A CA 1
ATOM 1588 C C . ALA A 1 204 ? 9.011 43.481 14.425 1.00 8.30 204 ALA A C 1
ATOM 1589 O O . ALA A 1 204 ? 9.768 44.132 13.675 1.00 8.68 204 ALA A O 1
ATOM 1591 N N . ALA A 1 205 ? 9.380 43.060 15.606 1.00 7.67 205 ALA A N 1
ATOM 1592 C CA . ALA A 1 205 ? 10.715 43.338 16.151 1.00 8.17 205 ALA A CA 1
ATOM 1593 C C . ALA A 1 205 ? 11.792 42.710 15.285 1.00 8.40 205 ALA A C 1
ATOM 1594 O O . ALA A 1 205 ? 12.824 43.369 15.027 1.00 8.14 205 ALA A O 1
ATOM 1596 N N . MET A 1 206 ? 11.627 41.461 14.864 1.00 7.17 206 MET A N 1
ATOM 1597 C CA . MET A 1 206 ? 12.638 40.809 14.073 1.00 7.68 206 MET A CA 1
ATOM 1598 C C . MET A 1 206 ? 12.730 41.392 12.691 1.00 7.92 206 MET A C 1
ATOM 1599 O O . MET A 1 206 ? 13.828 41.520 12.142 1.00 7.89 206 MET A O 1
ATOM 1604 N N . LEU A 1 207 ? 11.611 41.790 12.114 1.00 7.58 207 LEU A N 1
ATOM 1605 C CA . LEU A 1 207 ? 11.640 42.524 10.857 1.00 7.68 207 LEU A CA 1
ATOM 1606 C C . LEU A 1 207 ? 12.491 43.767 10.968 1.00 8.26 207 LEU A C 1
ATOM 1607 O O . LEU A 1 207 ? 13.319 44.060 10.116 1.00 9.13 207 LEU A O 1
ATOM 1612 N N . ARG A 1 208 ? 12.331 44.542 12.054 1.00 8.66 208 ARG A N 1
ATOM 1613 C CA . ARG A 1 208 ? 13.092 45.752 12.247 1.00 8.51 208 ARG A CA 1
ATOM 1614 C C . ARG A 1 208 ? 14.556 45.412 12.422 1.00 8.70 208 ARG A C 1
ATOM 1615 O O . ARG A 1 208 ? 15.428 46.155 11.911 1.00 10.68 208 ARG A O 1
ATOM 1623 N N . GLN A 1 209 ? 14.879 44.315 13.091 1.00 9.34 209 GLN A N 1
ATOM 1624 C CA . GLN A 1 209 ? 16.285 43.898 13.189 1.00 10.18 209 GLN A CA 1
ATOM 1625 C C . GLN A 1 209 ? 16.914 43.629 11.818 1.00 10.21 209 GLN A C 1
ATOM 1626 O O . GLN A 1 209 ? 18.099 43.847 11.647 1.00 12.26 209 GLN A O 1
ATOM 1632 N N . ALA A 1 210 ? 16.103 43.178 10.860 1.00 9.96 210 ALA A N 1
ATOM 1633 C CA . ALA A 1 210 ? 16.551 42.925 9.501 1.00 11.03 210 ALA A CA 1
ATOM 1634 C C . ALA A 1 210 ? 16.413 44.153 8.615 1.00 10.84 210 ALA A C 1
ATOM 1635 O O . ALA A 1 210 ? 16.622 44.049 7.407 1.00 11.36 210 ALA A O 1
ATOM 1637 N N . GLY A 1 211 ? 16.092 45.324 9.179 1.00 10.18 211 GLY A N 1
ATOM 1638 C CA . GLY A 1 211 ? 16.012 46.550 8.424 1.00 11.52 211 GLY A CA 1
ATOM 1639 C C . GLY A 1 211 ? 14.730 46.835 7.677 1.00 11.66 211 GLY A C 1
ATOM 1640 O O . GLY A 1 211 ? 14.690 47.710 6.832 1.00 13.33 211 GLY A O 1
ATOM 1641 N N . VAL A 1 212 ? 13.671 46.066 7.945 1.00 10.65 212 VAL A N 1
ATOM 1642 C CA . VAL A 1 212 ? 12.381 46.294 7.340 1.00 10.63 212 VAL A CA 1
ATOM 1643 C C . VAL A 1 212 ? 11.638 47.374 8.122 1.00 11.27 212 VAL A C 1
ATOM 1644 O O . VAL A 1 212 ? 11.667 47.407 9.352 1.00 12.71 212 VAL A O 1
ATOM 1648 N N . ASP A 1 213 ? 10.946 48.229 7.381 1.00 12.09 213 ASP A N 1
ATOM 1649 C CA . ASP A 1 213 ? 10.134 49.305 7.953 1.00 12.52 213 ASP A CA 1
ATOM 1650 C C . ASP A 1 213 ? 8.698 48.799 8.070 1.00 11.73 213 ASP A C 1
ATOM 1651 O O . ASP A 1 213 ? 8.048 48.519 7.092 1.00 12.69 213 ASP A O 1
ATOM 1656 N N . ILE A 1 214 ? 8.265 48.637 9.310 1.00 10.77 214 ILE A N 1
ATOM 1657 C CA . ILE A 1 214 ? 6.905 48.218 9.643 1.00 10.92 214 ILE A CA 1
ATOM 1658 C C . ILE A 1 214 ? 6.298 49.195 10.609 1.00 12.48 214 ILE A C 1
ATOM 1659 O O . ILE A 1 214 ? 6.844 49.472 11.670 1.00 14.87 214 ILE A O 1
ATOM 1664 N N . ASP A 1 215 ? 5.101 49.628 10.234 1.00 12.07 215 ASP A N 1
ATOM 1665 C CA . ASP A 1 215 ? 4.275 50.533 11.065 1.00 12.05 215 ASP A CA 1
ATOM 1666 C C . ASP A 1 215 ? 3.162 49.724 11.741 1.00 11.06 215 ASP A C 1
ATOM 1667 O O . ASP A 1 215 ? 2.292 49.238 11.077 1.00 13.00 215 ASP A O 1
ATOM 1672 N N . ASP A 1 216 ? 3.276 49.618 13.051 1.00 10.79 216 ASP A N 1
ATOM 1673 C CA . ASP A 1 216 ? 2.318 48.948 13.881 1.00 11.08 216 ASP A CA 1
ATOM 1674 C C . ASP A 1 216 ? 1.701 49.886 14.889 1.00 11.05 216 ASP A C 1
ATOM 1675 O O . ASP A 1 216 ? 1.314 49.455 15.988 1.00 12.28 216 ASP A O 1
ATOM 1680 N N . SER A 1 217 ? 1.608 51.168 14.549 1.00 11.93 217 SER A N 1
ATOM 1681 C CA . SER A 1 217 ? 1.147 52.184 15.495 1.00 12.80 217 SER A CA 1
ATOM 1682 C C . SER A 1 217 ? -0.329 52.177 15.772 1.00 11.93 217 SER A C 1
ATOM 1683 O O . SER A 1 217 ? -0.741 52.728 16.768 1.00 13.54 217 SER A O 1
ATOM 1688 N N . THR A 1 218 ? -1.139 51.645 14.857 1.00 11.87 218 THR A N 1
ATOM 1689 C CA . THR A 1 218 ? -2.571 51.558 15.055 1.00 12.07 218 THR A CA 1
ATOM 1690 C C . THR A 1 218 ? -2.930 50.106 15.335 1.00 10.79 218 THR A C 1
ATOM 1691 O O . THR A 1 218 ? -2.569 49.216 14.532 1.00 10.56 218 THR A O 1
ATOM 1695 N N . PRO A 1 219 ? -3.674 49.813 16.409 1.00 10.40 219 PRO A N 1
ATOM 1696 C CA . PRO A 1 219 ? -4.031 48.397 16.654 1.00 10.77 219 PRO A CA 1
ATOM 1697 C C . PRO A 1 219 ? -4.769 47.768 15.499 1.00 9.55 219 PRO A C 1
ATOM 1698 O O . PRO A 1 219 ? -5.569 48.418 14.836 1.00 10.31 219 PRO A O 1
ATOM 1702 N N . ASN A 1 220 ? -4.486 46.506 15.249 1.00 9.69 220 ASN A N 1
ATOM 1703 C CA . ASN A 1 220 ? -5.116 45.685 14.260 1.00 9.77 220 ASN A CA 1
ATOM 1704 C C . ASN A 1 220 ? -4.780 46.031 12.833 1.00 9.67 220 ASN A C 1
ATOM 1705 O O . ASN A 1 220 ? -5.381 45.484 11.900 1.00 10.38 220 ASN A O 1
ATOM 1710 N N . ARG A 1 221 ? -3.734 46.855 12.630 1.00 10.11 221 ARG A N 1
ATOM 1711 C CA . ARG A 1 221 ? -3.276 47.214 11.269 1.00 10.82 221 ARG A CA 1
ATOM 1712 C C . ARG A 1 221 ? -1.758 47.261 11.265 1.00 9.69 221 ARG A C 1
ATOM 1713 O O . ARG A 1 221 ? -1.132 47.759 12.203 1.00 10.59 221 ARG A O 1
ATOM 1726 N N . TRP A 1 222 ? -1.193 46.785 10.166 1.00 8.27 222 TRP A N 1
ATOM 1727 C CA . TRP A 1 222 ? 0.266 46.767 9.996 1.00 9.48 222 TRP A CA 1
ATOM 1728 C C . TRP A 1 222 ? 0.575 47.157 8.577 1.00 9.36 222 TRP A C 1
ATOM 1729 O O . TRP A 1 222 ? -0.034 46.678 7.649 1.00 11.70 222 TRP A O 1
ATOM 1740 N N . GLN A 1 223 ? 1.514 48.055 8.425 1.00 10.61 223 GLN A N 1
ATOM 1741 C CA . GLN A 1 223 ? 2.001 48.456 7.100 1.00 11.83 223 GLN A CA 1
ATOM 1742 C C . GLN A 1 223 ? 3.478 48.197 6.964 1.00 11.94 223 GLN A C 1
ATOM 1743 O O . GLN A 1 223 ? 4.290 48.749 7.738 1.00 13.01 223 GLN A O 1
ATOM 1753 N N . VAL A 1 224 ? 3.834 47.376 5.979 1.00 11.67 224 VAL A N 1
ATOM 1754 C CA . VAL A 1 224 ? 5.232 47.052 5.699 1.00 11.77 224 VAL A CA 1
ATOM 1755 C C . VAL A 1 224 ? 5.602 47.652 4.368 1.00 11.88 224 VAL A C 1
ATOM 1756 O O . VAL A 1 224 ? 4.937 47.435 3.379 1.00 12.14 224 VAL A O 1
ATOM 1760 N N . ARG A 1 225 ? 6.674 48.406 4.379 1.00 12.96 225 ARG A N 1
ATOM 1761 C CA . ARG A 1 225 ? 7.168 49.070 3.157 1.00 16.83 225 ARG A CA 1
ATOM 1762 C C . ARG A 1 225 ? 8.039 48.094 2.380 1.00 14.79 225 ARG A C 1
ATOM 1763 O O . ARG A 1 225 ? 8.736 47.292 3.000 1.00 14.28 225 ARG A O 1
ATOM 1771 N N . PRO A 1 226 ? 7.957 48.133 1.037 1.00 15.41 226 PRO A N 1
ATOM 1772 C CA . PRO A 1 226 ? 8.803 47.281 0.247 1.00 16.08 226 PRO A CA 1
ATOM 1773 C C . PRO A 1 226 ? 10.263 47.643 0.473 1.00 14.49 226 PRO A C 1
ATOM 1774 O O . PRO A 1 226 ? 10.605 48.838 0.554 1.00 16.45 226 PRO A O 1
ATOM 1778 N N . GLY A 1 227 ? 11.127 46.658 0.565 1.00 15.00 227 GLY A N 1
ATOM 1779 C CA . GLY A 1 227 ? 12.530 46.935 0.729 1.00 15.26 227 GLY A CA 1
ATOM 1780 C C . GLY A 1 227 ? 13.366 45.697 1.013 1.00 16.26 227 GLY A C 1
ATOM 1781 O O . GLY A 1 227 ? 12.836 44.604 1.133 1.00 18.14 227 GLY A O 1
ATOM 1782 N N . PRO A 1 228 ? 14.684 45.855 1.165 1.00 15.49 228 PRO A N 1
ATOM 1783 C CA . PRO A 1 228 ? 15.562 44.740 1.399 1.00 16.43 228 PRO A CA 1
ATOM 1784 C C . PRO A 1 228 ? 15.375 44.141 2.765 1.00 15.17 228 PRO A C 1
ATOM 1785 O O . PRO A 1 228 ? 15.066 44.842 3.726 1.00 16.86 228 PRO A O 1
ATOM 1789 N N . VAL A 1 229 ? 15.664 42.863 2.848 1.00 14.80 229 VAL A N 1
ATOM 1790 C CA . VAL A 1 229 ? 15.810 42.116 4.117 1.00 13.53 229 VAL A CA 1
ATOM 1791 C C . VAL A 1 229 ? 17.284 41.857 4.307 1.00 12.88 229 VAL A C 1
ATOM 1792 O O . VAL A 1 229 ? 17.873 41.204 3.471 1.00 13.86 229 VAL A O 1
ATOM 1796 N N . ALA A 1 230 ? 17.886 42.381 5.350 1.00 13.43 230 ALA A N 1
ATOM 1797 C CA . ALA A 1 230 ? 19.331 42.250 5.540 1.00 13.36 230 ALA A CA 1
ATOM 1798 C C . ALA A 1 230 ? 19.698 40.830 5.942 1.00 12.73 230 ALA A C 1
ATOM 1799 O O . ALA A 1 230 ? 19.000 40.142 6.653 1.00 14.73 230 ALA A O 1
ATOM 1801 N N . ALA A 1 231 ? 20.858 40.352 5.484 1.00 12.83 231 ALA A N 1
ATOM 1802 C CA . ALA A 1 231 ? 21.502 39.125 5.970 1.00 13.21 231 ALA A CA 1
ATOM 1803 C C . ALA A 1 231 ? 22.223 39.577 7.243 1.00 15.90 231 ALA A C 1
ATOM 1804 O O . ALA A 1 231 ? 22.929 40.603 7.248 1.00 20.28 231 ALA A O 1
ATOM 1806 N N . ARG A 1 232 ? 21.948 38.936 8.355 1.00 13.52 232 ARG A N 1
ATOM 1807 C CA . ARG A 1 232 ? 22.556 39.254 9.636 1.00 11.67 232 ARG A CA 1
ATOM 1808 C C . ARG A 1 232 ? 22.759 37.947 10.411 1.00 11.56 232 ARG A C 1
ATOM 1809 O O . ARG A 1 232 ? 22.132 36.931 10.069 1.00 12.74 232 ARG A O 1
ATOM 1817 N N . ARG A 1 233 ? 23.536 38.006 11.464 1.00 9.81 233 ARG A N 1
ATOM 1818 C CA . ARG A 1 233 ? 23.633 36.910 12.405 1.00 8.83 233 ARG A CA 1
ATOM 1819 C C . ARG A 1 233 ? 22.548 37.050 13.480 1.00 9.85 233 ARG A C 1
ATOM 1820 O O . ARG A 1 233 ? 22.382 38.107 14.047 1.00 12.01 233 ARG A O 1
ATOM 1828 N N . TRP A 1 234 ? 21.824 35.963 13.733 1.00 9.75 234 TRP A N 1
ATOM 1829 C CA . TRP A 1 234 ? 20.740 35.908 14.711 1.00 9.75 234 TRP A CA 1
ATOM 1830 C C . TRP A 1 234 ? 21.178 35.225 15.951 1.00 10.14 234 TRP A C 1
ATOM 1831 O O . TRP A 1 234 ? 21.855 34.189 15.890 1.00 12.42 234 TRP A O 1
ATOM 1842 N N . ASP A 1 235 ? 20.843 35.769 17.116 1.00 10.30 235 ASP A N 1
ATOM 1843 C CA . ASP A 1 235 ? 21.138 35.162 18.402 1.00 9.83 235 ASP A CA 1
ATOM 1844 C C . ASP A 1 235 ? 19.821 34.764 19.016 1.00 10.63 235 ASP A C 1
ATOM 1845 O O . ASP A 1 235 ? 19.017 35.584 19.467 1.00 11.36 235 ASP A O 1
ATOM 1850 N N . ILE A 1 236 ? 19.603 33.472 19.132 1.00 9.34 236 ILE A N 1
ATOM 1851 C CA . ILE A 1 236 ? 18.323 32.963 19.626 1.00 8.54 236 ILE A CA 1
ATOM 1852 C C . ILE A 1 236 ? 18.348 32.777 21.141 1.00 8.79 236 ILE A C 1
ATOM 1853 O O . ILE A 1 236 ? 19.258 32.182 21.735 1.00 9.74 236 ILE A O 1
ATOM 1858 N N . GLU A 1 237 ? 17.274 33.268 21.761 1.00 7.86 237 GLU A N 1
ATOM 1859 C CA . GLU A 1 237 ? 17.050 33.185 23.196 1.00 8.32 237 GLU A CA 1
ATOM 1860 C C . GLU A 1 237 ? 16.570 31.783 23.592 1.00 8.58 237 GLU A C 1
ATOM 1861 O O . GLU A 1 237 ? 15.935 31.101 22.758 1.00 8.36 237 GLU A O 1
ATOM 1867 N N . PRO A 1 238 ? 16.685 31.375 24.846 1.00 8.31 238 PRO A N 1
ATOM 1868 C CA . PRO A 1 238 ? 16.019 30.150 25.316 1.00 8.55 238 PRO A CA 1
ATOM 1869 C C . PRO A 1 238 ? 14.522 30.276 25.147 1.00 8.27 238 PRO A C 1
ATOM 1870 O O . PRO A 1 238 ? 13.975 31.381 25.272 1.00 8.80 238 PRO A O 1
ATOM 1874 N N . ASP A 1 239 ? 13.869 29.149 24.974 1.00 7.90 239 ASP A N 1
ATOM 1875 C CA . ASP A 1 239 ? 12.422 29.138 24.817 1.00 7.71 239 ASP A CA 1
ATOM 1876 C C . ASP A 1 239 ? 11.729 29.323 26.154 1.00 7.41 239 ASP A C 1
ATOM 1877 O O . ASP A 1 239 ? 11.765 28.453 27.017 1.00 8.10 239 ASP A O 1
ATOM 1882 N N . LEU A 1 240 ? 11.150 30.526 26.350 1.00 7.99 240 LEU A N 1
ATOM 1883 C CA . LEU A 1 240 ? 10.592 30.844 27.686 1.00 7.91 240 LEU A CA 1
ATOM 1884 C C . LEU A 1 240 ? 9.360 30.071 28.030 1.00 8.33 240 LEU A C 1
ATOM 1885 O O . LEU A 1 240 ? 9.058 29.820 29.170 1.00 8.75 240 LEU A O 1
ATOM 1890 N N . THR A 1 241 ? 8.603 29.683 27.010 1.00 9.47 241 THR A N 1
ATOM 1891 C CA . THR A 1 241 ? 7.419 28.889 27.212 1.00 10.42 241 THR A CA 1
ATOM 1892 C C . THR A 1 241 ? 7.789 27.490 27.706 1.00 9.00 241 THR A C 1
ATOM 1893 O O . THR A 1 241 ? 7.223 26.965 28.658 1.00 9.89 241 THR A O 1
ATOM 1897 N N . ASN A 1 242 ? 8.799 26.884 27.085 1.00 8.49 242 ASN A N 1
ATOM 1898 C CA . ASN A 1 242 ? 9.258 25.593 27.588 1.00 8.85 242 ASN A CA 1
ATOM 1899 C C . ASN A 1 242 ? 9.886 25.752 28.970 1.00 9.45 242 ASN A C 1
ATOM 1900 O O . ASN A 1 242 ? 9.781 24.879 29.835 1.00 9.82 242 ASN A O 1
ATOM 1905 N N . ALA A 1 243 ? 10.543 26.874 29.243 1.00 8.46 243 ALA A N 1
ATOM 1906 C CA . ALA A 1 243 ? 11.095 27.083 30.568 1.00 8.34 243 ALA A CA 1
ATOM 1907 C C . ALA A 1 243 ? 10.024 27.030 31.647 1.00 7.63 243 ALA A C 1
ATOM 1908 O O . ALA A 1 243 ? 10.323 26.556 32.734 1.00 8.07 243 ALA A O 1
ATOM 1910 N N . VAL A 1 244 ? 8.821 27.486 31.332 1.00 8.06 244 VAL A N 1
ATOM 1911 C CA . VAL A 1 244 ? 7.733 27.471 32.300 1.00 8.57 244 VAL A CA 1
ATOM 1912 C C . VAL A 1 244 ? 7.444 26.081 32.778 1.00 7.77 244 VAL A C 1
ATOM 1913 O O . VAL A 1 244 ? 7.052 25.896 33.937 1.00 8.33 244 VAL A O 1
ATOM 1917 N N . ALA A 1 245 ? 7.557 25.063 31.938 1.00 8.21 245 ALA A N 1
ATOM 1918 C CA . ALA A 1 245 ? 7.319 23.710 32.419 1.00 8.39 245 ALA A CA 1
ATOM 1919 C C . ALA A 1 245 ? 8.263 23.323 33.590 1.00 8.80 245 ALA A C 1
ATOM 1920 O O . ALA A 1 245 ? 7.882 22.717 34.570 1.00 9.54 245 ALA A O 1
ATOM 1922 N N . PHE A 1 246 ? 9.548 23.685 33.433 1.00 8.11 246 PHE A N 1
ATOM 1923 C CA . PHE A 1 246 ? 10.562 23.452 34.423 1.00 8.71 246 PHE A CA 1
ATOM 1924 C C . PHE A 1 246 ? 10.351 24.339 35.677 1.00 8.57 246 PHE A C 1
ATOM 1925 O O . PHE A 1 246 ? 10.457 23.875 36.790 1.00 10.14 246 PHE A O 1
ATOM 1933 N N . LEU A 1 247 ? 10.028 25.596 35.448 1.00 8.17 247 LEU A N 1
ATOM 1934 C CA . LEU A 1 247 ? 9.763 26.513 36.552 1.00 8.61 247 LEU A CA 1
ATOM 1935 C C . LEU A 1 247 ? 8.549 26.030 37.376 1.00 8.79 247 LEU A C 1
ATOM 1936 O O . LEU A 1 247 ? 8.503 26.227 38.597 1.00 10.05 247 LEU A O 1
ATOM 1941 N N . SER A 1 248 ? 7.581 25.441 36.678 1.00 8.61 248 SER A N 1
ATOM 1942 C CA . SER A 1 248 ? 6.418 24.900 37.340 1.00 9.09 248 SER A CA 1
ATOM 1943 C C . SER A 1 248 ? 6.779 23.841 38.376 1.00 8.81 248 SER A C 1
ATOM 1944 O O . SER A 1 248 ? 6.091 23.688 39.372 1.00 9.83 248 SER A O 1
ATOM 1947 N N . ALA A 1 249 ? 7.872 23.105 38.167 1.00 9.42 249 ALA A N 1
ATOM 1948 C CA . ALA A 1 249 ? 8.336 22.150 39.150 1.00 9.28 249 ALA A CA 1
ATOM 1949 C C . ALA A 1 249 ? 8.689 22.808 40.458 1.00 10.36 249 ALA A C 1
ATOM 1950 O O . ALA A 1 249 ? 8.444 22.230 41.530 1.00 11.41 249 ALA A O 1
ATOM 1952 N N . ALA A 1 250 ? 9.303 23.973 40.431 1.00 9.91 250 ALA A N 1
ATOM 1953 C CA . ALA A 1 250 ? 9.560 24.750 41.620 1.00 9.52 250 ALA A CA 1
ATOM 1954 C C . ALA A 1 250 ? 8.263 25.144 42.280 1.00 9.35 250 ALA A C 1
ATOM 1955 O O . ALA A 1 250 ? 8.124 25.063 43.502 1.00 10.99 250 ALA A O 1
ATOM 1957 N N . VAL A 1 251 ? 7.344 25.652 41.493 1.00 9.53 251 VAL A N 1
ATOM 1958 C CA . VAL A 1 251 ? 6.115 26.138 42.022 1.00 9.31 251 VAL A CA 1
ATOM 1959 C C . VAL A 1 251 ? 5.328 25.074 42.804 1.00 9.92 251 VAL A C 1
ATOM 1960 O O . VAL A 1 251 ? 4.854 25.317 43.892 1.00 11.75 251 VAL A O 1
ATOM 1964 N N . VAL A 1 252 ? 5.180 23.887 42.205 1.00 9.40 252 VAL A N 1
ATOM 1965 C CA . VAL A 1 252 ? 4.309 22.866 42.824 1.00 10.28 252 VAL A CA 1
ATOM 1966 C C . VAL A 1 252 ? 4.956 22.154 43.983 1.00 11.02 252 VAL A C 1
ATOM 1967 O O . VAL A 1 252 ? 4.261 21.547 44.788 1.00 12.85 252 VAL A O 1
ATOM 1971 N N . SER A 1 253 ? 6.282 22.197 44.037 1.00 11.41 253 SER A N 1
ATOM 1972 C CA . SER A 1 253 ? 7.014 21.435 45.092 1.00 12.88 253 SER A CA 1
ATOM 1973 C C . SER A 1 253 ? 7.605 22.322 46.153 1.00 12.90 253 SER A C 1
ATOM 1974 O O . SER A 1 253 ? 8.199 21.822 47.108 1.00 14.50 253 SER A O 1
ATOM 1977 N N . GLY A 1 254 ? 7.441 23.629 46.066 1.00 12.88 254 GLY A N 1
ATOM 1978 C CA . GLY A 1 254 ? 8.086 24.588 46.977 1.00 14.56 254 GLY A CA 1
ATOM 1979 C C . GLY A 1 254 ? 9.588 24.608 46.879 1.00 13.36 254 GLY A C 1
ATOM 1980 O O . GLY A 1 254 ? 10.292 24.849 47.832 1.00 18.00 254 GLY A O 1
ATOM 1981 N N . GLY A 1 255 ? 10.077 24.332 45.682 1.00 12.41 255 GLY A N 1
ATOM 1982 C CA . GLY A 1 255 ? 11.502 24.223 45.419 1.00 12.72 255 GLY A CA 1
ATOM 1983 C C . GLY A 1 255 ? 12.046 25.462 44.706 1.00 11.23 255 GLY A C 1
ATOM 1984 O O . GLY A 1 255 ? 11.456 26.558 44.761 1.00 12.49 255 GLY A O 1
ATOM 1985 N N . THR A 1 256 ? 13.194 25.284 44.068 1.00 11.91 256 THR A N 1
ATOM 1986 C CA . THR A 1 256 ? 13.954 26.370 43.451 1.00 12.41 256 THR A CA 1
ATOM 1987 C C . THR A 1 256 ? 14.505 25.880 42.150 1.00 12.63 256 THR A C 1
ATOM 1988 O O . THR A 1 256 ? 15.346 24.952 42.132 1.00 14.47 256 THR A O 1
ATOM 1992 N N . VAL A 1 257 ? 14.098 26.506 41.041 1.00 10.21 257 VAL A N 1
ATOM 1993 C CA . VAL A 1 257 ? 14.631 26.160 39.723 1.00 10.45 257 VAL A CA 1
ATOM 1994 C C . VAL A 1 257 ? 15.166 27.424 39.087 1.00 9.56 257 VAL A C 1
ATOM 1995 O O . VAL A 1 257 ? 14.528 28.495 39.137 1.00 10.48 257 VAL A O 1
ATOM 1999 N N . ARG A 1 258 ? 16.370 27.328 38.549 1.00 9.83 258 ARG A N 1
ATOM 2000 C CA . ARG A 1 258 ? 17.003 28.371 37.815 1.00 10.34 258 ARG A CA 1
ATOM 2001 C C . ARG A 1 258 ? 17.052 28.035 36.335 1.00 9.25 258 ARG A C 1
ATOM 2002 O O . ARG A 1 258 ? 17.341 26.893 35.990 1.00 12.23 258 ARG A O 1
ATOM 2015 N N . ILE A 1 259 ? 16.781 28.990 35.462 1.00 8.17 259 ILE A N 1
ATOM 2016 C CA . ILE A 1 259 ? 16.918 28.811 34.024 1.00 8.90 259 ILE A CA 1
ATOM 2017 C C . ILE A 1 259 ? 18.091 29.696 33.536 1.00 8.69 259 ILE A C 1
ATOM 2018 O O . ILE A 1 259 ? 18.127 30.907 33.755 1.00 9.68 259 ILE A O 1
ATOM 2023 N N . THR A 1 260 ? 19.058 29.039 32.902 1.00 9.14 260 THR A N 1
ATOM 2024 C CA . THR A 1 260 ? 20.261 29.716 32.482 1.00 9.88 260 THR A CA 1
ATOM 2025 C C . THR A 1 260 ? 19.989 30.576 31.254 1.00 10.09 260 THR A C 1
ATOM 2026 O O . THR A 1 260 ? 19.137 30.291 30.396 1.00 10.44 260 THR A O 1
ATOM 2030 N N . GLY A 1 261 ? 20.716 31.660 31.086 1.00 10.59 261 GLY A N 1
ATOM 2031 C CA . GLY A 1 261 ? 20.646 32.497 29.882 1.00 11.56 261 GLY A CA 1
ATOM 2032 C C . GLY A 1 261 ? 19.322 33.207 29.680 1.00 10.82 261 GLY A C 1
ATOM 2033 O O . GLY A 1 261 ? 18.959 33.541 28.542 1.00 12.80 261 GLY A O 1
ATOM 2034 N N . TRP A 1 262 ? 18.579 33.446 30.740 1.00 11.86 262 TRP A N 1
ATOM 2035 C CA . TRP A 1 262 ? 17.291 34.151 30.620 1.00 10.97 262 TRP A CA 1
ATOM 2036 C C . TRP A 1 262 ? 17.477 35.579 30.263 1.00 12.37 262 TRP A C 1
ATOM 2037 O O . TRP A 1 262 ? 18.187 36.296 31.006 1.00 16.62 262 TRP A O 1
ATOM 2048 N N . PRO A 1 263 ? 16.854 36.052 29.189 1.00 13.90 263 PRO A N 1
ATOM 2049 C CA . PRO A 1 263 ? 17.057 37.418 28.707 1.00 16.34 263 PRO A CA 1
ATOM 2050 C C . PRO A 1 263 ? 16.348 38.498 29.602 1.00 15.36 263 PRO A C 1
ATOM 2051 O O . PRO A 1 263 ? 15.160 38.377 29.884 1.00 17.18 263 PRO A O 1
ATOM 2055 N N A ARG A 1 264 ? 17.039 39.560 30.020 0.50 18.49 264 ARG A N 1
ATOM 2056 N N B ARG A 1 264 ? 17.091 39.527 30.013 0.50 18.38 264 ARG A N 1
ATOM 2057 C CA A ARG A 1 264 ? 16.372 40.622 30.798 0.50 18.45 264 ARG A CA 1
ATOM 2058 C CA B ARG A 1 264 ? 16.527 40.683 30.718 0.50 18.09 264 ARG A CA 1
ATOM 2059 C C A ARG A 1 264 ? 15.480 41.496 29.928 0.50 17.33 264 ARG A C 1
ATOM 2060 C C B ARG A 1 264 ? 15.467 41.399 29.889 0.50 17.57 264 ARG A C 1
ATOM 2061 O O A ARG A 1 264 ? 14.484 42.059 30.448 0.50 18.61 264 ARG A O 1
ATOM 2062 O O B ARG A 1 264 ? 14.349 41.719 30.373 0.50 19.36 264 ARG A O 1
ATOM 2077 N N . VAL A 1 265 ? 15.813 41.599 28.640 1.00 16.75 265 VAL A N 1
ATOM 2078 C CA . VAL A 1 265 ? 14.956 42.219 27.631 1.00 16.99 265 VAL A CA 1
ATOM 2079 C C . VAL A 1 265 ? 14.744 41.191 26.536 1.00 15.63 265 VAL A C 1
ATOM 2080 O O . VAL A 1 265 ? 15.690 40.777 25.894 1.00 18.54 265 VAL A O 1
ATOM 2084 N N . SER A 1 266 ? 13.513 40.793 26.306 1.00 14.38 266 SER A N 1
ATOM 2085 C CA . SER A 1 266 ? 13.248 39.630 25.439 1.00 13.20 266 SER A CA 1
ATOM 2086 C C . SER A 1 266 ? 12.333 39.945 24.312 1.00 14.68 266 SER A C 1
ATOM 2087 O O . SER A 1 266 ? 11.424 40.729 24.482 1.00 15.53 266 SER A O 1
ATOM 2090 N N . VAL A 1 267 ? 12.475 39.242 23.165 1.00 12.68 267 VAL A N 1
ATOM 2091 C CA . VAL A 1 267 ? 11.467 39.269 22.104 1.00 13.25 267 VAL A CA 1
ATOM 2092 C C . VAL A 1 267 ? 10.269 38.367 22.346 1.00 11.66 267 VAL A C 1
ATOM 2093 O O . VAL A 1 267 ? 9.331 38.346 21.582 1.00 13.43 267 VAL A O 1
ATOM 2097 N N . GLN A 1 268 ? 10.339 37.597 23.418 1.00 9.51 268 GLN A N 1
ATOM 2098 C CA . GLN A 1 268 ? 9.274 36.703 23.881 1.00 9.55 268 GLN A CA 1
ATOM 2099 C C . GLN A 1 268 ? 8.517 37.356 25.004 1.00 9.09 268 GLN A C 1
ATOM 2100 O O . GLN A 1 268 ? 8.955 38.334 25.606 1.00 10.30 268 GLN A O 1
ATOM 2106 N N . PRO A 1 269 ? 7.333 36.839 25.413 1.00 9.10 269 PRO A N 1
ATOM 2107 C CA . PRO A 1 269 ? 6.484 37.449 26.464 1.00 9.54 269 PRO A CA 1
ATOM 2108 C C . PRO A 1 269 ? 6.942 37.169 27.876 1.00 8.47 269 PRO A C 1
ATOM 2109 O O . PRO A 1 269 ? 6.195 36.681 28.727 1.00 8.83 269 PRO A O 1
ATOM 2113 N N . ALA A 1 270 ? 8.199 37.461 28.159 1.00 8.03 270 ALA A N 1
ATOM 2114 C CA . ALA A 1 270 ? 8.759 37.301 29.462 1.00 8.55 270 ALA A CA 1
ATOM 2115 C C . ALA A 1 270 ? 7.955 37.965 30.578 1.00 8.65 270 ALA A C 1
ATOM 2116 O O . ALA A 1 270 ? 7.773 37.395 31.640 1.00 8.98 270 ALA A O 1
ATOM 2118 N N . ASP A 1 271 ? 7.532 39.191 30.336 1.00 8.52 271 ASP A N 1
ATOM 2119 C CA . ASP A 1 271 ? 6.858 39.933 31.417 1.00 8.43 271 ASP A CA 1
ATOM 2120 C C . ASP A 1 271 ? 5.503 39.276 31.770 1.00 8.10 271 ASP A C 1
ATOM 2121 O O . ASP A 1 271 ? 5.148 39.213 32.944 1.00 8.11 271 ASP A O 1
ATOM 2126 N N . HIS A 1 272 ? 4.788 38.781 30.758 1.00 8.41 272 HIS A N 1
ATOM 2127 C CA . HIS A 1 272 ? 3.528 38.062 31.045 1.00 8.24 272 HIS A CA 1
ATOM 2128 C C . HIS A 1 272 ? 3.821 36.797 31.864 1.00 8.64 272 HIS A C 1
ATOM 2129 O O . HIS A 1 272 ? 3.052 36.452 32.745 1.00 8.84 272 HIS A O 1
ATOM 2136 N N . ILE A 1 273 ? 4.874 36.068 31.482 1.00 8.55 273 ILE A N 1
ATOM 2137 C CA . ILE A 1 273 ? 5.239 34.831 32.180 1.00 8.63 273 ILE A CA 1
ATOM 2138 C C . ILE A 1 273 ? 5.562 35.074 33.635 1.00 9.60 273 ILE A C 1
ATOM 2139 O O . ILE A 1 273 ? 5.065 34.378 34.542 1.00 10.07 273 ILE A O 1
ATOM 2144 N N . LEU A 1 274 ? 6.451 36.036 33.878 1.00 9.26 274 LEU A N 1
ATOM 2145 C CA . LEU A 1 274 ? 6.873 36.292 35.228 1.00 10.00 274 LEU A CA 1
ATOM 2146 C C . LEU A 1 274 ? 5.739 36.783 36.098 1.00 9.74 274 LEU A C 1
ATOM 2147 O O . LEU A 1 274 ? 5.672 36.428 37.287 1.00 10.78 274 LEU A O 1
ATOM 2152 N N . ALA A 1 275 ? 4.841 37.578 35.553 1.00 8.63 275 ALA A N 1
ATOM 2153 C CA . ALA A 1 275 ? 3.665 38.057 36.304 1.00 9.39 275 ALA A CA 1
ATOM 2154 C C . ALA A 1 275 ? 2.777 36.884 36.688 1.00 8.81 275 ALA A C 1
ATOM 2155 O O . ALA A 1 275 ? 2.303 36.824 37.825 1.00 10.48 275 ALA A O 1
ATOM 2157 N N . ILE A 1 276 ? 2.544 35.924 35.783 1.00 9.20 276 ILE A N 1
ATOM 2158 C CA . ILE A 1 276 ? 1.707 34.770 36.126 1.00 9.60 276 ILE A CA 1
ATOM 2159 C C . ILE A 1 276 ? 2.354 33.976 37.281 1.00 10.53 276 ILE A C 1
ATOM 2160 O O . ILE A 1 276 ? 1.643 33.589 38.204 1.00 11.91 276 ILE A O 1
ATOM 2165 N N . LEU A 1 277 ? 3.676 33.745 37.226 1.00 10.17 277 LEU A N 1
ATOM 2166 C CA . LEU A 1 277 ? 4.279 32.981 38.310 1.00 11.54 277 LEU A CA 1
ATOM 2167 C C . LEU A 1 277 ? 4.126 33.729 39.637 1.00 11.37 277 LEU A C 1
ATOM 2168 O O . LEU A 1 277 ? 3.906 33.101 40.697 1.00 13.30 277 LEU A O 1
ATOM 2173 N N . ARG A 1 278 ? 4.228 35.042 39.601 1.00 11.13 278 ARG A N 1
ATOM 2174 C CA . ARG A 1 278 ? 4.053 35.824 40.777 1.00 12.71 278 ARG A CA 1
ATOM 2175 C C . ARG A 1 278 ? 2.603 35.827 41.284 1.00 13.60 278 ARG A C 1
ATOM 2176 O O . ARG A 1 278 ? 2.394 35.999 42.522 1.00 14.66 278 ARG A O 1
ATOM 2184 N N . GLN A 1 279 ? 1.620 35.615 40.402 1.00 14.23 279 GLN A N 1
ATOM 2185 C CA . GLN A 1 279 ? 0.195 35.426 40.840 1.00 13.96 279 GLN A CA 1
ATOM 2186 C C . GLN A 1 279 ? 0.085 34.319 41.873 1.00 14.64 279 GLN A C 1
ATOM 2187 O O . GLN A 1 279 ? -0.786 34.379 42.728 1.00 16.41 279 GLN A O 1
ATOM 2193 N N . LEU A 1 280 ? 0.901 33.277 41.722 1.00 12.80 280 LEU A N 1
ATOM 2194 C CA . LEU A 1 280 ? 0.866 32.114 42.609 1.00 14.17 280 LEU A CA 1
ATOM 2195 C C . LEU A 1 280 ? 1.786 32.302 43.817 1.00 14.11 280 LEU A C 1
ATOM 2196 O O . LEU A 1 280 ? 1.996 31.380 44.603 1.00 16.66 280 LEU A O 1
ATOM 2201 N N . ASN A 1 281 ? 2.338 33.472 43.989 1.00 14.22 281 ASN A N 1
ATOM 2202 C CA . ASN A 1 281 ? 3.234 33.765 45.088 1.00 14.17 281 ASN A CA 1
ATOM 2203 C C . ASN A 1 281 ? 4.562 33.096 45.027 1.00 13.11 281 ASN A C 1
ATOM 2204 O O . ASN A 1 281 ? 5.263 32.989 46.035 1.00 14.72 281 ASN A O 1
ATOM 2209 N N . ALA A 1 282 ? 4.986 32.690 43.832 1.00 12.00 282 ALA A N 1
ATOM 2210 C CA . ALA A 1 282 ? 6.404 32.324 43.625 1.00 11.86 282 ALA A CA 1
ATOM 2211 C C . ALA A 1 282 ? 7.215 33.607 43.717 1.00 12.88 282 ALA A C 1
ATOM 2212 O O . ALA A 1 282 ? 6.758 34.691 43.302 1.00 13.94 282 ALA A O 1
ATOM 2214 N N . VAL A 1 283 ? 8.435 33.472 44.195 1.00 12.53 283 VAL A N 1
ATOM 2215 C CA . VAL A 1 283 ? 9.409 34.546 44.158 1.00 12.19 283 VAL A CA 1
ATOM 2216 C C . VAL A 1 283 ? 10.330 34.400 42.989 1.00 11.48 283 VAL A C 1
ATOM 2217 O O . VAL A 1 283 ? 10.939 33.346 42.837 1.00 13.41 283 VAL A O 1
ATOM 2221 N N . VAL A 1 284 ? 10.402 35.445 42.172 1.00 11.38 284 VAL A N 1
ATOM 2222 C CA . VAL A 1 284 ? 11.086 35.422 40.874 1.00 11.60 284 VAL A CA 1
ATOM 2223 C C . VAL A 1 284 ? 12.170 36.453 40.887 1.00 12.25 284 VAL A C 1
ATOM 2224 O O . VAL A 1 284 ? 11.894 37.627 41.113 1.00 12.88 284 VAL A O 1
ATOM 2228 N N . ILE A 1 285 ? 13.405 36.027 40.670 1.00 12.91 285 ILE A N 1
ATOM 2229 C CA . ILE A 1 285 ? 14.501 36.966 40.588 1.00 13.92 285 ILE A CA 1
ATOM 2230 C C . ILE A 1 285 ? 15.400 36.716 39.401 1.00 12.26 285 ILE A C 1
ATOM 2231 O O . ILE A 1 285 ? 15.483 35.625 38.878 1.00 14.88 285 ILE A O 1
ATOM 2236 N N . HIS A 1 286 ? 16.062 37.771 38.979 1.00 13.14 286 HIS A N 1
ATOM 2237 C CA . HIS A 1 286 ? 17.122 37.734 37.960 1.00 14.05 286 HIS A CA 1
ATOM 2238 C C . HIS A 1 286 ? 18.454 37.744 38.679 1.00 15.26 286 HIS A C 1
ATOM 2239 O O . HIS A 1 286 ? 18.723 38.679 39.414 1.00 16.49 286 HIS A O 1
ATOM 2246 N N . ALA A 1 287 ? 19.316 36.776 38.451 1.00 17.52 287 ALA A N 1
ATOM 2247 C CA . ALA A 1 287 ? 20.636 36.702 39.110 1.00 20.59 287 ALA A CA 1
ATOM 2248 C C . ALA A 1 287 ? 21.611 35.937 38.260 1.00 22.82 287 ALA A C 1
ATOM 2249 O O . ALA A 1 287 ? 21.247 34.834 37.779 1.00 23.35 287 ALA A O 1
ATOM 2251 N N . ASP A 1 288 ? 22.858 36.423 38.129 1.00 24.69 288 ASP A N 1
ATOM 2252 C CA . ASP A 1 288 ? 23.901 35.641 37.484 1.00 25.56 288 ASP A CA 1
ATOM 2253 C C . ASP A 1 288 ? 23.481 35.218 36.095 1.00 24.92 288 ASP A C 1
ATOM 2254 O O . ASP A 1 288 ? 23.798 34.074 35.688 1.00 28.83 288 ASP A O 1
ATOM 2259 N N . SER A 1 289 ? 22.901 36.120 35.324 1.00 23.89 289 SER A N 1
ATOM 2260 C CA . SER A 1 289 ? 22.436 35.864 33.970 1.00 23.13 289 SER A CA 1
ATOM 2261 C C . SER A 1 289 ? 21.352 34.738 33.853 1.00 20.70 289 SER A C 1
ATOM 2262 O O . SER A 1 289 ? 21.080 34.322 32.722 1.00 20.58 289 SER A O 1
ATOM 2265 N N . SER A 1 290 ? 20.785 34.279 34.993 1.00 17.88 290 SER A N 1
ATOM 2266 C CA . SER A 1 290 ? 19.745 33.286 35.064 1.00 15.25 290 SER A CA 1
ATOM 2267 C C . SER A 1 290 ? 18.464 33.904 35.683 1.00 12.85 290 SER A C 1
ATOM 2268 O O . SER A 1 290 ? 18.487 34.972 36.303 1.00 15.24 290 SER A O 1
ATOM 2273 N N . LEU A 1 291 ? 17.375 33.153 35.533 1.00 10.43 291 LEU A N 1
ATOM 2274 C CA . LEU A 1 291 ? 16.147 33.442 36.240 1.00 10.29 291 LEU A CA 1
ATOM 2275 C C . LEU A 1 291 ? 15.978 32.405 37.307 1.00 11.44 291 LEU A C 1
ATOM 2276 O O . LEU A 1 291 ? 16.089 31.226 37.027 1.00 15.29 291 LEU A O 1
ATOM 2281 N N . GLU A 1 292 ? 15.727 32.822 38.543 1.00 10.47 292 GLU A N 1
ATOM 2282 C CA . GLU A 1 292 ? 15.459 31.878 39.626 1.00 11.73 2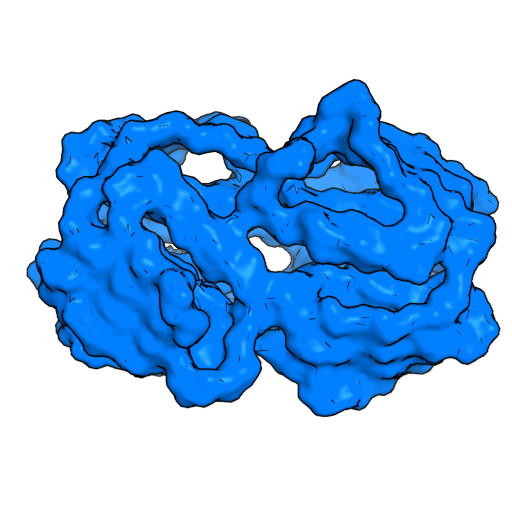92 GLU A CA 1
ATOM 2283 C C . GLU A 1 292 ? 14.014 32.026 40.104 1.00 11.00 292 GLU A C 1
ATOM 2284 O O . GLU A 1 292 ? 13.546 33.128 40.343 1.00 12.28 292 GLU A O 1
ATOM 2290 N N . VAL A 1 293 ? 13.334 30.897 40.237 1.00 10.50 293 VAL A N 1
ATOM 2291 C CA . VAL A 1 293 ? 12.011 30.847 40.777 1.00 10.38 293 VAL A CA 1
ATOM 2292 C C . VAL A 1 293 ? 12.001 29.981 42.038 1.00 10.14 293 VAL A C 1
ATOM 2293 O O . VAL A 1 293 ? 12.387 28.809 41.976 1.00 10.96 293 VAL A O 1
ATOM 2297 N N . ARG A 1 294 ? 11.498 30.546 43.113 1.00 10.74 294 ARG A N 1
ATOM 2298 C CA . ARG A 1 294 ? 11.326 29.861 44.386 1.00 11.97 294 ARG A CA 1
ATOM 2299 C C . ARG A 1 294 ? 9.817 29.670 44.588 1.00 11.26 294 ARG A C 1
ATOM 2300 O O . ARG A 1 294 ? 9.052 30.638 44.695 1.00 13.29 294 ARG A O 1
ATOM 2308 N N . GLY A 1 295 ? 9.366 28.425 44.651 1.00 11.42 295 GLY A N 1
ATOM 2309 C CA . GLY A 1 295 ? 7.968 28.202 44.861 1.00 11.85 295 GLY A CA 1
ATOM 2310 C C . GLY A 1 295 ? 7.484 28.497 46.241 1.00 12.01 295 GLY A C 1
ATOM 2311 O O . GLY A 1 295 ? 8.276 28.415 47.169 1.00 14.43 295 GLY A O 1
ATOM 2312 N N . PRO A 1 296 ? 6.195 28.781 46.361 1.00 12.78 296 PRO A N 1
ATOM 2313 C CA . PRO A 1 296 ? 5.625 29.012 47.720 1.00 13.95 296 PRO A CA 1
ATOM 2314 C C . PRO A 1 296 ? 5.406 27.704 48.412 1.00 14.86 296 PRO A C 1
ATOM 2315 O O . PRO A 1 296 ? 5.506 26.619 47.828 1.00 14.89 296 PRO A O 1
ATOM 2319 N N . THR A 1 297 ? 5.078 27.775 49.706 1.00 17.81 297 THR A N 1
ATOM 2320 C CA . THR A 1 297 ? 4.749 26.587 50.421 1.00 19.45 297 THR A CA 1
ATOM 2321 C C . THR A 1 297 ? 3.438 25.986 49.994 1.00 20.26 297 THR A C 1
ATOM 2322 O O . THR A 1 297 ? 3.212 24.786 50.142 1.00 23.89 297 THR A O 1
ATOM 2326 N N . GLY A 1 298 ? 2.583 26.783 49.372 1.00 16.73 298 GLY A N 1
ATOM 2327 C CA . GLY A 1 298 ? 1.346 26.263 48.829 1.00 16.03 298 GLY A CA 1
ATOM 2328 C C . GLY A 1 298 ? 0.734 27.418 48.096 1.00 14.32 298 GLY A C 1
ATOM 2329 O O . GLY A 1 298 ? 1.191 28.537 48.212 1.00 14.39 298 GLY A O 1
ATOM 2330 N N . TYR A 1 299 ? -0.371 27.181 47.363 1.00 13.37 299 TYR A N 1
ATOM 2331 C CA . TYR A 1 299 ? -1.066 28.259 46.638 1.00 12.27 299 TYR A CA 1
ATOM 2332 C C . TYR A 1 299 ? -2.511 27.865 46.464 1.00 12.39 299 TYR A C 1
ATOM 2333 O O . TYR A 1 299 ? -2.821 26.678 46.379 1.00 13.26 299 TYR A O 1
ATOM 2342 N N . ASP A 1 300 ? -3.351 28.889 46.418 1.00 12.31 300 ASP A N 1
ATOM 2343 C CA . ASP A 1 300 ? -4.775 28.716 46.190 1.00 12.76 300 ASP A CA 1
ATOM 2344 C C . ASP A 1 300 ? -5.165 29.014 44.755 1.00 11.91 300 ASP A C 1
ATOM 2345 O O . ASP A 1 300 ? -4.301 29.168 43.901 1.00 13.71 300 ASP A O 1
ATOM 2350 N N . GLY A 1 301 ? -6.460 29.108 44.508 1.00 12.44 301 GLY A N 1
ATOM 2351 C CA . GLY A 1 301 ? -6.950 29.258 43.142 1.00 11.86 301 GLY A CA 1
ATOM 2352 C C . GLY A 1 301 ? -6.618 30.621 42.595 1.00 11.18 301 GLY A C 1
ATOM 2353 O O . GLY A 1 301 ? -6.453 31.579 43.310 1.00 12.68 301 GLY A O 1
ATOM 2354 N N . PHE A 1 302 ? -6.532 30.688 41.285 1.00 9.73 302 PHE A N 1
ATOM 2355 C CA . PHE A 1 302 ? -6.173 31.913 40.584 1.00 8.77 302 PHE A CA 1
ATOM 2356 C C . PHE A 1 302 ? -7.046 32.059 39.343 1.00 9.54 302 PHE A C 1
ATOM 2357 O O . PHE A 1 302 ? -7.381 31.085 38.676 1.00 9.97 302 PHE A O 1
ATOM 2365 N N . ASP A 1 303 ? -7.295 33.303 38.970 1.00 9.74 303 ASP A N 1
ATOM 2366 C CA . ASP A 1 303 ? -7.902 33.607 37.696 1.00 9.56 303 ASP A CA 1
ATOM 2367 C C . ASP A 1 303 ? -6.819 34.268 36.856 1.00 8.92 303 ASP A C 1
ATOM 2368 O O . ASP A 1 303 ? -6.116 35.175 37.302 1.00 10.20 303 ASP A O 1
ATOM 2373 N N . VAL A 1 304 ? -6.664 33.799 35.620 1.00 8.71 304 VAL A N 1
ATOM 2374 C CA . VAL A 1 304 ? -5.602 34.250 34.739 1.00 8.85 304 VAL A CA 1
ATOM 2375 C C . VAL A 1 304 ? -6.129 34.414 33.336 1.00 9.01 304 VAL A C 1
ATOM 2376 O O . VAL A 1 304 ? -6.825 33.539 32.786 1.00 9.02 304 VAL A O 1
ATOM 2380 N N . ASP A 1 305 ? -5.845 35.573 32.752 1.00 10.45 305 ASP A N 1
ATOM 2381 C CA . ASP A 1 305 ? -6.127 35.851 31.362 1.00 10.58 305 ASP A CA 1
ATOM 2382 C C . ASP A 1 305 ? -4.954 35.400 30.488 1.00 9.83 305 ASP A C 1
ATOM 2383 O O . ASP A 1 305 ? -3.838 35.956 30.615 1.00 11.70 305 ASP A O 1
ATOM 2388 N N . LEU A 1 306 ? -5.195 34.405 29.635 1.00 8.22 306 LEU A N 1
ATOM 2389 C CA . LEU A 1 306 ? -4.134 33.857 28.791 1.00 7.55 306 LEU A CA 1
ATOM 2390 C C . LEU A 1 306 ? -4.285 34.233 27.326 1.00 8.09 306 LEU A C 1
ATOM 2391 O O . LEU A 1 306 ? -3.613 33.658 26.469 1.00 7.90 306 LEU A O 1
ATOM 2396 N N . ARG A 1 307 ? -5.097 35.227 27.005 1.00 7.66 307 ARG A N 1
ATOM 2397 C CA . ARG A 1 307 ? -5.299 35.660 25.601 1.00 8.39 307 ARG A CA 1
ATOM 2398 C C . ARG A 1 307 ? -3.989 35.948 24.884 1.00 8.19 307 ARG A C 1
ATOM 2399 O O . ARG A 1 307 ? -3.872 35.622 23.683 1.00 8.99 307 ARG A O 1
ATOM 2407 N N . ALA A 1 308 ? -3.044 36.574 25.556 1.00 7.32 308 ALA A N 1
ATOM 2408 C CA . ALA A 1 308 ? -1.794 36.969 24.915 1.00 7.40 308 ALA A CA 1
ATOM 2409 C C . ALA A 1 308 ? -0.780 35.853 24.872 1.00 7.23 308 ALA A C 1
ATOM 2410 O O . ALA A 1 308 ? 0.243 35.985 24.186 1.00 8.44 308 ALA A O 1
ATOM 2412 N N . VAL A 1 309 ? -0.973 34.831 25.677 1.00 6.88 309 VAL A N 1
ATOM 2413 C CA . VAL A 1 309 ? 0.020 33.804 25.945 1.00 7.68 309 VAL A CA 1
ATOM 2414 C C . VAL A 1 309 ? -0.672 32.421 26.031 1.00 7.16 309 VAL A C 1
ATOM 2415 O O . VAL A 1 309 ? -0.450 31.614 26.974 1.00 7.56 309 VAL A O 1
ATOM 2419 N N . GLY A 1 310 ? -1.471 32.092 25.024 1.00 7.14 310 GLY A N 1
ATOM 2420 C CA . GLY A 1 310 ? -2.280 30.906 25.136 1.00 7.57 310 GLY A CA 1
ATOM 2421 C C . GLY A 1 310 ? -1.512 29.618 25.189 1.00 6.87 310 GLY A C 1
ATOM 2422 O O . GLY A 1 310 ? -1.970 28.619 25.749 1.00 7.50 310 GLY A O 1
ATOM 2423 N N . GLU A 1 311 ? -0.314 29.608 24.639 1.00 7.62 311 GLU A N 1
ATOM 2424 C CA . GLU A 1 311 ? 0.562 28.415 24.686 1.00 8.31 311 GLU A CA 1
ATOM 2425 C C . GLU A 1 311 ? 0.968 28.047 26.115 1.00 7.47 311 GLU A C 1
ATOM 2426 O O . GLU A 1 311 ? 1.406 26.907 26.305 1.00 8.40 311 GLU A O 1
ATOM 2432 N N . LEU A 1 312 ? 0.790 28.904 27.105 1.00 7.84 312 LEU A N 1
ATOM 2433 C CA . LEU A 1 312 ? 1.036 28.550 28.509 1.00 8.02 312 LEU A CA 1
ATOM 2434 C C . LEU A 1 312 ? -0.082 27.726 29.118 1.00 7.37 312 LEU A C 1
ATOM 2435 O O . LEU A 1 312 ? 0.047 27.242 30.229 1.00 8.37 312 LEU A O 1
ATOM 2440 N N . THR A 1 313 ? -1.204 27.589 28.416 1.00 7.02 313 THR A N 1
ATOM 2441 C CA . THR A 1 313 ? -2.402 27.001 29.005 1.00 7.23 313 THR A CA 1
ATOM 2442 C C . THR A 1 313 ? -2.142 25.603 29.576 1.00 7.23 313 THR A C 1
ATOM 2443 O O . THR A 1 313 ? -2.563 25.328 30.706 1.00 7.48 313 THR A O 1
ATOM 2447 N N . PRO A 1 314 ? -1.500 24.658 28.862 1.00 7.16 314 PRO A N 1
ATOM 2448 C CA . PRO A 1 314 ? -1.326 23.329 29.456 1.00 7.71 314 PRO A CA 1
ATOM 2449 C C . PRO A 1 314 ? -0.575 23.389 30.791 1.00 7.75 314 PRO A C 1
ATOM 2450 O O . PRO A 1 314 ? -0.997 22.743 31.749 1.00 7.80 314 PRO A O 1
ATOM 2454 N N . SER A 1 315 ? 0.573 24.066 30.846 1.00 7.11 315 SER A N 1
ATOM 2455 C CA . SER A 1 315 ? 1.286 24.174 32.110 1.00 7.14 315 SER A CA 1
ATOM 2456 C C . SER A 1 315 ? 0.472 24.849 33.194 1.00 7.38 315 SER A C 1
ATOM 2457 O O . SER A 1 315 ? 0.483 24.411 34.339 1.00 7.53 315 SER A O 1
ATOM 2460 N N . VAL A 1 316 ? -0.199 25.965 32.841 1.00 7.29 316 VAL A N 1
ATOM 2461 C CA . VAL A 1 316 ? -1.000 26.673 33.782 1.00 7.86 316 VAL A CA 1
ATOM 2462 C C . VAL A 1 316 ? -2.190 25.828 34.309 1.00 7.57 316 VAL A C 1
ATOM 2463 O O . VAL A 1 316 ? -2.550 25.921 35.505 1.00 7.83 316 VAL A O 1
ATOM 2467 N N . ALA A 1 317 ? -2.804 25.048 33.429 1.00 7.46 317 ALA A N 1
ATOM 2468 C CA . ALA A 1 317 ? -3.871 24.155 33.853 1.00 8.02 317 ALA A CA 1
ATOM 2469 C C . ALA A 1 317 ? -3.362 23.090 34.828 1.00 8.05 317 ALA A C 1
ATOM 2470 O O . ALA A 1 317 ? -4.046 22.777 35.803 1.00 8.11 317 ALA A O 1
ATOM 2472 N N . ALA A 1 318 ? -2.168 22.574 34.587 1.00 7.72 318 ALA A N 1
ATOM 2473 C CA . ALA A 1 318 ? -1.551 21.654 35.548 1.00 7.94 318 ALA A CA 1
ATOM 2474 C C . ALA A 1 318 ? -1.355 22.353 36.902 1.00 8.23 318 ALA A C 1
ATOM 2475 O O . ALA A 1 318 ? -1.681 21.804 37.951 1.00 8.90 318 ALA A O 1
ATOM 2477 N N . LEU A 1 319 ? -0.824 23.569 36.879 1.00 7.40 319 LEU A N 1
ATOM 2478 C CA . LEU A 1 319 ? -0.692 24.323 38.128 1.00 8.75 319 LEU A CA 1
ATOM 2479 C C . LEU A 1 319 ? -2.066 24.454 38.835 1.00 8.58 319 LEU A C 1
ATOM 2480 O O . LEU A 1 319 ? -2.182 24.268 40.037 1.00 8.75 319 LEU A O 1
ATOM 2485 N N . ALA A 1 320 ? -3.114 24.743 38.082 1.00 7.71 320 ALA A N 1
ATOM 2486 C CA . ALA A 1 320 ? -4.430 24.966 38.703 1.00 8.63 320 ALA A CA 1
ATOM 2487 C C . ALA A 1 320 ? -4.930 23.660 39.350 1.00 8.06 320 ALA A C 1
ATOM 2488 O O . ALA A 1 320 ? -5.560 23.656 40.386 1.00 9.08 320 ALA A O 1
ATOM 2490 N N . ALA A 1 321 ? -4.667 22.549 38.683 1.00 8.06 321 ALA A N 1
ATOM 2491 C CA . ALA A 1 321 ? -5.101 21.234 39.190 1.00 8.79 321 ALA A CA 1
ATOM 2492 C C . ALA A 1 321 ? -4.394 20.866 40.500 1.00 9.21 321 ALA A C 1
ATOM 2493 O O . ALA A 1 321 ? -4.882 20.021 41.276 1.00 9.83 321 ALA A O 1
ATOM 2495 N N . LEU A 1 322 ? -3.239 21.441 40.755 1.00 9.57 322 LEU A N 1
ATOM 2496 C CA . LEU A 1 322 ? -2.395 21.148 41.897 1.00 9.24 322 LEU A CA 1
ATOM 2497 C C . LEU A 1 322 ? -2.438 22.206 42.971 1.00 10.78 322 LEU A C 1
ATOM 2498 O O . LEU A 1 322 ? -1.680 22.132 43.957 1.00 11.77 322 LEU A O 1
ATOM 2503 N N . ALA A 1 323 ? -3.348 23.173 42.896 1.00 10.85 323 ALA A N 1
ATOM 2504 C CA . ALA A 1 323 ? -3.593 24.164 43.939 1.00 11.50 323 ALA A CA 1
ATOM 2505 C C . ALA A 1 323 ? -4.200 23.451 45.162 1.00 11.57 323 ALA A C 1
ATOM 2506 O O . ALA A 1 323 ? -4.588 22.249 45.138 1.00 12.03 323 ALA A O 1
ATOM 2508 N N . SER A 1 324 ? -4.303 24.198 46.244 1.00 11.99 324 SER A N 1
ATOM 2509 C CA . SER A 1 324 ? -4.817 23.620 47.464 1.00 14.15 324 SER A CA 1
ATOM 2510 C C . SER A 1 324 ? -6.228 23.084 47.246 1.00 14.06 324 SER A C 1
ATOM 2511 O O . SER A 1 324 ? -7.046 23.642 46.521 1.00 12.31 324 SER A O 1
ATOM 2514 N N . PRO A 1 325 ? -6.560 21.955 47.940 1.00 17.72 325 PRO A N 1
ATOM 2515 C CA . PRO A 1 325 ? -7.849 21.324 47.715 1.00 17.21 325 PRO A CA 1
ATOM 2516 C C . PRO A 1 325 ? -9.047 22.288 47.833 1.00 15.69 325 PRO A C 1
ATOM 2517 O O . PRO A 1 325 ? -9.110 23.024 48.816 1.00 18.87 325 PRO A O 1
ATOM 2521 N N . GLY A 1 326 ? -9.974 22.255 46.857 1.00 13.74 326 GLY A N 1
ATOM 2522 C CA . GLY A 1 326 ? -11.164 23.064 46.836 1.00 14.41 326 GLY A CA 1
ATOM 2523 C C . GLY A 1 326 ? -10.963 24.400 46.107 1.00 12.76 326 GLY A C 1
ATOM 2524 O O . GLY A 1 326 ? -11.918 25.128 45.823 1.00 14.51 326 GLY A O 1
ATOM 2525 N N . SER A 1 327 ? -9.712 24.737 45.760 1.00 11.66 327 SER A N 1
ATOM 2526 C CA . SER A 1 327 ? -9.433 25.979 45.029 1.00 11.50 327 SER A CA 1
ATOM 2527 C C . SER A 1 327 ? -10.083 25.917 43.673 1.00 11.02 327 SER A C 1
ATOM 2528 O O . SER A 1 327 ? -10.068 24.934 42.988 1.00 13.23 327 SER A O 1
ATOM 2531 N N . VAL A 1 328 ? -10.616 27.065 43.264 1.00 9.74 328 VAL A N 1
ATOM 2532 C CA . VAL A 1 328 ? -11.145 27.252 41.910 1.00 10.31 328 VAL A CA 1
ATOM 2533 C C . VAL A 1 328 ? -10.274 28.233 41.162 1.00 9.20 328 VAL A C 1
ATOM 2534 O O . VAL A 1 328 ? -10.023 29.344 41.649 1.00 11.25 328 VAL A O 1
ATOM 2538 N N . SER A 1 329 ? -9.853 27.803 39.966 1.00 8.80 329 SER A N 1
ATOM 2539 C CA . SER A 1 329 ? -9.086 28.635 39.053 1.00 8.86 329 SER A CA 1
ATOM 2540 C C . SER A 1 329 ? -9.837 28.782 37.744 1.00 8.59 329 SER A C 1
ATOM 2541 O O . SER A 1 329 ? -10.454 27.836 37.279 1.00 10.99 329 SER A O 1
ATOM 2544 N N . ARG A 1 330 ? -9.730 29.939 37.118 1.00 8.74 330 ARG A N 1
ATOM 2545 C CA . ARG A 1 330 ? -10.404 30.261 35.864 1.00 9.03 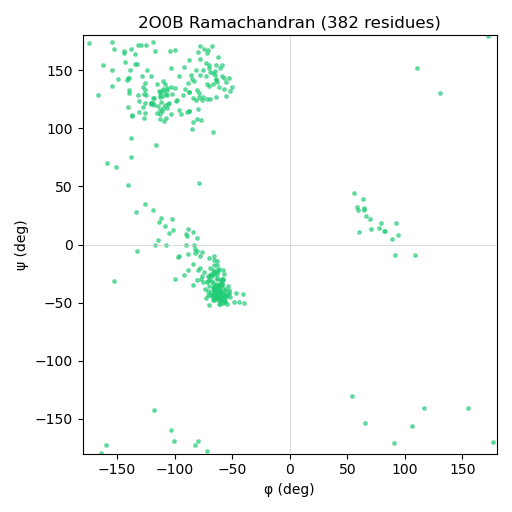330 ARG A CA 1
ATOM 2546 C C . ARG A 1 330 ? -9.393 30.754 34.878 1.00 8.64 330 ARG A C 1
ATOM 2547 O O . ARG A 1 330 ? -8.768 31.789 35.082 1.00 9.85 330 ARG A O 1
ATOM 2555 N N . LEU A 1 331 ? -9.248 30.048 33.773 1.00 7.85 331 LEU A N 1
ATOM 2556 C CA . LEU A 1 331 ? -8.327 30.378 32.672 1.00 7.96 331 LEU A CA 1
ATOM 2557 C C . LEU A 1 331 ? -9.181 30.895 31.556 1.00 8.72 331 LEU A C 1
ATOM 2558 O O . LEU A 1 331 ? -10.106 30.205 31.115 1.00 9.26 331 LEU A O 1
ATOM 2563 N N . SER A 1 332 ? -8.943 32.134 31.108 1.00 7.99 332 SER A N 1
ATOM 2564 C CA . SER A 1 332 ? -9.800 32.781 30.162 1.00 8.19 332 SER A CA 1
ATOM 2565 C C . SER A 1 332 ? -9.031 33.345 28.975 1.00 7.70 332 SER A C 1
ATOM 2566 O O . SER A 1 332 ? -7.777 33.377 28.956 1.00 8.74 332 SER A O 1
ATOM 2569 N N . GLY A 1 333 ? -9.779 33.805 27.968 1.00 8.05 333 GLY A N 1
ATOM 2570 C CA . GLY A 1 333 ? -9.175 34.381 26.797 1.00 8.56 333 GLY A CA 1
ATOM 2571 C C . GLY A 1 333 ? -8.670 33.446 25.737 1.00 8.08 333 GLY A C 1
ATOM 2572 O O . GLY A 1 333 ? -7.944 33.891 24.828 1.00 8.00 333 GLY A O 1
ATOM 2573 N N . ILE A 1 334 ? -9.012 32.159 25.813 1.00 7.09 334 ILE A N 1
ATOM 2574 C CA . ILE A 1 334 ? -8.328 31.130 25.043 1.00 7.34 334 ILE A CA 1
ATOM 2575 C C . ILE A 1 334 ? -9.271 30.273 24.205 1.00 7.51 334 ILE A C 1
ATOM 2576 O O . ILE A 1 334 ? -8.981 29.121 23.936 1.00 7.94 334 ILE A O 1
ATOM 2581 N N . ALA A 1 335 ? -10.344 30.844 23.677 1.00 8.41 335 ALA A N 1
ATOM 2582 C CA . ALA A 1 335 ? -11.164 30.104 22.709 1.00 8.15 335 ALA A CA 1
ATOM 2583 C C . ALA A 1 335 ? -10.356 29.576 21.543 1.00 8.11 335 ALA A C 1
ATOM 2584 O O . ALA A 1 335 ? -10.660 28.527 20.985 1.00 8.86 335 ALA A O 1
ATOM 2586 N N A HIS A 1 336 ? -9.347 30.323 21.094 0.50 8.25 336 HIS A N 1
ATOM 2587 N N B HIS A 1 336 ? -9.352 30.338 21.121 0.50 8.10 336 HIS A N 1
ATOM 2588 C CA A HIS A 1 336 ? -8.538 29.918 19.933 0.50 8.92 336 HIS A CA 1
ATOM 2589 C CA B HIS A 1 336 ? -8.493 29.984 19.989 0.50 8.33 336 HIS A CA 1
ATOM 2590 C C A HIS A 1 336 ? -7.766 28.628 20.176 0.50 8.24 336 HIS A C 1
ATOM 2591 C C B HIS A 1 336 ? -7.722 28.682 20.194 0.50 7.85 336 HIS A C 1
ATOM 2592 O O A HIS A 1 336 ? -7.342 28.008 19.210 0.50 8.93 336 HIS A O 1
ATOM 2593 O O B HIS A 1 336 ? -7.235 28.128 19.224 0.50 8.35 336 HIS A O 1
ATOM 2606 N N . LEU A 1 337 ? -7.588 28.220 21.428 1.00 7.67 337 LEU A N 1
ATOM 2607 C CA . LEU A 1 337 ? -6.917 26.942 21.704 1.00 7.59 337 LEU A CA 1
ATOM 2608 C C . LEU A 1 337 ? -7.657 25.751 21.159 1.00 7.67 337 LEU A C 1
ATOM 2609 O O . LEU A 1 337 ? -7.083 24.676 21.042 1.00 8.40 337 LEU A O 1
ATOM 2614 N N . ARG A 1 338 ? -8.937 25.925 20.783 1.00 8.02 338 ARG A N 1
ATOM 2615 C CA . ARG A 1 338 ? -9.634 24.845 20.115 1.00 8.98 338 ARG A CA 1
ATOM 2616 C C . ARG A 1 338 ? -8.962 24.504 18.797 1.00 9.34 338 ARG A C 1
ATOM 2617 O O . ARG A 1 338 ? -9.136 23.369 18.324 1.00 10.55 338 ARG A O 1
ATOM 2625 N N . GLY A 1 339 ? -8.213 25.407 18.198 1.00 8.32 339 GLY A N 1
ATOM 2626 C CA . GLY A 1 339 ? -7.543 25.202 16.939 1.00 9.39 339 GLY A CA 1
ATOM 2627 C C . GLY A 1 339 ? -6.081 24.893 17.005 1.00 9.31 339 GLY A C 1
ATOM 2628 O O . GLY A 1 339 ? -5.393 24.964 15.972 1.00 9.41 339 GLY A O 1
ATOM 2629 N N . HIS A 1 340 ? -5.537 24.582 18.157 1.00 8.33 340 HIS A N 1
ATOM 2630 C CA . HIS A 1 340 ? -4.092 24.335 18.361 1.00 8.21 340 HIS A CA 1
ATOM 2631 C C . HIS A 1 340 ? -3.688 22.928 17.918 1.00 8.71 340 HIS A C 1
ATOM 2632 O O . HIS A 1 340 ? -4.495 22.228 17.254 1.00 9.24 340 HIS A O 1
ATOM 2639 N N . GLU A 1 341 ? -2.481 22.485 18.247 1.00 9.19 341 GLU A N 1
ATOM 2640 C CA . GLU A 1 341 ? -1.976 21.189 17.903 1.00 9.44 341 GLU A CA 1
ATOM 2641 C C . GLU A 1 341 ? -3.049 20.134 18.041 1.00 8.99 341 GLU A C 1
ATOM 2642 O O . GLU A 1 341 ? -3.224 19.281 17.150 1.00 9.59 341 GLU A O 1
ATOM 2648 N N . THR A 1 342 ? -3.694 20.140 19.195 1.00 9.00 342 THR A N 1
ATOM 2649 C CA . THR A 1 342 ? -4.990 19.526 19.403 1.00 9.10 342 THR A CA 1
ATOM 2650 C C . THR A 1 342 ? -5.910 20.593 19.959 1.00 7.86 342 THR A C 1
ATOM 2651 O O . THR A 1 342 ? -5.443 21.699 20.273 1.00 8.92 342 THR A O 1
ATOM 2655 N N . ASP A 1 343 ? -7.214 20.285 20.067 1.00 8.33 343 ASP A N 1
ATOM 2656 C CA . ASP A 1 343 ? -8.127 21.150 20.851 1.00 8.17 343 ASP A CA 1
ATOM 2657 C C . ASP A 1 343 ? -7.731 21.050 22.289 1.00 8.35 343 ASP A C 1
ATOM 2658 O O . ASP A 1 343 ? -8.061 20.044 22.991 1.00 7.99 343 ASP A O 1
ATOM 2663 N N . A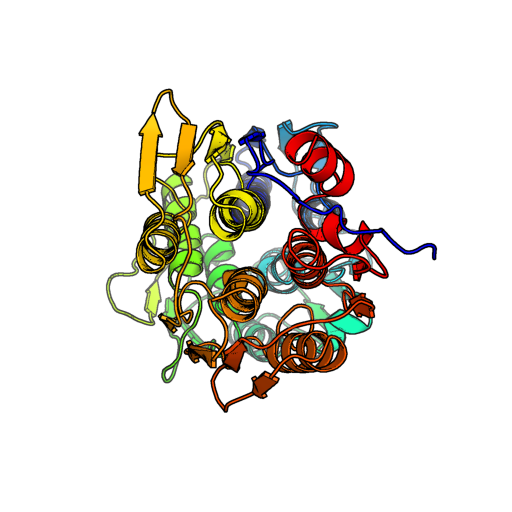RG A 1 344 ? -6.935 21.995 22.756 1.00 7.68 344 ARG A N 1
ATOM 2664 C CA . ARG A 1 344 ? -6.329 21.868 24.033 1.00 8.07 344 ARG A CA 1
ATOM 2665 C C . ARG A 1 344 ? -7.307 22.008 25.186 1.00 7.20 344 ARG A C 1
ATOM 2666 O O . ARG A 1 344 ? -7.084 21.497 26.286 1.00 7.83 344 ARG A O 1
ATOM 2674 N N . LEU A 1 345 ? -8.411 22.756 24.942 1.00 7.53 345 LEU A N 1
ATOM 2675 C CA . LEU A 1 345 ? -9.426 22.884 25.996 1.00 7.92 345 LEU A CA 1
ATOM 2676 C C . LEU A 1 345 ? -10.075 21.572 26.271 1.00 7.50 345 LEU A C 1
ATOM 2677 O O . LEU A 1 345 ? -10.241 21.131 27.404 1.00 8.64 345 LEU A O 1
ATOM 2682 N N . ALA A 1 346 ? -10.478 20.905 25.211 1.00 7.79 346 ALA A N 1
ATOM 2683 C CA . ALA A 1 346 ? -11.091 19.578 25.309 1.00 8.62 346 ALA A CA 1
ATOM 2684 C C . ALA A 1 346 ? -10.143 18.570 25.863 1.00 7.36 346 ALA A C 1
ATOM 2685 O O . ALA A 1 346 ? -10.507 17.740 26.720 1.00 8.80 346 ALA A O 1
ATOM 2687 N N . ALA A 1 347 ? -8.882 18.599 25.445 1.00 7.44 347 ALA A N 1
ATOM 2688 C CA . ALA A 1 347 ? -7.908 17.559 25.842 1.00 8.10 347 ALA A CA 1
ATOM 2689 C C . ALA A 1 347 ? -7.531 17.700 27.310 1.00 7.16 347 ALA A C 1
ATOM 2690 O O . ALA A 1 347 ? -7.503 16.718 28.045 1.00 7.62 347 ALA A O 1
ATOM 2692 N N . LEU A 1 348 ? -7.292 18.920 27.770 1.00 7.25 348 LEU A N 1
ATOM 2693 C CA . LEU A 1 348 ? -6.969 19.153 29.166 1.00 7.26 348 LEU A CA 1
ATOM 2694 C C . LEU A 1 348 ? -8.119 18.742 30.076 1.00 7.96 348 LEU A C 1
ATOM 2695 O O . LEU A 1 348 ? -7.943 18.129 31.117 1.00 8.13 348 LEU A O 1
ATOM 2700 N N . SER A 1 349 ? -9.345 19.052 29.661 1.00 7.89 349 SER A N 1
ATOM 2701 C CA . SER A 1 349 ? -10.513 18.679 30.442 1.00 8.36 349 SER A CA 1
ATOM 2702 C C . SER A 1 349 ? -10.578 17.155 30.560 1.00 8.30 349 SER A C 1
ATOM 2703 O O . SER A 1 349 ? -10.748 16.591 31.650 1.00 9.10 349 SER A O 1
ATOM 2708 N N . THR A 1 350 ? -10.481 16.446 29.443 1.00 8.42 350 THR A N 1
ATOM 2709 C CA . THR A 1 350 ? -10.542 14.993 29.445 1.00 8.09 350 THR A CA 1
ATOM 2710 C C . THR A 1 350 ? -9.501 14.425 30.347 1.00 8.26 350 THR A C 1
ATOM 2711 O O . THR A 1 350 ? -9.768 13.494 31.130 1.00 7.95 350 THR A O 1
ATOM 2715 N N . GLU A 1 351 ? -8.263 14.858 30.218 1.00 7.94 351 GLU A N 1
ATOM 2716 C CA . GLU A 1 351 ? -7.170 14.213 30.944 1.00 8.03 351 GLU A CA 1
ATOM 2717 C C . GLU A 1 351 ? -7.165 14.527 32.407 1.00 7.78 351 GLU A C 1
ATOM 2718 O O . GLU A 1 351 ? -6.908 13.620 33.212 1.00 7.72 351 GLU A O 1
ATOM 2724 N N . ILE A 1 352 ? -7.486 15.771 32.780 1.00 7.90 352 ILE A N 1
ATOM 2725 C CA . ILE A 1 352 ? -7.607 16.085 34.193 1.00 8.20 352 ILE A CA 1
ATOM 2726 C C . ILE A 1 352 ? -8.734 15.279 34.831 1.00 7.72 352 ILE A C 1
ATOM 2727 O O . ILE A 1 352 ? -8.578 14.727 35.936 1.00 8.36 352 ILE A O 1
ATOM 2732 N N . ASN A 1 353 ? -9.876 15.229 34.137 1.00 7.88 353 ASN A N 1
ATOM 2733 C CA . ASN A 1 353 ? -11.013 14.511 34.728 1.00 8.90 353 ASN A CA 1
ATOM 2734 C C . ASN A 1 353 ? -10.771 13.021 34.829 1.00 8.44 353 ASN A C 1
ATOM 2735 O O . ASN A 1 353 ? -11.195 12.381 35.777 1.00 9.19 353 ASN A O 1
ATOM 2740 N N . ARG A 1 354 ? -10.003 12.441 33.916 1.00 8.60 354 ARG A N 1
ATOM 2741 C CA . ARG A 1 354 ? -9.607 11.054 34.021 1.00 9.08 354 ARG A CA 1
ATOM 2742 C C . ARG A 1 354 ? -8.791 10.736 35.269 1.00 10.31 354 ARG A C 1
ATOM 2743 O O . ARG A 1 354 ? -8.938 9.637 35.835 1.00 11.76 354 ARG A O 1
ATOM 2751 N N . LEU A 1 355 ? -7.964 11.685 35.717 1.00 8.89 355 LEU A N 1
ATOM 2752 C CA . LEU A 1 355 ? -7.215 11.542 36.928 1.00 9.29 355 LEU A CA 1
ATOM 2753 C C . LEU A 1 355 ? -8.021 11.835 38.181 1.00 9.62 355 LEU A C 1
ATOM 2754 O O . LEU A 1 355 ? -7.468 11.859 39.288 1.00 11.37 355 LEU A O 1
ATOM 2759 N N . GLY A 1 356 ? -9.325 12.068 38.051 1.00 9.87 356 GLY A N 1
ATOM 2760 C CA . GLY A 1 356 ? -10.172 12.372 39.209 1.00 10.73 356 GLY A CA 1
ATOM 2761 C C . GLY A 1 356 ? -10.355 13.821 39.469 1.00 10.69 356 GLY A C 1
ATOM 2762 O O . GLY A 1 356 ? -11.008 14.179 40.460 1.00 13.45 356 GLY A O 1
ATOM 2763 N N . GLY A 1 357 ? -9.894 14.671 38.575 1.00 11.32 357 GLY A N 1
ATOM 2764 C CA . GLY A 1 357 ? -10.008 16.094 38.735 1.00 10.92 357 GLY A CA 1
ATOM 2765 C C . GLY A 1 357 ? -11.332 16.607 38.316 1.00 10.78 357 GLY A C 1
ATOM 2766 O O . GLY A 1 357 ? -12.301 15.896 38.002 1.00 12.81 357 GLY A O 1
ATOM 2767 N N . THR A 1 358 ? -11.384 17.938 38.320 1.00 11.12 358 THR A N 1
ATOM 2768 C CA . THR A 1 358 ? -12.594 18.676 38.027 1.00 11.79 358 THR A CA 1
ATOM 2769 C C . THR A 1 358 ? -12.233 19.850 37.129 1.00 12.38 358 THR A C 1
ATOM 2770 O O . THR A 1 358 ? -11.851 20.908 37.606 1.00 14.18 358 THR A O 1
ATOM 2774 N N . CYS A 1 359 ? -12.300 19.640 35.849 1.00 12.68 359 CYS A N 1
ATOM 2775 C CA . CYS A 1 359 ? -12.006 20.661 34.846 1.00 12.25 359 CYS A CA 1
ATOM 2776 C C . CYS A 1 359 ? -13.188 20.771 33.930 1.00 14.01 359 CYS A C 1
ATOM 2777 O O . CYS A 1 359 ? -13.552 19.814 33.318 1.00 18.35 359 CYS A O 1
ATOM 2780 N N . ARG A 1 360 ? -13.737 21.950 33.850 1.00 12.18 360 ARG A N 1
ATOM 2781 C CA . ARG A 1 360 ? -14.878 22.241 33.038 1.00 12.20 360 ARG A CA 1
ATOM 2782 C C . ARG A 1 360 ? -14.470 23.224 31.918 1.00 11.19 360 ARG A C 1
ATOM 2783 O O . ARG A 1 360 ? -13.997 24.303 32.152 1.00 11.71 360 ARG A O 1
ATOM 2798 N N . GLU A 1 361 ? -14.620 22.799 30.679 1.00 10.86 361 GLU A N 1
ATOM 2799 C CA . GLU A 1 361 ? -14.444 23.697 29.581 1.00 10.15 361 GLU A CA 1
ATOM 2800 C C . GLU A 1 361 ? -15.497 24.773 29.536 1.00 8.63 361 GLU A C 1
ATOM 2801 O O . GLU A 1 361 ? -16.679 24.486 29.801 1.00 9.57 361 GLU A O 1
ATOM 2807 N N . THR A 1 362 ? -15.121 26.002 29.246 1.00 9.27 362 THR A N 1
ATOM 2808 C CA . THR A 1 362 ? -16.055 27.141 29.124 1.00 9.35 362 THR A CA 1
ATOM 2809 C C . THR A 1 362 ? -15.941 27.668 27.707 1.00 9.51 362 THR A C 1
ATOM 2810 O O . THR A 1 362 ? -15.002 27.270 26.969 1.00 10.30 362 THR A O 1
ATOM 2814 N N . PRO A 1 363 ? -16.760 28.636 27.294 1.00 9.55 363 PRO A N 1
ATOM 2815 C CA . PRO A 1 363 ? -16.647 29.179 25.945 1.00 11.02 363 PRO A CA 1
ATOM 2816 C C . PRO A 1 363 ? -15.280 29.755 25.607 1.00 9.52 363 PRO A C 1
ATOM 2817 O O . PRO A 1 363 ? -14.942 29.848 24.436 1.00 11.36 363 PRO A O 1
ATOM 2821 N N . ASP A 1 364 ? -14.520 30.195 26.585 1.00 9.51 364 ASP A N 1
ATOM 2822 C CA . ASP A 1 364 ? -13.217 30.852 26.341 1.00 9.96 364 ASP A CA 1
ATOM 2823 C C . ASP A 1 364 ? -12.137 30.314 27.232 1.00 8.57 364 ASP A C 1
ATOM 2824 O O . ASP A 1 364 ? -11.144 31.002 27.463 1.00 8.92 364 ASP A O 1
ATOM 2829 N N . GLY A 1 365 ? -12.217 29.065 27.681 1.00 7.97 365 GLY A N 1
ATOM 2830 C CA . GLY A 1 365 ? -11.187 28.545 28.546 1.00 8.44 365 GLY A CA 1
ATOM 2831 C C . GLY A 1 365 ? -11.638 27.425 29.434 1.00 8.10 365 GLY A C 1
ATOM 2832 O O . GLY A 1 365 ? -12.323 26.515 28.955 1.00 8.39 365 GLY A O 1
ATOM 2833 N N . LEU A 1 366 ? -11.168 27.422 30.661 1.00 7.54 366 LEU A N 1
ATOM 2834 C CA . LEU A 1 366 ? -11.327 26.327 31.610 1.00 7.74 366 LEU A CA 1
ATOM 2835 C C . LEU A 1 366 ? -11.606 26.829 33.008 1.00 7.95 366 LEU A C 1
ATOM 2836 O O . LEU A 1 366 ? -11.011 27.844 33.410 1.00 9.42 366 LEU A O 1
ATOM 2841 N N . VAL A 1 367 ? -12.446 26.125 33.760 1.00 7.61 367 VAL A N 1
ATOM 2842 C CA . VAL A 1 367 ? -12.582 26.336 35.200 1.00 8.68 367 VAL A CA 1
ATOM 2843 C C . VAL A 1 367 ? -12.190 25.027 35.877 1.00 9.03 367 VAL A C 1
ATOM 2844 O O . VAL A 1 367 ? -12.747 23.968 35.611 1.00 10.20 367 VAL A O 1
ATOM 2849 N N . ILE A 1 368 ? -11.190 25.135 36.719 1.00 8.57 368 ILE A N 1
ATOM 2850 C CA . ILE A 1 368 ? -10.550 23.978 37.318 1.00 8.98 368 ILE A CA 1
ATOM 2851 C C . ILE A 1 368 ? -10.677 24.066 38.819 1.00 10.02 368 ILE A C 1
ATOM 2852 O O . ILE A 1 368 ? -10.243 25.033 39.425 1.00 10.89 368 ILE A O 1
ATOM 2857 N N . THR A 1 369 ? -11.301 23.045 39.432 1.00 9.76 369 THR A N 1
ATOM 2858 C CA . THR A 1 369 ? -11.447 22.968 40.872 1.00 10.10 369 THR A CA 1
ATOM 2859 C C . THR A 1 369 ? -10.437 21.918 41.334 1.00 10.58 369 THR A C 1
ATOM 2860 O O . THR A 1 369 ? -10.474 20.783 40.888 1.00 11.89 369 THR A O 1
ATOM 2864 N N . ALA A 1 370 ? -9.519 22.307 42.215 1.00 10.28 370 ALA A N 1
ATOM 2865 C CA . ALA A 1 370 ? -8.490 21.377 42.682 1.00 10.59 370 ALA A CA 1
ATOM 2866 C C . ALA A 1 370 ? -9.122 20.386 43.588 1.00 12.24 370 ALA A C 1
ATOM 2867 O O . ALA A 1 370 ? -9.844 20.730 44.559 1.00 15.40 370 ALA A O 1
ATOM 2869 N N . THR A 1 371 ? -8.917 19.156 43.249 1.00 12.69 371 THR A N 1
ATOM 2870 C CA . THR A 1 371 ? -9.376 18.013 44.018 1.00 13.87 371 THR A CA 1
ATOM 2871 C C . THR A 1 371 ? -8.364 16.912 43.968 1.00 13.78 371 THR A C 1
ATOM 2872 O O . THR A 1 371 ? -7.554 16.904 43.071 1.00 14.03 371 THR A O 1
ATOM 2876 N N . PRO A 1 372 ? -8.362 15.996 44.946 1.00 14.33 372 PRO A N 1
ATOM 2877 C CA . PRO A 1 372 ? -7.349 14.933 44.954 1.00 13.90 372 PRO A CA 1
ATOM 2878 C C . PRO A 1 372 ? -7.364 14.108 43.659 1.00 12.94 372 PRO A C 1
ATOM 2879 O O . PRO A 1 372 ? -8.382 13.718 43.184 1.00 17.17 372 PRO A O 1
ATOM 2883 N N . LEU A 1 373 ? -6.193 13.871 43.120 1.00 11.30 373 LEU A N 1
ATOM 2884 C CA . LEU A 1 373 ? -5.990 13.167 41.871 1.00 10.38 373 LEU A CA 1
ATOM 2885 C C . LEU A 1 373 ? -5.510 11.760 42.181 1.00 10.06 373 LEU A C 1
ATOM 2886 O O . LEU A 1 373 ? -5.091 11.455 43.316 1.00 11.64 373 LEU A O 1
ATOM 2891 N N . ARG A 1 374 ? -5.545 10.930 41.174 1.00 10.55 374 ARG A N 1
ATOM 2892 C CA . ARG A 1 374 ? -5.169 9.534 41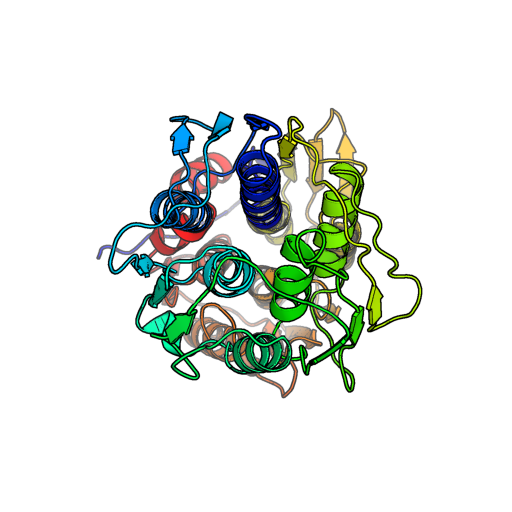.282 1.00 10.51 374 ARG A CA 1
ATOM 2893 C C . ARG A 1 374 ? -4.342 9.159 40.059 1.00 9.29 374 ARG A C 1
ATOM 2894 O O . ARG A 1 374 ? -4.266 9.871 39.075 1.00 9.80 374 ARG A O 1
ATOM 2902 N N . PRO A 1 375 ? -3.711 7.949 40.140 1.00 8.67 375 PRO A N 1
ATOM 2903 C CA . PRO A 1 375 ? -2.901 7.465 39.028 1.00 9.15 375 PRO A CA 1
ATOM 2904 C C . PRO A 1 375 ? -3.671 7.339 37.719 1.00 8.44 375 PRO A C 1
ATOM 2905 O O . PRO A 1 375 ? -4.882 7.125 37.730 1.00 9.11 375 PRO A O 1
ATOM 2909 N N . GLY A 1 376 ? -2.952 7.415 36.600 1.00 8.07 376 GLY A N 1
ATOM 2910 C CA . GLY A 1 376 ? -3.576 7.143 35.339 1.00 8.42 376 GLY A CA 1
ATOM 2911 C C . GLY A 1 376 ? -2.606 7.373 34.214 1.00 7.92 376 GLY A C 1
ATOM 2912 O O . GLY A 1 376 ? -1.435 7.531 34.398 1.00 8.58 376 GLY A O 1
ATOM 2913 N N . ILE A 1 377 ? -3.180 7.336 33.007 1.00 8.11 377 ILE A N 1
ATOM 2914 C CA . ILE A 1 377 ? -2.447 7.479 31.769 1.00 7.68 377 ILE A CA 1
ATOM 2915 C C . ILE A 1 377 ? -2.838 8.783 31.109 1.00 8.44 377 ILE A C 1
ATOM 2916 O O . ILE A 1 377 ? -3.989 8.967 30.624 1.00 8.45 377 ILE A O 1
ATOM 2921 N N . TRP A 1 378 ? -1.909 9.715 31.158 1.00 8.39 378 TRP A N 1
ATOM 2922 C CA . TRP A 1 378 ? -2.116 11.057 30.631 1.00 8.09 378 TRP A CA 1
ATOM 2923 C C . TRP A 1 378 ? -1.752 11.066 29.162 1.00 8.17 378 TRP A C 1
ATOM 2924 O O . TRP A 1 378 ? -0.596 10.837 28.800 1.00 8.82 378 TRP A O 1
ATOM 2935 N N . ARG A 1 379 ? -2.736 11.298 28.307 1.00 8.79 379 ARG A N 1
ATOM 2936 C CA . ARG A 1 379 ? -2.515 11.192 26.866 1.00 8.55 379 ARG A CA 1
ATOM 2937 C C . ARG A 1 379 ? -2.032 12.543 26.296 1.00 7.73 379 ARG A C 1
ATOM 2938 O O . ARG A 1 379 ? -2.513 13.603 26.678 1.00 8.54 379 ARG A O 1
ATOM 2946 N N . ALA A 1 380 ? -1.074 12.471 25.387 1.00 7.78 380 ALA A N 1
ATOM 2947 C CA . ALA A 1 380 ? -0.415 13.663 24.860 1.00 7.59 380 ALA A CA 1
ATOM 2948 C C . ALA A 1 380 ? -1.121 14.246 23.648 1.00 7.24 380 ALA A C 1
ATOM 2949 O O . ALA A 1 380 ? -0.873 15.406 23.305 1.00 7.76 380 ALA A O 1
ATOM 2951 N N . TYR A 1 381 ? -1.935 13.472 22.908 1.00 7.41 381 TYR A N 1
ATOM 2952 C CA . TYR A 1 381 ? -2.629 14.003 21.729 1.00 7.41 381 TYR A CA 1
ATOM 2953 C C . TYR A 1 381 ? -1.610 14.553 20.704 1.00 8.28 381 TYR A C 1
ATOM 2954 O O . TYR A 1 381 ? -1.876 15.558 20.002 1.00 8.25 381 TYR A O 1
ATOM 2963 N N . ALA A 1 382 ? -0.421 13.952 20.635 1.00 7.50 382 ALA A N 1
ATOM 2964 C CA . ALA A 1 382 ? 0.625 14.389 19.685 1.00 7.83 382 ALA A CA 1
ATOM 2965 C C . ALA A 1 382 ? 0.982 15.824 19.934 1.00 6.93 382 ALA A C 1
ATOM 2966 O O . ALA A 1 382 ? 1.466 16.503 19.022 1.00 8.16 382 ALA A O 1
ATOM 2968 N N . ASP A 1 383 ? 0.865 16.298 21.177 1.00 7.32 383 ASP A N 1
ATOM 2969 C CA . ASP A 1 383 ? 1.050 17.716 21.530 1.00 6.87 383 ASP A CA 1
ATOM 2970 C C . ASP A 1 383 ? 2.061 17.803 22.634 1.00 6.91 383 ASP A C 1
ATOM 2971 O O . ASP A 1 383 ? 1.822 17.449 23.794 1.00 7.17 383 ASP A O 1
ATOM 2976 N N . HIS A 1 384 ? 3.265 18.312 22.283 1.00 6.87 384 HIS A N 1
ATOM 2977 C CA . HIS A 1 384 ? 4.341 18.575 23.211 1.00 7.33 384 HIS A CA 1
ATOM 2978 C C . HIS A 1 384 ? 3.899 19.186 24.551 1.00 7.55 384 HIS A C 1
ATOM 2979 O O . HIS A 1 384 ? 4.441 18.788 25.591 1.00 7.56 384 HIS A O 1
ATOM 2986 N N . ARG A 1 385 ? 2.985 20.141 24.513 1.00 7.10 385 ARG A N 1
ATOM 2987 C CA . ARG A 1 385 ? 2.656 20.842 25.746 1.00 7.27 385 ARG A CA 1
ATOM 2988 C C . ARG A 1 385 ? 1.667 20.004 26.593 1.00 7.05 385 ARG A C 1
ATOM 2989 O O . ARG A 1 385 ? 1.652 20.148 27.805 1.00 7.23 385 ARG A O 1
ATOM 2997 N N . MET A 1 386 ? 0.803 19.193 25.951 1.00 7.75 386 MET A N 1
ATOM 2998 C CA . MET A 1 386 ? 0.042 18.215 26.713 1.00 8.00 386 MET A CA 1
ATOM 2999 C C . MET A 1 386 ? 0.983 17.252 27.424 1.00 7.98 386 MET A C 1
ATOM 3000 O O . MET A 1 386 ? 0.770 16.943 28.594 1.00 7.71 386 MET A O 1
ATOM 3005 N N . ALA A 1 387 ? 2.021 16.806 26.726 1.00 7.54 387 ALA A N 1
ATOM 3006 C CA . ALA A 1 387 ? 2.949 15.852 27.348 1.00 8.13 387 ALA A CA 1
ATOM 3007 C C . ALA A 1 387 ? 3.630 16.480 28.568 1.00 7.53 387 ALA A C 1
ATOM 3008 O O . ALA A 1 387 ? 3.710 15.878 29.633 1.00 8.34 387 ALA A O 1
ATOM 3010 N N . MET A 1 388 ? 4.103 17.726 28.446 1.00 6.99 388 MET A N 1
ATOM 3011 C CA . MET A 1 388 ? 4.810 18.362 29.547 1.00 8.04 388 MET A CA 1
ATOM 3012 C C . MET A 1 388 ? 3.853 18.682 30.699 1.00 8.02 388 MET A C 1
ATOM 3013 O O . MET A 1 388 ? 4.252 18.619 31.873 1.00 8.24 388 MET A O 1
ATOM 3018 N N . ALA A 1 389 ? 2.551 18.961 30.420 1.00 7.58 389 ALA A N 1
ATOM 3019 C CA . ALA A 1 389 ? 1.597 19.174 31.490 1.00 7.43 389 ALA A CA 1
ATOM 3020 C C . ALA A 1 389 ? 1.405 17.919 32.322 1.00 7.81 389 ALA A C 1
ATOM 3021 O O . ALA A 1 389 ? 1.291 17.984 33.548 1.00 8.16 389 ALA A O 1
ATOM 3023 N N . GLY A 1 390 ? 1.441 16.767 31.690 1.00 8.13 390 GLY A N 1
ATOM 3024 C CA . GLY A 1 390 ? 1.348 15.501 32.453 1.00 8.03 390 GLY A CA 1
ATOM 3025 C C . GLY A 1 390 ? 2.544 15.288 33.338 1.00 8.29 390 GLY A C 1
ATOM 3026 O O . GLY A 1 390 ? 2.433 14.779 34.466 1.00 9.18 390 GLY A O 1
ATOM 3027 N N . ALA A 1 391 ? 3.725 15.689 32.854 1.00 7.85 391 ALA A N 1
ATOM 3028 C CA . ALA A 1 391 ? 4.925 15.644 33.686 1.00 8.18 391 ALA A CA 1
ATOM 3029 C C . ALA A 1 391 ? 4.758 16.526 34.920 1.00 7.79 391 ALA A C 1
ATOM 3030 O O . ALA A 1 391 ? 5.141 16.133 36.024 1.00 8.37 391 ALA A O 1
ATOM 3032 N N . ILE A 1 392 ? 4.221 17.733 34.781 1.00 7.45 392 ILE A N 1
ATOM 3033 C CA . ILE A 1 392 ? 4.025 18.579 35.917 1.00 7.42 392 ILE A CA 1
ATOM 3034 C C . ILE A 1 392 ? 3.098 17.913 36.936 1.00 7.91 392 ILE A C 1
ATOM 3035 O O . ILE A 1 392 ? 3.382 17.883 38.124 1.00 8.32 392 ILE A O 1
ATOM 3040 N N A ILE A 1 393 ? 1.951 17.403 36.450 0.50 7.92 393 ILE A N 1
ATOM 3041 N N B ILE A 1 393 ? 1.972 17.388 36.478 0.50 7.89 393 ILE A N 1
ATOM 3042 C CA A ILE A 1 393 ? 0.991 16.651 37.311 0.50 8.67 393 ILE A CA 1
ATOM 3043 C CA B ILE A 1 393 ? 1.079 16.751 37.446 0.50 8.56 393 ILE A CA 1
ATOM 3044 C C A ILE A 1 393 ? 1.653 15.523 38.090 0.50 8.33 393 ILE A C 1
ATOM 3045 C C B ILE A 1 393 ? 1.730 15.559 38.142 0.50 8.39 393 ILE A C 1
ATOM 3046 O O A ILE A 1 393 ? 1.404 15.344 39.290 0.50 9.06 393 ILE A O 1
ATOM 3047 O O B ILE A 1 393 ? 1.607 15.410 39.353 0.50 9.14 393 ILE A O 1
ATOM 3056 N N . GLY A 1 394 ? 2.493 14.770 37.393 1.00 8.36 394 GLY A N 1
ATOM 3057 C CA . GLY A 1 394 ? 3.179 13.606 37.961 1.00 8.83 394 GLY A CA 1
ATOM 3058 C C . GLY A 1 394 ? 4.147 13.961 39.061 1.00 9.02 394 GLY A C 1
ATOM 3059 O O . GLY A 1 394 ? 4.428 13.114 39.923 1.00 9.70 394 GLY A O 1
ATOM 3060 N N . LEU A 1 395 ? 4.656 15.184 39.103 1.00 8.45 395 LEU A N 1
ATOM 3061 C CA . LEU A 1 395 ? 5.500 15.558 40.227 1.00 9.08 395 LEU A CA 1
ATOM 3062 C C . LEU A 1 395 ? 4.763 15.422 41.560 1.00 8.92 395 LEU A C 1
ATOM 3063 O O . LEU A 1 395 ? 5.400 15.163 42.567 1.00 9.90 395 LEU A O 1
ATOM 3068 N N . ARG A 1 396 ? 3.447 15.595 41.542 1.00 8.89 396 ARG A N 1
ATOM 3069 C CA . ARG A 1 396 ? 2.672 15.676 42.765 1.00 9.24 396 ARG A CA 1
ATOM 3070 C C . ARG A 1 396 ? 1.669 14.535 42.883 1.00 8.98 396 ARG A C 1
ATOM 3071 O O . ARG A 1 396 ? 0.950 14.509 43.857 1.00 11.14 396 ARG A O 1
ATOM 3079 N N . VAL A 1 397 ? 1.601 13.641 41.914 1.00 8.79 397 VAL A N 1
ATOM 3080 C CA . VAL A 1 397 ? 0.654 12.504 41.886 1.00 9.29 397 VAL A CA 1
ATOM 3081 C C . VAL A 1 397 ? 1.418 11.320 41.428 1.00 8.38 397 VAL A C 1
ATOM 3082 O O . VAL A 1 397 ? 1.814 11.207 40.290 1.00 8.75 397 VAL A O 1
ATOM 3086 N N . ALA A 1 398 ? 1.620 10.343 42.335 1.00 8.67 398 ALA A N 1
ATOM 3087 C CA . ALA A 1 398 ? 2.273 9.088 41.972 1.00 9.24 398 ALA A CA 1
ATOM 3088 C C . ALA A 1 398 ? 1.440 8.315 40.981 1.00 8.30 398 ALA A C 1
ATOM 3089 O O . ALA A 1 398 ? 0.182 8.341 41.006 1.00 9.40 398 ALA A O 1
ATOM 3091 N N . GLY A 1 399 ? 2.085 7.552 40.124 1.00 8.58 399 GLY A N 1
ATOM 3092 C CA . GLY A 1 399 ? 1.426 6.674 39.184 1.00 8.55 399 GLY A CA 1
ATOM 3093 C C . GLY A 1 399 ? 0.872 7.323 37.964 1.00 8.58 399 GLY A C 1
ATOM 3094 O O . GLY A 1 399 ? 0.026 6.712 37.286 1.00 9.77 399 GLY A O 1
ATOM 3095 N N . VAL A 1 400 ? 1.313 8.519 37.624 1.00 8.67 400 VAL A N 1
ATOM 3096 C CA . VAL A 1 400 ? 0.927 9.150 36.379 1.00 8.16 400 VAL A CA 1
ATOM 3097 C C . VAL A 1 400 ? 1.963 8.827 35.322 1.00 7.91 400 VAL A C 1
ATOM 3098 O O . VAL A 1 400 ? 3.178 8.993 35.543 1.00 9.33 400 VAL A O 1
ATOM 3102 N N . GLU A 1 401 ? 1.502 8.336 34.191 1.00 7.82 401 GLU A N 1
ATOM 3103 C CA . GLU A 1 401 ? 2.382 8.000 33.079 1.00 8.25 401 GLU A CA 1
ATOM 3104 C C . GLU A 1 401 ? 1.875 8.678 31.819 1.00 8.07 401 GLU A C 1
ATOM 3105 O O . GLU A 1 401 ? 0.666 8.678 31.575 1.00 9.56 401 GLU A O 1
ATOM 3111 N N . VAL A 1 402 ? 2.777 9.277 31.055 1.00 8.12 402 VAL A N 1
ATOM 3112 C CA . VAL A 1 402 ? 2.435 9.931 29.775 1.00 8.33 402 VAL A CA 1
ATOM 3113 C C . VAL A 1 402 ? 2.503 8.866 28.680 1.00 8.72 402 VAL A C 1
ATOM 3114 O O . VAL A 1 402 ? 3.491 8.147 28.574 1.00 9.80 402 VAL A O 1
ATOM 3118 N N . ASP A 1 403 ? 1.488 8.782 27.854 1.00 8.55 403 ASP A N 1
ATOM 3119 C CA . ASP A 1 403 ? 1.515 7.765 26.814 1.00 9.28 403 ASP A CA 1
ATOM 3120 C C . ASP A 1 403 ? 2.692 7.941 25.856 1.00 10.27 403 ASP A C 1
ATOM 3121 O O . ASP A 1 403 ? 3.369 6.974 25.496 1.00 10.83 403 ASP A O 1
ATOM 3126 N N . ASP A 1 404 ? 2.928 9.177 25.444 1.00 9.04 404 ASP A N 1
ATOM 3127 C CA . ASP A 1 404 ? 3.770 9.481 24.297 1.00 9.49 404 ASP A CA 1
ATOM 3128 C C . ASP A 1 404 ? 4.650 10.678 24.655 1.00 8.99 404 ASP A C 1
ATOM 3129 O O . ASP A 1 404 ? 4.419 11.776 24.188 1.00 8.98 404 ASP A O 1
ATOM 3134 N N . ILE A 1 405 ? 5.677 10.472 25.467 1.00 9.37 405 ILE A N 1
ATOM 3135 C CA . ILE A 1 405 ? 6.543 11.586 25.862 1.00 8.46 405 ILE A CA 1
ATOM 3136 C C . ILE A 1 405 ? 7.303 12.155 24.657 1.00 8.83 405 ILE A C 1
ATOM 3137 O O . ILE A 1 405 ? 7.639 13.307 24.686 1.00 9.00 405 ILE A O 1
ATOM 3142 N N . ALA A 1 406 ? 7.481 11.332 23.636 1.00 8.70 406 ALA A N 1
ATOM 3143 C CA . ALA A 1 406 ? 8.139 11.802 22.429 1.00 9.61 406 ALA A CA 1
ATOM 3144 C C . ALA A 1 406 ? 7.374 12.870 21.669 1.00 8.69 406 ALA A C 1
ATOM 3145 O O . ALA A 1 406 ? 7.950 13.496 20.781 1.00 8.77 406 ALA A O 1
ATOM 3147 N N . ALA A 1 407 ? 6.117 13.123 22.041 1.00 8.44 407 ALA A N 1
ATOM 3148 C CA . ALA A 1 407 ? 5.421 14.299 21.464 1.00 7.96 407 ALA A CA 1
ATOM 3149 C C . ALA A 1 407 ? 6.208 15.592 21.768 1.00 7.51 407 ALA A C 1
ATOM 3150 O O . ALA A 1 407 ? 6.101 16.555 21.044 1.00 7.40 407 ALA A O 1
ATOM 3152 N N . THR A 1 408 ? 7.039 15.558 22.799 1.00 7.45 408 THR A N 1
ATOM 3153 C CA . THR A 1 408 ? 7.879 16.682 23.153 1.00 7.61 408 THR A CA 1
ATOM 3154 C C . THR A 1 408 ? 8.928 17.011 22.112 1.00 6.87 408 THR A C 1
ATOM 3155 O O . THR A 1 408 ? 9.433 18.121 22.129 1.00 8.43 408 THR A O 1
ATOM 3159 N N . THR A 1 409 ? 9.194 16.145 21.125 1.00 7.29 409 THR A N 1
ATOM 3160 C CA . THR A 1 409 ? 10.184 16.488 20.091 1.00 7.52 409 THR A CA 1
ATOM 3161 C C . THR A 1 409 ? 9.750 17.705 19.266 1.00 7.53 409 THR A C 1
ATOM 3162 O O . THR A 1 409 ? 10.595 18.295 18.610 1.00 7.63 409 THR A O 1
ATOM 3166 N N . LYS A 1 410 ? 8.467 18.093 19.274 1.00 7.21 410 LYS A N 1
ATOM 3167 C CA . LYS A 1 410 ? 8.026 19.231 18.490 1.00 6.98 410 LYS A CA 1
ATOM 3168 C C . LYS A 1 410 ? 8.865 20.481 18.758 1.00 7.03 410 LYS A C 1
ATOM 3169 O O . LYS A 1 410 ? 9.253 21.169 17.820 1.00 6.93 410 LYS A O 1
ATOM 3175 N N . THR A 1 411 ? 9.166 20.733 20.034 1.00 6.69 411 THR A N 1
ATOM 3176 C CA . THR A 1 411 ? 9.955 21.893 20.455 1.00 7.34 411 THR A CA 1
ATOM 3177 C C . THR A 1 411 ? 11.057 21.538 21.430 1.00 7.61 411 THR A C 1
ATOM 3178 O O . THR A 1 411 ? 11.833 22.422 21.799 1.00 7.65 411 THR A O 1
ATOM 3182 N N . LEU A 1 412 ? 11.169 20.293 21.921 1.00 7.24 412 LEU A N 1
ATOM 3183 C CA . LEU A 1 412 ? 12.096 20.046 23.011 1.00 8.13 412 LEU A CA 1
ATOM 3184 C C . LEU A 1 412 ? 12.451 18.549 23.048 1.00 7.96 412 LEU A C 1
ATOM 3185 O O . LEU A 1 412 ? 12.082 17.796 23.966 1.00 7.82 412 LEU A O 1
ATOM 3194 N N . PRO A 1 413 ? 13.225 18.073 22.034 1.00 8.67 413 PRO A N 1
ATOM 3195 C CA . PRO A 1 413 ? 13.531 16.655 21.972 1.00 8.19 413 PRO A CA 1
ATOM 3196 C C . PRO A 1 413 ? 14.230 16.069 23.171 1.00 8.90 413 PRO A C 1
ATOM 3197 O O . PRO A 1 413 ? 13.990 14.894 23.471 1.00 9.64 413 PRO A O 1
ATOM 3201 N N . GLU A 1 414 ? 15.033 16.834 23.896 1.00 8.23 414 GLU A N 1
ATOM 3202 C CA . GLU A 1 414 ? 15.709 16.318 25.064 1.00 9.61 414 GLU A CA 1
ATOM 3203 C C . GLU A 1 414 ? 14.867 16.453 26.347 1.00 8.91 414 GLU A C 1
ATOM 3204 O O . GLU A 1 414 ? 15.401 16.222 27.441 1.00 9.91 414 GLU A O 1
ATOM 3213 N N . PHE A 1 415 ? 13.567 16.756 26.264 1.00 8.70 415 PHE A N 1
ATOM 3214 C CA . PHE A 1 415 ? 12.780 16.899 27.457 1.00 8.40 415 PHE A CA 1
ATOM 3215 C C . PHE A 1 415 ? 12.959 15.745 28.442 1.00 9.29 415 PHE A C 1
ATOM 3216 O O . PHE A 1 415 ? 13.129 15.984 29.628 1.00 9.53 415 PHE A O 1
ATOM 3224 N N . PRO A 1 416 ? 12.854 14.458 28.020 1.00 9.61 416 PRO A N 1
ATOM 3225 C CA . PRO A 1 416 ? 12.923 13.380 29.024 1.00 10.61 416 PRO A CA 1
ATOM 3226 C C . PRO A 1 416 ? 14.216 13.462 29.833 1.00 11.83 416 PRO A C 1
ATOM 3227 O O . PRO A 1 416 ? 14.178 13.311 31.068 1.00 12.37 416 PRO A O 1
ATOM 3231 N N . ARG A 1 417 ? 15.343 13.666 29.158 1.00 11.54 417 ARG A N 1
ATOM 3232 C CA . ARG A 1 417 ? 16.647 13.744 29.840 1.00 13.62 417 ARG A CA 1
ATOM 3233 C C . ARG A 1 417 ? 16.715 14.986 30.737 1.00 11.01 417 ARG A C 1
ATOM 3234 O O . ARG A 1 417 ? 17.226 14.944 31.891 1.00 12.82 417 ARG A O 1
ATOM 3242 N N . LEU A 1 418 ? 16.277 16.139 30.235 1.00 9.71 418 LEU A N 1
ATOM 3243 C CA . LEU A 1 418 ? 16.340 17.365 31.019 1.00 9.77 418 LEU A CA 1
ATOM 3244 C C . LEU A 1 418 ? 15.475 17.271 32.261 1.00 9.61 418 LEU A C 1
ATOM 3245 O O . LEU A 1 418 ? 15.827 17.717 33.359 1.00 10.19 418 LEU A O 1
ATOM 3250 N N . TRP A 1 419 ? 14.280 16.711 32.108 1.00 9.12 419 TRP A N 1
ATOM 3251 C CA .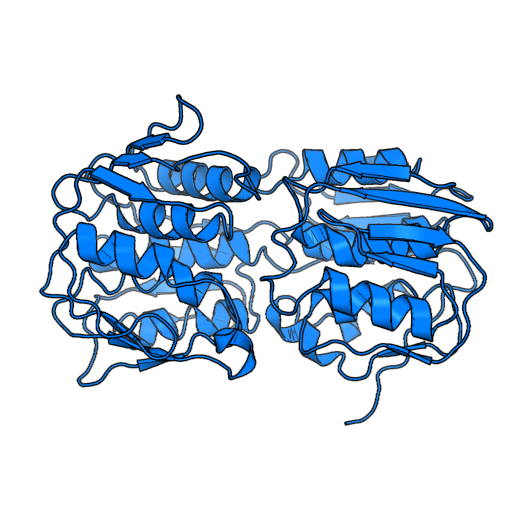 TRP A 1 419 ? 13.354 16.563 33.229 1.00 8.57 419 TRP A CA 1
ATOM 3252 C C . TRP A 1 419 ? 13.912 15.615 34.273 1.00 11.09 419 TRP A C 1
ATOM 3253 O O . TRP A 1 419 ? 13.877 15.936 35.459 1.00 10.90 419 TRP A O 1
ATOM 3264 N N . ALA A 1 420 ? 14.429 14.475 33.835 1.00 11.64 420 ALA A N 1
ATOM 3265 C CA . ALA A 1 420 ? 15.062 13.535 34.757 1.00 12.23 420 ALA A CA 1
ATOM 3266 C C . ALA A 1 420 ? 16.186 14.166 35.490 1.00 13.69 420 ALA A C 1
ATOM 3267 O O . ALA A 1 420 ? 16.341 13.870 36.708 1.00 16.85 420 ALA A O 1
ATOM 3269 N N . GLU A 1 421 ? 17.055 14.888 34.795 1.00 14.06 421 GLU A N 1
ATOM 3270 C CA . GLU A 1 421 ? 18.182 15.569 35.438 1.00 15.65 421 GLU A CA 1
ATOM 3271 C C . GLU A 1 421 ? 17.712 16.590 36.472 1.00 14.31 421 GLU A C 1
ATOM 3272 O O . GLU A 1 421 ? 18.283 16.689 37.558 1.00 17.72 421 GLU A O 1
ATOM 3283 N N . MET A 1 422 ? 16.618 17.291 36.192 1.00 12.43 422 MET A N 1
ATOM 3284 C CA . MET A 1 422 ? 16.077 18.262 37.140 1.00 12.90 422 MET A CA 1
ATOM 3285 C C . MET A 1 422 ? 15.558 17.607 38.397 1.00 12.95 422 MET A C 1
ATOM 3286 O O . MET A 1 422 ? 15.848 18.006 39.516 1.00 14.25 422 MET A O 1
ATOM 3291 N N . VAL A 1 423 ? 14.762 16.554 38.252 1.00 13.17 423 VAL A N 1
ATOM 3292 C CA . VAL A 1 423 ? 14.116 15.910 39.415 1.00 16.92 423 VAL A CA 1
ATOM 3293 C C . VAL A 1 423 ? 15.134 15.049 40.170 1.00 19.26 423 VAL A C 1
ATOM 3294 O O . VAL A 1 423 ? 15.034 14.936 41.414 1.00 23.01 423 VAL A O 1
ATOM 3298 N N . GLY A 1 424 ? 16.150 14.552 39.474 1.00 22.34 424 GLY A N 1
ATOM 3299 C CA . GLY A 1 424 ? 17.368 14.025 40.131 1.00 23.90 424 GLY A CA 1
ATOM 3300 C C . GLY A 1 424 ? 17.130 12.585 40.369 1.00 27.19 424 GLY A C 1
ATOM 3301 O O . GLY A 1 424 ? 15.992 12.197 40.647 1.00 31.51 424 GLY A O 1
#

Radius of gyration: 21.18 Å; Cα contacts (8 Å, |Δi|>4): 1141; chains: 1; bounding box: 41×50×61 Å

B-factor: mean 14.6, std 8.85, range [6.04, 69.28]

Sequence (424 aa):
MKTWPAPTAPTPVRATVTVPGSKSQTNRALVLAALAAAQGRGASTISGALRSRDTELMLLDALQTLGLRVDGVGSELTVSGRIEPGPGARVDCGLAGTVLRFVPPLLAAAALLGGSSVVPPVTFDGDQQARGRPIAPLLDALRELGVAVDGTGLPFRVRRGGNNGSLLAAGGTVAIDASASSQFVSGLLLSAASFFTDGLLTVQHTTGGSSSSLPSAPHIAMTAAMLRQAGVDIDDSTPNRWQVRPGPVAARRWDIEPDLTNAVAFLSAAVVSGGTVRITGWPRRVSVQPADHILAILRQLNAVVIHADSSLEVRGPTGYDGFDVDLRAVGELTPSVAALAALASPGSVSRLSGIAHHLRGHETDRLAALSTEINRLGGTCRETPDGLVITATPLRPGIWRAYADHRMAMAGAIIIGLRVAGVEVDDIAATTKTLPEFPRLWAEMVG

Solvent-accessible surface area: 15044 Å² total; per-residue (Å²): 179,171,38,35,78,7,44,55,10,120,95,50,6,174,21,90,7,83,4,47,6,1,20,11,8,0,0,4,0,0,0,0,1,0,2,0,1,27,61,44,118,39,58,4,28,0,27,27,4,1,70,7,92,1,0,67,14,0,11,66,2,0,75,40,0,28,7,151,14,59,36,158,35,44,84,0,40,0,30,32,115,30,115,11,36,142,68,11,144,0,79,1,0,8,2,5,3,0,2,4,0,0,0,0,0,1,2,28,7,76,41,53,0,22,0,29,14,43,166,68,3,123,71,25,34,10,39,43,0,0,70,2,0,73,122,8,65,11,38,12,44,34,93,27,19,64,3,91,0,108,8,118,37,67,6,58,16,25,109,7,54,8,81,0,37,39,12,8,34,0,0,0,0,0,0,0,0,0,4,34,1,93,103,0,3,23,0,69,2,61,66,78,59,33,2,17,61,22,23,8,57,2,0,2,36,0,0,113,87,1,59,8,82,8,57,60,93,69,114,47,66,17,53,1,137,67,28,76,0,43,36,76,135,2,101,20,26,23,7,0,10,0,0,4,2,0,0,0,0,0,3,10,15,30,2,39,0,56,0,39,42,12,23,178,141,29,37,17,14,10,120,82,1,9,54,12,2,119,85,4,108,6,82,8,65,59,28,114,93,9,0,14,0,118,15,20,158,47,17,102,32,14,84,6,96,0,90,19,4,2,33,4,0,0,12,1,0,0,1,0,6,25,8,42,114,53,14,54,0,114,3,40,4,0,36,22,0,117,16,35,12,22,47,3,0,39,3,0,12,58,1,1,57,97,2,34,13,42,2,146,76,37,119,54,0,0,45,1,41,4,43,110,32,133,83,22,65,1,80,0,70,50,0,0,14,0,0,3,0,0,0,0,1,0,2,133,16,69,39,2,58,0,42,34,24,54,13,1,52,12,0,0,51,91,0,41,119,18,0,59,108,7,34,94

Nearest PDB structures (foldseek):
  2o15-assembly1_A  TM=9.952E-01  e=7.118E-98  Mycobacterium tuberculosis
  2bjb-assembly1_A  TM=8.242E-01  e=1.389E-87  Mycobacterium tuberculosis
  7m0o-assembly1_A  TM=7.376E-01  e=7.027E-44  Streptomyces sviceus
  7u5s-assembly1_B  TM=7.298E-01  e=8.342E-37  Candida albicans
  7u5s-assembly1_A  TM=6.714E-01  e=3.039E-37  Candida albicans

Secondary structure (DSSP, 8-state):
---EEPPP-SS--EEEE---B-HHHHHHHHHHHHHHHHTT---EEEET---SHHHHHHHHHHHHTT-EEE-SSS-EEEES---PPTT-EEE-TT-HHHHHHHHHHHTTSSSEEEEE--GGGGGS--HHHHHHHHHTT-EEE-SSSSEEEE--S----EEEEE--TT-THHHHHHHHHGGGSTT-EEEEE-SS----HHHHHHHHHHHHHTT--EE--STTEEEE---------EEPPB-HHHHHHHHHHHHHHT-EEEETT--SS-SS-HHHHHHHHHHTT-EEEEETTEEEEE--S-----EEE-TT-GGGHHHHHHHHHTSSTT-EEEEES-GGGGGSSS-HHHHHHHHHHHTT-EEEEETTEEEEE------EEE--TT-HHHHHHHHHHHTTSTTEEES-GGGGGGT-TTHHHHHHHHH-

Organism: Mycobacterium tuberculosis (strain ATCC 25618 / H37Rv) (NCBI:txid83332)

Foldseek 3Di:
DDWFFQAAQPAAFAEEFAFAFALLLLLLLLLLQLQQQQVPQFKAKEARHFDFVQNVLSQVLSVQQPWDWDDDDRIIMIHDHRDHDVARERERELHPLCLQQCLLVQAQAAHKYWYAYDPLNQLFDDQQLVVQSVVQPWDKADRTPGIMTGHRHHTQEEEGETAQQLHPSSVLNLQSCQLRHNAGYKYAHDHDAHFQVLSSQLSVVVQVVQVWDWDCPDPRIITTGHDHGHRYYHYTAGHVLVVLLVLLSQALNQHKYKYAQHDPDDSGPPVLSVVVQCQQVWDWDQDPNIIMTGYDPAGAEEEDECRNPLSNQLQVLLSRQRHDAFGKYHYFNALSCCNHSHSVQVLSCVQQVVQVWDWDRDNGHIITGHDDGAADEQEQSLALSSLSSQSSNSNHYGRYIYHCNCSVSNRGRCVVVSSVVRSD